Protein AF-0000000078991131 (afdb_homodimer)

Radius of gyration: 40.55 Å; Cα contacts (8 Å, |Δi|>4): 417; chains: 2; bounding box: 41×156×90 Å

Structure (mmCIF, N/CA/C/O backbone):
data_AF-0000000078991131-model_v1
#
loop_
_entity.id
_entity.type
_entity.pdbx_description
1 polymer 'Secreted protein'
#
loop_
_atom_site.group_PDB
_atom_site.id
_atom_site.type_symbol
_atom_site.label_atom_id
_atom_site.label_alt_id
_atom_site.label_comp_id
_atom_site.label_asym_id
_atom_site.label_entity_id
_atom_site.label_seq_id
_atom_site.pdbx_PDB_ins_code
_atom_site.Cartn_x
_atom_site.Cartn_y
_atom_site.Cartn_z
_atom_site.occupancy
_atom_site.B_iso_or_equiv
_atom_site.auth_seq_id
_atom_site.auth_comp_id
_atom_site.auth_asym_id
_atom_site.auth_atom_id
_atom_site.pdbx_PDB_model_num
ATOM 1 N N . MET A 1 1 ?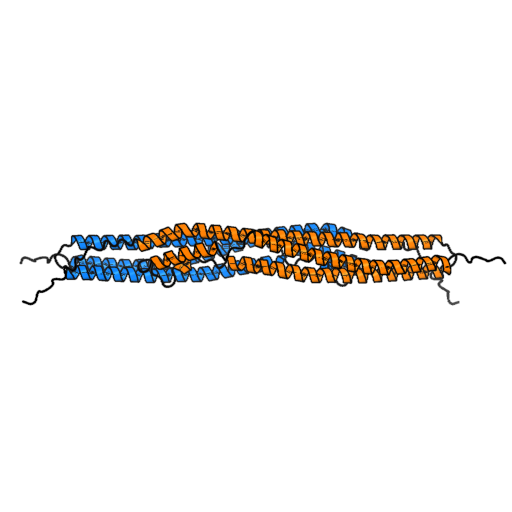 3.068 -80.625 0.526 1 23.08 1 MET A N 1
ATOM 2 C CA . MET A 1 1 ? 2.035 -80.25 -0.419 1 23.08 1 MET A CA 1
ATOM 3 C C . MET A 1 1 ? 1.957 -78.688 -0.512 1 23.08 1 MET A C 1
ATOM 5 O O . MET A 1 1 ? 1.332 -78.062 0.331 1 23.08 1 MET A O 1
ATOM 9 N N . LYS A 1 2 ? 3.178 -78.125 -0.524 1 33.59 2 LYS A N 1
ATOM 10 C CA . LYS A 1 2 ? 3.369 -76.625 -0.586 1 33.59 2 LYS A CA 1
ATOM 11 C C . LYS A 1 2 ? 2.492 -76 -1.666 1 33.59 2 LYS A C 1
ATOM 13 O O . LYS A 1 2 ? 2.584 -76.375 -2.838 1 33.59 2 LYS A O 1
ATOM 18 N N . LEU A 1 3 ? 1.194 -75.75 -1.239 1 27.58 3 LEU A N 1
ATOM 19 C CA . LEU A 1 3 ? 0.207 -75 -2.035 1 27.58 3 LEU A CA 1
ATOM 20 C C . LEU A 1 3 ? 0.855 -73.875 -2.785 1 27.58 3 LEU A C 1
ATOM 22 O O . LEU A 1 3 ? 1.438 -72.938 -2.168 1 27.58 3 LEU A O 1
ATOM 26 N N . LEU A 1 4 ? 1.226 -74.062 -4.023 1 28.98 4 LEU A N 1
ATOM 27 C CA . LEU A 1 4 ? 1.643 -73.125 -5.039 1 28.98 4 LEU A CA 1
ATOM 28 C C . LEU A 1 4 ? 0.567 -72.062 -5.262 1 28.98 4 LEU A C 1
ATOM 30 O O . LEU A 1 4 ? -0.497 -72.375 -5.812 1 28.98 4 LEU A O 1
ATOM 34 N N . ILE A 1 5 ? 0.232 -71.25 -4.273 1 29.14 5 ILE A N 1
ATOM 35 C CA . ILE A 1 5 ? -0.63 -70.062 -4.453 1 29.14 5 ILE A CA 1
ATOM 36 C C . ILE A 1 5 ? -0.18 -69.25 -5.676 1 29.14 5 ILE A C 1
ATOM 38 O O . ILE A 1 5 ? 0.902 -68.688 -5.676 1 29.14 5 ILE A O 1
ATOM 42 N N . VAL A 1 6 ? -0.527 -69.812 -6.891 1 27.31 6 VAL A N 1
ATOM 43 C CA . VAL A 1 6 ? -0.516 -69 -8.125 1 27.31 6 VAL A CA 1
ATOM 44 C C . VAL A 1 6 ? -1.244 -67.688 -7.898 1 27.31 6 VAL A C 1
ATOM 46 O O . VAL A 1 6 ? -2.461 -67.688 -7.703 1 27.31 6 VAL A O 1
ATOM 49 N N . LEU A 1 7 ? -0.777 -66.812 -7.078 1 30.2 7 LEU A N 1
ATOM 50 C CA . LEU A 1 7 ? -1.285 -65.438 -7.035 1 30.2 7 LEU A CA 1
ATOM 51 C C . LEU A 1 7 ? -1.504 -64.875 -8.438 1 30.2 7 LEU A C 1
ATOM 53 O O . LEU A 1 7 ? -0.549 -64.75 -9.203 1 30.2 7 LEU A O 1
ATOM 57 N N . SER A 1 8 ? -2.641 -65.312 -9.055 1 26.25 8 SER A N 1
ATOM 58 C CA . SER A 1 8 ? -3.225 -64.625 -10.219 1 26.25 8 SER A CA 1
ATOM 59 C C . SER A 1 8 ? -3.01 -63.125 -10.156 1 26.25 8 SER A C 1
ATOM 61 O O . SER A 1 8 ? -3.578 -62.469 -9.297 1 26.25 8 SER A O 1
ATOM 63 N N . VAL A 1 9 ? -1.798 -62.75 -10.312 1 30.59 9 VAL A N 1
ATOM 64 C CA . VAL A 1 9 ? -1.532 -61.375 -10.719 1 30.59 9 VAL A CA 1
ATOM 65 C C . VAL A 1 9 ? -2.498 -60.969 -11.836 1 30.59 9 VAL A C 1
ATOM 67 O O . VAL A 1 9 ? -2.346 -61.375 -12.977 1 30.59 9 VAL A O 1
ATOM 70 N N . LEU A 1 10 ? -3.834 -61.188 -11.703 1 30.66 10 LEU A N 1
ATOM 71 C CA . LEU A 1 10 ? -4.754 -60.5 -12.602 1 30.66 10 LEU A CA 1
ATOM 72 C C . LEU A 1 10 ? -4.25 -59.094 -12.93 1 30.66 10 LEU A C 1
ATOM 74 O O . LEU A 1 10 ? -4.219 -58.219 -12.055 1 30.66 10 LEU A O 1
ATOM 78 N N . ALA A 1 11 ? -3.254 -58.969 -13.734 1 32.47 11 ALA A N 1
ATOM 79 C CA . ALA A 1 11 ? -2.766 -57.812 -14.492 1 32.47 11 ALA A CA 1
ATOM 80 C C . ALA A 1 11 ? -3.926 -57.031 -15.07 1 32.47 11 ALA A C 1
ATOM 82 O O . ALA A 1 11 ? -4.477 -57.375 -16.109 1 32.47 11 ALA A O 1
ATOM 83 N N . GLY A 1 12 ? -5.09 -56.844 -14.375 1 32.81 12 GLY A N 1
ATOM 84 C CA . GLY A 1 12 ? -5.988 -55.844 -14.906 1 32.81 12 GLY A CA 1
ATOM 85 C C . GLY A 1 12 ? -5.277 -54.781 -15.719 1 32.81 12 GLY A C 1
ATOM 86 O O . GLY A 1 12 ? -4.195 -54.312 -15.352 1 32.81 12 GLY A O 1
ATOM 87 N N . VAL A 1 13 ? -5.375 -54.844 -16.953 1 33.75 13 VAL A N 1
ATOM 88 C CA . VAL A 1 13 ? -4.992 -53.812 -17.922 1 33.75 13 VAL A CA 1
ATOM 89 C C . VAL A 1 13 ? -5.18 -52.438 -17.312 1 33.75 13 VAL A C 1
ATOM 91 O O . VAL A 1 13 ? -6.297 -52.031 -16.969 1 33.75 13 VAL A O 1
ATOM 94 N N . ALA A 1 14 ? -4.488 -51.938 -16.375 1 38.03 14 ALA A N 1
ATOM 95 C CA . ALA A 1 14 ? -4.453 -50.625 -15.742 1 38.03 14 ALA A CA 1
ATOM 96 C C . ALA A 1 14 ? -4.723 -49.5 -16.766 1 38.03 14 ALA A C 1
ATOM 98 O O . ALA A 1 14 ? -3.967 -49.344 -17.734 1 38.03 14 ALA A O 1
ATOM 99 N N . TYR A 1 15 ? -5.914 -49.438 -17.359 1 40.5 15 TYR A N 1
ATOM 100 C CA . TYR A 1 15 ? -6.242 -48.188 -18.047 1 40.5 15 TYR A CA 1
ATOM 101 C C . TYR A 1 15 ? -5.539 -47 -17.391 1 40.5 15 TYR A C 1
ATOM 103 O O . TYR A 1 15 ? -5.445 -46.938 -16.172 1 40.5 15 TYR A O 1
ATOM 111 N N . ALA A 1 16 ? -4.512 -46.562 -17.969 1 53.25 16 ALA A N 1
ATOM 112 C CA . ALA A 1 16 ? -3.664 -45.406 -17.734 1 53.25 16 ALA A CA 1
ATOM 113 C C . ALA A 1 16 ? -4.484 -44.219 -17.219 1 53.25 16 ALA A C 1
ATOM 115 O O . ALA A 1 16 ? -3.984 -43.094 -17.141 1 53.25 16 ALA A O 1
ATOM 116 N N . GLU A 1 17 ? -5.836 -44.375 -16.797 1 67.56 17 GLU A N 1
ATOM 117 C CA . GLU A 1 17 ? -6.539 -43.188 -16.297 1 67.56 17 GLU A CA 1
ATOM 118 C C . GLU A 1 17 ? -5.836 -42.594 -15.086 1 67.56 17 GLU A C 1
ATOM 120 O O . GLU A 1 17 ? -5.18 -43.312 -14.328 1 67.56 17 GLU A O 1
ATOM 125 N N . ARG A 1 18 ? -5.371 -41.375 -15.305 1 88.62 18 ARG A N 1
ATOM 126 C CA . ARG A 1 18 ? -4.785 -40.562 -14.242 1 88.62 18 ARG A CA 1
ATOM 127 C C . ARG A 1 18 ? -5.777 -39.5 -13.742 1 88.62 18 ARG A C 1
ATOM 129 O O . ARG A 1 18 ? -5.535 -38.312 -13.859 1 88.62 18 ARG A O 1
ATOM 136 N N . PRO A 1 19 ? -6.926 -40.188 -13.234 1 90.94 19 PRO A N 1
ATOM 137 C CA . PRO A 1 19 ? -7.961 -39.219 -12.82 1 90.94 19 PRO A CA 1
ATOM 138 C C . PRO A 1 19 ? -7.469 -38.25 -11.766 1 90.94 19 PRO A C 1
ATOM 140 O O . PRO A 1 19 ? -7.949 -37.094 -11.711 1 90.94 19 PRO A O 1
ATOM 143 N N . GLY A 1 20 ? -6.496 -38.656 -10.961 1 93.62 20 GLY A N 1
ATOM 144 C CA . GLY A 1 20 ? -5.938 -37.75 -9.977 1 93.62 20 GLY A CA 1
ATOM 145 C C . GLY A 1 20 ? -5.273 -36.531 -10.594 1 93.62 20 GLY A C 1
ATOM 146 O O . GLY A 1 20 ? -5.457 -35.406 -10.117 1 93.62 20 GLY A O 1
ATOM 147 N N . ALA A 1 21 ? -4.484 -36.75 -11.625 1 94.62 21 ALA A N 1
ATOM 148 C CA . ALA A 1 21 ? -3.795 -35.656 -12.305 1 94.62 21 ALA A CA 1
ATOM 149 C C . ALA A 1 21 ? -4.793 -34.688 -12.922 1 94.62 21 ALA A C 1
ATOM 151 O O . ALA A 1 21 ? -4.621 -33.469 -12.836 1 94.62 21 ALA A O 1
ATOM 152 N N . VAL A 1 22 ? -5.863 -35.188 -13.547 1 94 22 VAL A N 1
ATOM 153 C CA . VAL A 1 22 ? -6.906 -34.375 -14.148 1 94 22 VAL A CA 1
ATOM 154 C C . VAL A 1 22 ? -7.605 -33.562 -13.062 1 94 22 VAL A C 1
ATOM 156 O O . VAL A 1 22 ? -7.879 -32.375 -13.25 1 94 22 VAL A O 1
ATOM 159 N N . LEU A 1 23 ? -7.824 -34.188 -11.977 1 95.25 23 LEU A N 1
ATOM 160 C CA . LEU A 1 23 ? -8.469 -33.5 -10.859 1 95.25 23 LEU A CA 1
ATOM 161 C C . LEU A 1 23 ? -7.621 -32.344 -10.367 1 95.25 23 LEU A C 1
ATOM 163 O O . LEU A 1 23 ? -8.156 -31.297 -10.008 1 95.25 23 LEU A O 1
ATOM 167 N N . VAL A 1 24 ? -6.301 -32.531 -10.258 1 95.88 24 VAL A N 1
ATOM 168 C CA . VAL A 1 24 ? -5.398 -31.453 -9.844 1 95.88 24 VAL A CA 1
ATOM 169 C C . VAL A 1 24 ? -5.574 -30.25 -10.766 1 95.88 24 VAL A C 1
ATOM 171 O O . VAL A 1 24 ? -5.746 -29.125 -10.305 1 95.88 24 VAL A O 1
ATOM 174 N N . ILE A 1 25 ? -5.555 -30.484 -12.086 1 95.56 25 ILE A N 1
ATOM 175 C CA . ILE A 1 25 ? -5.656 -29.422 -13.078 1 95.56 25 ILE A CA 1
ATOM 176 C C . ILE A 1 25 ? -7.008 -28.719 -12.953 1 95.56 25 ILE A C 1
ATOM 178 O O . ILE A 1 25 ? -7.074 -27.484 -12.891 1 95.56 25 ILE A O 1
ATOM 182 N N . ASP A 1 26 ? -8.062 -29.484 -12.852 1 94.88 26 ASP A N 1
ATOM 183 C CA . ASP A 1 26 ? -9.406 -28.922 -12.75 1 94.88 26 ASP A CA 1
ATOM 184 C C . ASP A 1 26 ? -9.562 -28.109 -11.469 1 94.88 26 ASP A C 1
ATOM 186 O O . ASP A 1 26 ? -10.133 -27.016 -11.492 1 94.88 26 ASP A O 1
ATOM 190 N N . THR A 1 27 ? -9.078 -28.625 -10.367 1 95.31 27 THR A N 1
ATOM 191 C CA . THR A 1 27 ? -9.172 -27.922 -9.094 1 95.31 27 THR A CA 1
ATOM 192 C C . THR A 1 27 ? -8.383 -26.625 -9.133 1 95.31 27 THR A C 1
ATOM 194 O O . THR A 1 27 ? -8.836 -25.594 -8.617 1 95.31 27 THR A O 1
ATOM 197 N N . PHE A 1 28 ? -7.16 -26.656 -9.711 1 95.75 28 PHE A N 1
ATOM 198 C CA . PHE A 1 28 ? -6.355 -25.453 -9.828 1 95.75 28 PHE A CA 1
ATOM 199 C C . PHE A 1 28 ? -7.094 -24.391 -10.641 1 95.75 28 PHE A C 1
ATOM 201 O O . PHE A 1 28 ? -7.145 -23.219 -10.242 1 95.75 28 PHE A O 1
ATOM 208 N N . LYS A 1 29 ? -7.73 -24.75 -11.727 1 93.94 29 LYS A N 1
ATOM 209 C CA . LYS A 1 29 ? -8.453 -23.828 -12.594 1 93.94 29 LYS A CA 1
ATOM 210 C C . LYS A 1 29 ? -9.672 -23.25 -11.883 1 93.94 29 LYS A C 1
ATOM 212 O O . LYS A 1 29 ? -10.07 -22.109 -12.148 1 93.94 29 LYS A O 1
ATOM 217 N N . GLU A 1 30 ? -10.18 -24.047 -11.016 1 93.19 30 GLU A N 1
ATOM 218 C CA . GLU A 1 30 ? -11.32 -23.578 -10.234 1 93.19 30 GLU A CA 1
ATOM 219 C C . GLU A 1 30 ? -10.875 -22.609 -9.133 1 93.19 30 GLU A C 1
ATOM 221 O O . GLU A 1 30 ? -11.492 -21.562 -8.922 1 93.19 30 GLU A O 1
ATOM 226 N N . ILE A 1 31 ? -9.773 -22.938 -8.5 1 90.88 31 ILE A N 1
ATOM 227 C CA . ILE A 1 31 ? -9.359 -22.25 -7.281 1 90.88 31 ILE A CA 1
ATOM 228 C C . ILE A 1 31 ? -8.586 -20.984 -7.637 1 90.88 31 ILE A C 1
ATOM 230 O O . ILE A 1 31 ? -8.695 -19.969 -6.949 1 90.88 31 ILE A O 1
ATOM 234 N N . ALA A 1 32 ? -7.852 -21.031 -8.742 1 89.31 32 ALA A N 1
ATOM 235 C CA . ALA A 1 32 ? -6.949 -19.938 -9.07 1 89.31 32 ALA A CA 1
ATOM 236 C C . ALA A 1 32 ? -7.715 -18.609 -9.195 1 89.31 32 ALA A C 1
ATOM 238 O O . ALA A 1 32 ? -7.355 -17.625 -8.555 1 89.31 32 ALA A O 1
ATOM 239 N N . PRO A 1 33 ? -8.859 -18.609 -9.969 1 89.31 33 PRO A N 1
ATOM 240 C CA . PRO A 1 33 ? -9.586 -17.344 -10.062 1 89.31 33 PRO A CA 1
ATOM 241 C C . PRO A 1 33 ? -10.211 -16.922 -8.734 1 89.31 33 PRO A C 1
ATOM 243 O O . PRO A 1 33 ? -10.32 -15.727 -8.453 1 89.31 33 PRO A O 1
ATOM 246 N N . GLN A 1 34 ? -10.648 -17.859 -7.934 1 87.25 34 GLN A N 1
ATOM 247 C CA . GLN A 1 34 ? -11.203 -17.547 -6.625 1 87.25 34 GLN A CA 1
ATOM 248 C C . GLN A 1 34 ? -10.141 -16.953 -5.707 1 87.25 34 GLN A C 1
ATOM 250 O O . GLN A 1 34 ? -10.406 -15.992 -4.977 1 87.25 34 GLN A O 1
ATOM 255 N N . TYR A 1 35 ? -9.047 -17.562 -5.77 1 86.44 35 TYR A N 1
ATOM 256 C CA . TYR A 1 35 ? -7.914 -17.094 -4.977 1 86.44 35 TYR A CA 1
ATOM 257 C C . TYR A 1 35 ? -7.527 -15.672 -5.359 1 86.44 35 TYR A C 1
ATOM 259 O O . TYR A 1 35 ? -7.371 -14.805 -4.492 1 86.44 35 TYR A O 1
ATOM 267 N N . ALA A 1 36 ? -7.441 -15.398 -6.652 1 85.12 36 ALA A N 1
ATOM 268 C CA . ALA A 1 36 ? -7.125 -14.07 -7.16 1 85.12 36 ALA A CA 1
ATOM 269 C C . ALA A 1 36 ? -8.188 -13.055 -6.754 1 85.12 36 ALA A C 1
ATOM 271 O O . ALA A 1 36 ? -7.871 -11.922 -6.395 1 85.12 36 ALA A O 1
ATOM 272 N N . GLY A 1 37 ? -9.406 -13.492 -6.82 1 85.56 37 GLY A N 1
ATOM 273 C CA . GLY A 1 37 ? -10.5 -12.617 -6.438 1 85.56 37 GLY A CA 1
ATOM 274 C C . GLY A 1 37 ? -10.461 -12.227 -4.973 1 85.56 37 GLY A C 1
ATOM 275 O O . GLY A 1 37 ? -10.68 -11.062 -4.633 1 85.56 37 GLY A O 1
ATOM 276 N N . THR A 1 38 ? -10.188 -13.18 -4.188 1 84 38 THR A N 1
ATOM 277 C CA . THR A 1 38 ? -10.102 -12.906 -2.756 1 84 38 THR A CA 1
ATOM 278 C C . THR A 1 38 ? -8.93 -11.984 -2.447 1 84 38 THR A C 1
ATOM 280 O O . THR A 1 38 ? -9.039 -11.086 -1.608 1 84 38 THR A O 1
ATOM 283 N N . LEU A 1 39 ? -7.867 -12.227 -3.143 1 82.19 39 LEU A N 1
ATOM 284 C CA . LEU A 1 39 ? -6.703 -11.359 -2.969 1 82.19 39 LEU A CA 1
ATOM 285 C C . LEU A 1 39 ? -7.027 -9.922 -3.373 1 82.19 39 LEU A C 1
ATOM 287 O O . LEU A 1 39 ? -6.676 -8.984 -2.664 1 82.19 39 LEU A O 1
ATOM 291 N N . ALA A 1 40 ? -7.719 -9.805 -4.426 1 83.69 40 ALA A N 1
ATOM 292 C CA . ALA A 1 40 ? -8.109 -8.477 -4.91 1 83.69 40 ALA A CA 1
ATOM 293 C C . ALA A 1 40 ? -9.031 -7.777 -3.916 1 83.69 40 ALA A C 1
ATOM 295 O O . ALA A 1 40 ? -8.922 -6.57 -3.705 1 83.69 40 ALA A O 1
ATOM 296 N N . GLU A 1 41 ? -9.875 -8.516 -3.334 1 84.5 41 GLU A N 1
ATOM 297 C CA . GLU A 1 41 ? -10.773 -7.949 -2.334 1 84.5 41 GLU A CA 1
ATOM 298 C C . GLU A 1 41 ? -10.008 -7.457 -1.111 1 84.5 41 GLU A C 1
ATOM 300 O O . GLU A 1 41 ? -10.312 -6.395 -0.568 1 84.5 41 GLU A O 1
ATOM 305 N N . ASN A 1 42 ? -9.086 -8.25 -0.746 1 82.56 42 ASN A N 1
ATOM 306 C CA . ASN A 1 42 ? -8.266 -7.867 0.401 1 82.56 42 ASN A CA 1
ATOM 307 C C . ASN A 1 42 ? -7.418 -6.637 0.098 1 82.56 42 ASN A C 1
ATOM 309 O O . ASN A 1 42 ? -7.254 -5.766 0.954 1 82.56 42 ASN A O 1
ATOM 313 N N . GLU A 1 43 ? -6.898 -6.539 -1.083 1 81.38 43 GLU A N 1
ATOM 314 C CA . GLU A 1 43 ? -6.141 -5.367 -1.512 1 81.38 43 GLU A CA 1
ATOM 315 C C . GLU A 1 43 ? -7.012 -4.113 -1.499 1 81.38 43 GLU A C 1
ATOM 317 O O . GLU A 1 43 ? -6.562 -3.041 -1.091 1 81.38 43 GLU A O 1
ATOM 322 N N . GLN A 1 44 ? -8.234 -4.273 -1.885 1 85 44 GLN A N 1
ATOM 323 C CA . GLN A 1 44 ? -9.164 -3.15 -1.902 1 85 44 GLN A CA 1
ATOM 324 C C . GLN A 1 44 ? -9.438 -2.643 -0.49 1 85 44 GLN A C 1
ATOM 326 O O . GLN A 1 44 ? -9.57 -1.435 -0.273 1 85 44 GLN A O 1
ATOM 331 N N . LYS A 1 45 ? -9.516 -3.564 0.398 1 84.88 45 LYS A N 1
ATOM 332 C CA . LYS A 1 45 ? -9.734 -3.164 1.785 1 84.88 45 LYS A CA 1
ATOM 333 C C . LYS A 1 45 ? -8.57 -2.326 2.305 1 84.88 45 LYS A C 1
ATOM 335 O O . LYS A 1 45 ? -8.781 -1.327 2.996 1 84.88 45 LYS A O 1
ATOM 340 N N . VAL A 1 46 ? -7.398 -2.738 2.002 1 83.62 46 VAL A N 1
ATOM 341 C CA . VAL A 1 46 ? -6.207 -2.016 2.426 1 83.62 46 VAL A CA 1
ATOM 342 C C . VAL A 1 46 ? -6.172 -0.641 1.763 1 83.62 46 VAL A C 1
ATOM 344 O O . VAL A 1 46 ? -5.797 0.35 2.395 1 83.62 46 VAL A O 1
ATOM 347 N N . GLU A 1 47 ? -6.648 -0.561 0.531 1 84.06 47 GLU A N 1
ATOM 348 C CA . GLU A 1 47 ? -6.715 0.703 -0.197 1 84.06 47 GLU A CA 1
ATOM 349 C C . GLU A 1 47 ? -7.68 1.677 0.472 1 84.06 47 GLU A C 1
ATOM 351 O O . GLU A 1 47 ? -7.387 2.869 0.586 1 84.06 47 GLU A O 1
ATOM 356 N N . VAL A 1 48 ? -8.758 1.181 0.848 1 87.38 48 VAL A N 1
ATOM 357 C CA . VAL A 1 48 ? -9.758 2.018 1.509 1 87.38 48 VAL A CA 1
ATOM 358 C C . VAL A 1 48 ? -9.188 2.561 2.818 1 87.38 48 VAL A C 1
ATOM 360 O O . VAL A 1 48 ? -9.375 3.734 3.145 1 87.38 48 VAL A O 1
ATOM 363 N N . LEU A 1 49 ? -8.508 1.691 3.51 1 88 49 LEU A N 1
ATOM 364 C CA . LEU A 1 49 ? -7.875 2.119 4.75 1 88 49 LEU A CA 1
ATOM 365 C C . LEU A 1 49 ? -6.871 3.236 4.492 1 88 49 LEU A C 1
ATOM 367 O O . LEU A 1 49 ? -6.812 4.211 5.242 1 88 49 LEU A O 1
ATOM 371 N N . GLN A 1 50 ? -6.086 3.078 3.486 1 86.31 50 GLN A N 1
ATOM 372 C CA . GLN A 1 50 ? -5.098 4.086 3.121 1 86.31 50 GLN A CA 1
ATOM 373 C C . GLN A 1 50 ? -5.77 5.406 2.744 1 86.31 50 GLN A C 1
ATOM 375 O O . GLN A 1 50 ? -5.379 6.469 3.23 1 86.31 50 GLN A O 1
ATOM 380 N N . LYS A 1 51 ? -6.762 5.312 1.944 1 87.19 51 LYS A N 1
ATOM 381 C CA . LYS A 1 51 ? -7.473 6.504 1.483 1 87.19 51 LYS A CA 1
ATOM 382 C C . LYS A 1 51 ? -8.156 7.223 2.645 1 87.19 51 LYS A C 1
ATOM 384 O O . LYS A 1 51 ? -8.008 8.438 2.805 1 87.19 51 LYS A O 1
ATOM 389 N N . ASP A 1 52 ? -8.883 6.512 3.445 1 89.62 52 ASP A N 1
ATOM 390 C CA . ASP A 1 52 ? -9.609 7.105 4.559 1 89.62 52 ASP A CA 1
ATOM 391 C C . ASP A 1 52 ? -8.656 7.711 5.582 1 89.62 52 ASP A C 1
ATOM 393 O O . ASP A 1 52 ? -8.914 8.789 6.121 1 89.62 52 ASP A O 1
ATOM 397 N N . GLY A 1 53 ? -7.578 6.945 5.84 1 88.56 53 GLY A N 1
ATOM 398 C CA . GLY A 1 53 ? -6.57 7.5 6.727 1 88.56 53 GLY A CA 1
ATOM 399 C C . GLY A 1 53 ? -5.957 8.789 6.203 1 88.56 53 GLY A C 1
ATOM 400 O O . GLY A 1 53 ? -5.773 9.742 6.957 1 88.56 53 GLY A O 1
ATOM 401 N N . GLY A 1 54 ? -5.641 8.836 4.902 1 86.25 54 GLY A N 1
ATOM 402 C CA . GLY A 1 54 ? -5.141 10.047 4.277 1 86.25 54 GLY A CA 1
ATOM 403 C C . GLY A 1 54 ? -6.105 11.219 4.375 1 86.25 54 GLY A C 1
ATOM 404 O O . GLY A 1 54 ? -5.695 12.352 4.637 1 86.25 54 GLY A O 1
ATOM 405 N N . ASP A 1 55 ? -7.391 11 4.188 1 89.88 55 ASP A N 1
ATOM 406 C CA . ASP A 1 55 ? -8.422 12.023 4.285 1 89.88 55 ASP A CA 1
ATOM 407 C C . ASP A 1 55 ? -8.5 12.586 5.703 1 89.88 55 ASP A C 1
ATOM 409 O O . ASP A 1 55 ? -8.656 13.797 5.891 1 89.88 55 ASP A O 1
ATOM 413 N N . GLU A 1 56 ? -8.383 11.703 6.66 1 92.38 56 GLU A N 1
ATOM 414 C CA . GLU A 1 56 ? -8.453 12.156 8.047 1 92.38 56 GLU A CA 1
ATOM 415 C C . GLU A 1 56 ? -7.25 13.023 8.406 1 92.38 56 GLU A C 1
ATOM 417 O O . GLU A 1 56 ? -7.387 14.016 9.125 1 92.38 56 GLU A O 1
ATOM 422 N N . ILE A 1 57 ? -6.121 12.641 7.918 1 90.75 57 ILE A N 1
ATOM 423 C CA . ILE A 1 57 ? -4.91 13.414 8.18 1 90.75 57 ILE A CA 1
ATOM 424 C C . ILE A 1 57 ? -5.008 14.773 7.508 1 90.75 57 ILE A C 1
ATOM 426 O O . ILE A 1 57 ? -4.617 15.789 8.086 1 90.75 57 ILE A O 1
ATOM 430 N N . ALA A 1 58 ? -5.566 14.828 6.297 1 90 58 ALA A N 1
ATOM 431 C CA . ALA A 1 58 ? -5.797 16.094 5.602 1 90 58 ALA A CA 1
ATOM 432 C C . ALA A 1 58 ? -6.746 16.984 6.395 1 90 58 ALA A C 1
ATOM 434 O O . ALA A 1 58 ? -6.508 18.188 6.531 1 90 58 ALA A O 1
ATOM 435 N N . LYS A 1 59 ? -7.777 16.406 6.852 1 92.94 59 LYS A N 1
ATOM 436 C CA . LYS A 1 59 ? -8.734 17.141 7.672 1 92.94 59 LYS A CA 1
ATOM 437 C C . LYS A 1 59 ? -8.078 17.688 8.938 1 92.94 59 LYS A C 1
ATOM 439 O O . LYS A 1 59 ? -8.344 18.812 9.336 1 92.94 59 LYS A O 1
ATOM 444 N N . PHE A 1 60 ? -7.18 16.875 9.516 1 95.69 60 PHE A N 1
ATOM 445 C CA . PHE A 1 60 ? -6.445 17.312 10.703 1 95.69 60 PHE A CA 1
ATOM 446 C C . PHE A 1 60 ? -5.648 18.578 10.414 1 95.69 60 PHE A C 1
ATOM 448 O O . PHE A 1 60 ? -5.672 19.516 11.211 1 95.69 60 PHE A O 1
ATOM 455 N N . HIS A 1 61 ? -5.023 18.609 9.281 1 93.06 61 HIS A N 1
ATOM 456 C CA . HIS A 1 61 ? -4.254 19.797 8.914 1 93.06 61 HIS A CA 1
ATOM 457 C C . HIS A 1 61 ? -5.152 21.016 8.773 1 93.06 61 HIS A C 1
ATOM 459 O O . HIS A 1 61 ? -4.812 22.109 9.258 1 93.06 61 HIS A O 1
ATOM 465 N N . SER A 1 62 ? -6.27 20.812 8.18 1 92.81 62 SER A N 1
ATOM 466 C CA . SER A 1 62 ? -7.223 21.906 8.008 1 92.81 62 SER A CA 1
ATOM 467 C C . SER A 1 62 ? -7.746 22.406 9.352 1 92.81 62 SER A C 1
ATOM 469 O O . SER A 1 62 ? -7.848 23.609 9.57 1 92.81 62 SER A O 1
ATOM 471 N N . ASP A 1 63 ? -8.047 21.5 10.219 1 95.06 63 ASP A N 1
ATOM 472 C CA . ASP A 1 63 ? -8.523 21.859 11.555 1 95.06 63 ASP A CA 1
ATOM 473 C C . ASP A 1 63 ? -7.473 22.672 12.312 1 95.06 63 ASP A C 1
ATOM 475 O O . ASP A 1 63 ? -7.793 23.688 12.922 1 95.06 63 ASP A O 1
ATOM 479 N N . ILE A 1 64 ? -6.277 22.203 12.227 1 96.56 64 ILE A N 1
ATOM 480 C CA . ILE A 1 64 ? -5.191 22.828 12.977 1 96.56 64 ILE A CA 1
ATOM 481 C C . ILE A 1 64 ? -5 24.266 12.508 1 96.56 64 ILE A C 1
ATOM 483 O O . ILE A 1 64 ? -4.828 25.172 13.328 1 96.56 64 ILE A O 1
ATOM 487 N N . ILE A 1 65 ? -5.039 24.453 11.211 1 95.19 65 ILE A N 1
ATOM 488 C CA . ILE A 1 65 ? -4.805 25.797 10.711 1 95.19 65 ILE A CA 1
ATOM 489 C C . ILE A 1 65 ? -5.996 26.688 11.047 1 95.19 65 ILE A C 1
ATOM 491 O O . ILE A 1 65 ? -5.828 27.875 11.328 1 95.19 65 ILE A O 1
ATOM 495 N N . THR A 1 66 ? -7.195 26.172 11.031 1 96.06 66 THR A N 1
ATOM 496 C CA . THR A 1 66 ? -8.375 26.938 11.422 1 96.06 66 THR A CA 1
ATOM 497 C C . THR A 1 66 ? -8.266 27.375 12.883 1 96.06 66 THR A C 1
ATOM 499 O O . THR A 1 66 ? -8.57 28.531 13.211 1 96.06 66 THR A O 1
ATOM 502 N N . ILE A 1 67 ? -7.848 26.484 13.727 1 97.38 67 ILE A N 1
ATOM 503 C CA . ILE A 1 67 ? -7.637 26.797 15.133 1 97.38 67 ILE A CA 1
ATOM 504 C C . ILE A 1 67 ? -6.562 27.875 15.258 1 97.38 67 ILE A C 1
ATOM 506 O O . ILE A 1 67 ? -6.746 28.859 15.977 1 97.38 67 ILE A O 1
ATOM 510 N N . LYS A 1 68 ? -5.48 27.688 14.547 1 97.62 68 LYS A N 1
ATOM 511 C CA . LYS A 1 68 ? -4.406 28.672 14.586 1 97.62 68 LYS A CA 1
ATOM 512 C C . LYS A 1 68 ? -4.91 30.047 14.148 1 97.62 68 LYS A C 1
ATOM 514 O O . LYS A 1 68 ? -4.547 31.062 14.75 1 97.62 68 LYS A O 1
ATOM 519 N N . GLU A 1 69 ? -5.719 30.094 13.125 1 95.94 69 GLU A N 1
ATOM 520 C CA . GLU A 1 69 ? -6.297 31.344 12.625 1 95.94 69 GLU A CA 1
ATOM 521 C C . GLU A 1 69 ? -7.047 32.094 13.727 1 95.94 69 GLU A C 1
ATOM 523 O O . GLU A 1 69 ? -6.887 33.312 13.875 1 95.94 69 GLU A O 1
ATOM 528 N N . THR A 1 70 ? -7.797 31.328 14.469 1 96.75 70 THR A N 1
ATOM 529 C CA . THR A 1 70 ? -8.594 31.922 15.539 1 96.75 70 THR A CA 1
ATOM 530 C C . THR A 1 70 ? -7.699 32.594 16.578 1 96.75 70 THR A C 1
ATOM 532 O O . THR A 1 70 ? -7.945 33.719 16.984 1 96.75 70 THR A O 1
ATOM 535 N N . PHE A 1 71 ? -6.672 31.922 17 1 97.38 71 PHE A N 1
ATOM 536 C CA . PHE A 1 71 ? -5.793 32.438 18.031 1 97.38 71 PHE A CA 1
ATOM 537 C C . PHE A 1 71 ? -4.953 33.594 17.516 1 97.38 71 PHE A C 1
ATOM 539 O O . PHE A 1 71 ? -4.805 34.625 18.172 1 97.38 71 PHE A O 1
ATOM 546 N N . VAL A 1 72 ? -4.367 33.438 16.297 1 96.94 72 VAL A N 1
ATOM 547 C CA . VAL A 1 72 ? -3.572 34.5 15.68 1 96.94 72 VAL A CA 1
ATOM 548 C C . VAL A 1 72 ? -4.434 35.75 15.484 1 96.94 72 VAL A C 1
ATOM 550 O O . VAL A 1 72 ? -4.012 36.844 15.812 1 96.94 72 VAL A O 1
ATOM 553 N N . GLY A 1 73 ? -5.672 35.531 14.953 1 95.38 73 GLY A N 1
ATOM 554 C CA . GLY A 1 73 ? -6.602 36.656 14.805 1 95.38 73 GLY A CA 1
ATOM 555 C C . GLY A 1 73 ? -6.91 37.344 16.109 1 95.38 73 GLY A C 1
ATOM 556 O O . GLY A 1 73 ? -7.02 38.562 16.156 1 95.38 73 GLY A O 1
ATOM 557 N N . GLY A 1 74 ? -7.086 36.562 17.203 1 95 74 GLY A N 1
ATOM 558 C CA . GLY A 1 74 ? -7.324 37.125 18.516 1 95 74 GLY A CA 1
ATOM 559 C C . GLY A 1 74 ? -6.191 38 19 1 95 74 GLY A C 1
ATOM 560 O O . GLY A 1 74 ? -6.43 39.094 19.547 1 95 74 GLY A O 1
ATOM 561 N N . ILE A 1 75 ? -4.941 37.562 18.812 1 95.88 75 ILE A N 1
ATOM 562 C CA . ILE A 1 75 ? -3.766 38.312 19.219 1 95.88 75 ILE A CA 1
ATOM 563 C C . ILE A 1 75 ? -3.707 39.656 18.438 1 95.88 75 ILE A C 1
ATOM 565 O O . ILE A 1 75 ? -3.475 40.719 19.031 1 95.88 75 ILE A O 1
ATOM 569 N N . ILE A 1 76 ? -3.918 39.594 17.156 1 94.62 76 ILE A N 1
ATOM 570 C CA . ILE A 1 76 ? -3.84 40.781 16.297 1 94.62 76 ILE A CA 1
ATOM 571 C C . ILE A 1 76 ? -4.895 41.812 16.719 1 94.62 76 ILE A C 1
ATOM 573 O O . ILE A 1 76 ? -4.598 43 16.844 1 94.62 76 ILE A O 1
ATOM 577 N N . ARG A 1 77 ? -6.125 41.375 17 1 95.06 77 ARG A N 1
ATOM 578 C CA . ARG A 1 77 ? -7.199 42.25 17.406 1 95.06 77 ARG A CA 1
ATOM 579 C C . ARG A 1 77 ? -6.871 42.906 18.75 1 95.06 77 ARG A C 1
ATOM 581 O O . ARG A 1 77 ? -7.055 44.125 18.906 1 95.06 77 ARG A O 1
ATOM 588 N N . ALA A 1 78 ? -6.379 42.125 19.703 1 94.38 78 ALA A N 1
ATOM 589 C CA . ALA A 1 78 ? -6.02 42.656 21.016 1 94.38 78 ALA A CA 1
ATOM 590 C C . ALA A 1 78 ? -4.906 43.688 20.891 1 94.38 78 ALA A C 1
ATOM 592 O O . ALA A 1 78 ? -4.945 44.719 21.562 1 94.38 78 ALA A O 1
ATOM 593 N N . GLU A 1 79 ? -3.906 43.375 20.094 1 93.31 79 GLU A N 1
ATOM 594 C CA . GLU A 1 79 ? -2.816 44.312 19.859 1 93.31 79 GLU A CA 1
ATOM 595 C C . GLU A 1 79 ? -3.336 45.625 19.266 1 93.31 79 GLU A C 1
ATOM 597 O O . GLU A 1 79 ? -2.953 46.719 19.703 1 93.31 79 GLU A O 1
ATOM 602 N N . ASP A 1 80 ? -4.227 45.562 18.297 1 91.56 80 ASP A N 1
ATOM 603 C CA . ASP A 1 80 ? -4.809 46.719 17.656 1 91.56 80 ASP A CA 1
ATOM 604 C C . ASP A 1 80 ? -5.555 47.594 18.672 1 91.56 80 ASP A C 1
ATOM 606 O O . ASP A 1 80 ? -5.426 48.812 18.656 1 91.56 80 ASP A O 1
ATOM 610 N N . GLU A 1 81 ? -6.266 46.906 19.5 1 91.31 81 GLU A N 1
ATOM 611 C CA . GLU A 1 81 ? -7.027 47.625 20.531 1 91.31 81 GLU A CA 1
ATOM 612 C C . GLU A 1 81 ? -6.102 48.375 21.469 1 91.31 81 GLU A C 1
ATOM 614 O O . GLU A 1 81 ? -6.395 49.531 21.844 1 91.31 81 GLU A O 1
ATOM 619 N N . LEU A 1 82 ? -5.02 47.75 21.859 1 91.75 82 LEU A N 1
ATOM 620 C CA . LEU A 1 82 ? -4.074 48.406 22.75 1 91.75 82 LEU A CA 1
ATOM 621 C C . LEU A 1 82 ? -3.408 49.594 22.062 1 91.75 82 LEU A C 1
ATOM 623 O O . LEU A 1 82 ? -3.254 50.656 22.672 1 91.75 82 LEU A O 1
ATOM 627 N N . LEU A 1 83 ? -3.031 49.438 20.812 1 89.56 83 LEU A N 1
ATOM 628 C CA . LEU A 1 83 ? -2.375 50.5 20.062 1 89.56 83 LEU A CA 1
ATOM 629 C C . LEU A 1 83 ? -3.324 51.656 19.844 1 89.56 83 LEU A C 1
ATOM 631 O O . LEU A 1 83 ? -2.91 52.812 19.922 1 89.56 83 LEU A O 1
ATOM 635 N N . ASP A 1 84 ? -4.594 51.344 19.625 1 88.75 84 ASP A N 1
ATOM 636 C CA . ASP A 1 84 ? -5.602 52.406 19.516 1 88.75 84 ASP A CA 1
ATOM 637 C C . ASP A 1 84 ? -5.719 53.188 20.812 1 88.75 84 ASP A C 1
ATOM 639 O O . ASP A 1 84 ? -5.801 54.406 20.812 1 88.75 84 ASP A O 1
ATOM 643 N N . ALA A 1 85 ? -5.672 52.438 21.938 1 87.81 85 ALA A N 1
ATOM 644 C CA . ALA A 1 85 ? -5.762 53.062 23.25 1 87.81 85 ALA A CA 1
ATOM 645 C C . ALA A 1 85 ? -4.547 53.938 23.516 1 87.81 85 ALA A C 1
ATOM 647 O O . ALA A 1 85 ? -4.676 55.031 24.109 1 87.81 85 ALA A O 1
ATOM 648 N N . ILE A 1 86 ? -3.395 53.562 23.047 1 86.94 86 ILE A N 1
ATOM 649 C CA . ILE A 1 86 ? -2.166 54.344 23.203 1 86.94 86 ILE A CA 1
ATOM 650 C C . ILE A 1 86 ? -2.275 55.625 22.391 1 86.94 86 ILE A C 1
ATOM 652 O O . ILE A 1 86 ? -1.922 56.719 22.891 1 86.94 86 ILE A O 1
ATOM 656 N N . ASP A 1 87 ? -2.805 55.531 21.234 1 83.81 87 ASP A N 1
ATOM 657 C CA . ASP A 1 87 ? -2.939 56.688 20.359 1 83.81 87 ASP A CA 1
ATOM 658 C C . ASP A 1 87 ? -3.9 57.719 20.953 1 83.81 87 ASP A C 1
ATOM 660 O O . ASP A 1 87 ? -3.68 58.938 20.844 1 83.81 87 ASP A O 1
ATOM 664 N N . GLN A 1 88 ? -4.902 57.219 21.703 1 83.19 88 GLN A N 1
ATOM 665 C CA . GLN A 1 88 ? -5.918 58.094 22.266 1 83.19 88 GLN A CA 1
ATOM 666 C C . GLN A 1 88 ? -5.41 58.75 23.531 1 83.19 88 GLN A C 1
ATOM 668 O O . GLN A 1 88 ? -5.926 59.812 23.938 1 83.19 88 GLN A O 1
ATOM 673 N N . THR A 1 89 ? -4.449 58.219 24.281 1 78.19 89 THR A N 1
ATOM 674 C CA . THR A 1 89 ? -3.9 58.781 25.5 1 78.19 89 THR A CA 1
ATOM 675 C C . THR A 1 89 ? -3.109 60.031 25.203 1 78.19 89 THR A C 1
ATOM 677 O O . THR A 1 89 ? -3.045 60.969 26.031 1 78.19 89 THR A O 1
ATOM 680 N N . GLY A 1 90 ? -2.844 60.438 24.016 1 64.44 90 GLY A N 1
ATOM 681 C CA . GLY A 1 90 ? -2.223 61.688 23.625 1 64.44 90 GLY A CA 1
ATOM 682 C C . GLY A 1 90 ? -0.771 61.812 24.047 1 64.44 90 GLY A C 1
ATOM 683 O O . GLY A 1 90 ? -0.159 60.812 24.438 1 64.44 90 GLY A O 1
ATOM 684 N N . GLU A 1 91 ? -0.139 63.031 23.812 1 61.53 91 GLU A N 1
ATOM 685 C CA . GLU A 1 91 ? 1.277 63.375 23.859 1 61.53 91 GLU A CA 1
ATOM 686 C C . GLU A 1 91 ? 1.755 63.531 25.297 1 61.53 91 GLU A C 1
ATOM 688 O O . GLU A 1 91 ? 2.881 63.969 25.547 1 61.53 91 GLU A O 1
ATOM 693 N N . THR A 1 92 ? 0.823 63.031 26.25 1 61.12 92 THR A N 1
ATOM 694 C CA . THR A 1 92 ? 1.228 63.469 27.594 1 61.12 92 THR A CA 1
ATOM 695 C C . THR A 1 92 ? 2.553 62.812 27.984 1 61.12 92 THR A C 1
ATOM 697 O O . THR A 1 92 ? 3.42 63.469 28.578 1 61.12 92 THR A O 1
ATOM 700 N N . SER A 1 93 ? 2.818 61.531 27.672 1 76.31 93 SER A N 1
ATOM 701 C CA . SER A 1 93 ? 4.109 60.938 27.984 1 76.31 93 SER A CA 1
ATOM 702 C C . SER A 1 93 ? 4.574 60 26.859 1 76.31 93 SER A C 1
ATOM 704 O O . SER A 1 93 ? 4.383 58.781 26.922 1 76.31 93 SER A O 1
ATOM 706 N N . VAL A 1 94 ? 5.188 60.656 25.875 1 77.44 94 VAL A N 1
ATOM 707 C CA . VAL A 1 94 ? 5.688 59.969 24.703 1 77.44 94 VAL A CA 1
ATOM 708 C C . VAL A 1 94 ? 6.629 58.844 25.125 1 77.44 94 VAL A C 1
ATOM 710 O O . VAL A 1 94 ? 6.602 57.75 24.562 1 77.44 94 VAL A O 1
ATOM 713 N N . ALA A 1 95 ? 7.375 59.125 26.156 1 82.44 95 ALA A N 1
ATOM 714 C CA . ALA A 1 95 ? 8.305 58.094 26.656 1 82.44 95 ALA A CA 1
ATOM 715 C C . ALA A 1 95 ? 7.551 56.906 27.203 1 82.44 95 ALA A C 1
ATOM 717 O O . ALA A 1 95 ? 7.906 55.75 26.922 1 82.44 95 ALA A O 1
ATOM 718 N N . CYS A 1 96 ? 6.488 57.125 27.891 1 85.5 96 CYS A N 1
ATOM 719 C CA . CYS A 1 96 ? 5.707 56.062 28.531 1 85.5 96 CYS A CA 1
ATOM 720 C C . CYS A 1 96 ? 4.996 55.219 27.484 1 85.5 96 CYS A C 1
ATOM 722 O O . CYS A 1 96 ? 5.051 53.969 27.531 1 85.5 96 CYS A O 1
ATOM 724 N N . THR A 1 97 ? 4.414 55.812 26.469 1 83.75 97 THR A N 1
ATOM 725 C CA . THR A 1 97 ? 3.66 55.094 25.469 1 83.75 97 THR A CA 1
ATOM 726 C C . THR A 1 97 ? 4.602 54.312 24.547 1 83.75 97 THR A C 1
ATOM 728 O O . THR A 1 97 ? 4.258 53.219 24.078 1 83.75 97 THR A O 1
ATOM 731 N N . THR A 1 98 ? 5.785 54.906 24.344 1 85.56 98 THR A N 1
ATOM 732 C CA . THR A 1 98 ? 6.785 54.188 23.562 1 85.56 98 THR A CA 1
ATOM 733 C C . THR A 1 98 ? 7.215 52.906 24.281 1 85.56 98 THR A C 1
ATOM 735 O O . THR A 1 98 ? 7.414 51.875 23.641 1 85.56 98 THR A O 1
ATOM 738 N N . PHE A 1 99 ? 7.324 52.969 25.594 1 86.94 99 PHE A N 1
ATOM 739 C CA . PHE A 1 99 ? 7.688 51.781 26.375 1 86.94 99 PHE A CA 1
ATOM 740 C C . PHE A 1 99 ? 6.609 50.719 26.266 1 86.94 99 PHE A C 1
ATOM 742 O O . PHE A 1 99 ? 6.914 49.562 26.047 1 86.94 99 PHE A O 1
ATOM 749 N N . ILE A 1 100 ? 5.293 51.062 26.344 1 88.25 100 ILE A N 1
ATOM 750 C CA . ILE A 1 100 ? 4.191 50.094 26.266 1 88.25 100 ILE A CA 1
ATOM 751 C C . ILE A 1 100 ? 4.137 49.469 24.875 1 88.25 100 ILE A C 1
ATOM 753 O O . ILE A 1 100 ? 3.949 48.25 24.75 1 88.25 100 ILE A O 1
ATOM 757 N N . SER A 1 101 ? 4.367 50.281 23.875 1 87.38 101 SER A N 1
ATOM 758 C CA . SER A 1 101 ? 4.352 49.781 22.516 1 87.38 101 SER A CA 1
ATOM 759 C C . SER A 1 101 ? 5.5 48.812 22.281 1 87.38 101 SER A C 1
ATOM 761 O O . SER A 1 101 ? 5.32 47.781 21.625 1 87.38 101 SER A O 1
ATOM 763 N N . THR A 1 102 ? 6.676 49.125 22.781 1 89.06 102 THR A N 1
ATOM 764 C CA . THR A 1 102 ? 7.832 48.25 22.641 1 89.06 102 THR A CA 1
ATOM 765 C C . THR A 1 102 ? 7.621 46.938 23.391 1 89.06 102 THR A C 1
ATOM 767 O O . THR A 1 102 ? 7.941 45.875 22.891 1 89.06 102 THR A O 1
ATOM 770 N N . ALA A 1 103 ? 7.047 47.062 24.562 1 90.44 103 ALA A N 1
ATOM 771 C CA . ALA A 1 103 ? 6.762 45.875 25.359 1 90.44 103 ALA A CA 1
ATOM 772 C C . ALA A 1 103 ? 5.699 45 24.688 1 90.44 103 ALA A C 1
ATOM 774 O O . ALA A 1 103 ? 5.766 43.781 24.75 1 90.44 103 ALA A O 1
ATOM 775 N N . GLU A 1 104 ? 4.684 45.625 24.109 1 92 104 GLU A N 1
ATOM 776 C CA . GLU A 1 104 ? 3.639 44.906 23.391 1 92 104 GLU A CA 1
ATOM 777 C C . GLU A 1 104 ? 4.219 44.094 22.234 1 92 104 GLU A C 1
ATOM 779 O O . GLU A 1 104 ? 3.898 42.938 22.078 1 92 104 GLU A O 1
ATOM 784 N N . ASP A 1 105 ? 5.094 44.719 21.469 1 91.19 105 ASP A N 1
ATOM 785 C CA . ASP A 1 105 ? 5.73 44.031 20.359 1 91.19 105 ASP A CA 1
ATOM 786 C C . ASP A 1 105 ? 6.523 42.812 20.859 1 91.19 105 ASP A C 1
ATOM 788 O O . ASP A 1 105 ? 6.5 41.75 20.234 1 91.19 105 ASP A O 1
ATOM 792 N N . ALA A 1 106 ? 7.211 42.969 21.953 1 91.25 106 ALA A N 1
ATOM 793 C CA . ALA A 1 106 ? 7.977 41.875 22.531 1 91.25 106 ALA A CA 1
ATOM 794 C C . ALA A 1 106 ? 7.055 40.75 23 1 91.25 106 ALA A C 1
ATOM 796 O O . ALA A 1 106 ? 7.375 39.562 22.828 1 91.25 106 ALA A O 1
ATOM 797 N N . ASN A 1 107 ? 5.891 41.094 23.516 1 93.69 107 ASN A N 1
ATOM 798 C CA . ASN A 1 107 ? 4.965 40.062 24.016 1 93.69 107 ASN A CA 1
ATOM 799 C C . ASN A 1 107 ? 4.266 39.344 22.875 1 93.69 107 ASN A C 1
ATOM 801 O O . ASN A 1 107 ? 3.971 38.156 22.984 1 93.69 107 ASN A O 1
ATOM 805 N N . VAL A 1 108 ? 3.961 40.031 21.781 1 93.81 108 VAL A N 1
ATOM 806 C CA . VAL A 1 108 ? 3.434 39.344 20.594 1 93.81 108 VAL A CA 1
ATOM 807 C C . VAL A 1 108 ? 4.457 38.344 20.078 1 93.81 108 VAL A C 1
ATOM 809 O O . VAL A 1 108 ? 4.094 37.219 19.688 1 93.81 108 VAL A O 1
ATOM 812 N N . ASN A 1 109 ? 5.723 38.688 20.062 1 92.5 109 ASN A N 1
ATOM 813 C CA . ASN A 1 109 ? 6.773 37.75 19.688 1 92.5 109 ASN A CA 1
ATOM 814 C C . ASN A 1 109 ? 6.809 36.562 20.609 1 92.5 109 ASN A C 1
ATOM 816 O O . ASN A 1 109 ? 6.957 35.406 20.156 1 92.5 109 ASN A O 1
ATOM 820 N N . LEU A 1 110 ? 6.645 36.781 21.938 1 94.94 110 LEU A N 1
ATOM 821 C CA . LEU A 1 110 ? 6.676 35.719 22.922 1 94.94 110 LEU A CA 1
ATOM 822 C C . LEU A 1 110 ? 5.488 34.781 22.719 1 94.94 110 LEU A C 1
ATOM 824 O O . LEU A 1 110 ? 5.641 33.562 22.812 1 94.94 110 LEU A O 1
ATOM 828 N N . VAL A 1 111 ? 4.324 35.312 22.516 1 96.81 111 VAL A N 1
ATOM 829 C CA . VAL A 1 111 ? 3.17 34.438 22.281 1 96.81 111 VAL A CA 1
ATOM 830 C C . VAL A 1 111 ? 3.354 33.656 20.984 1 96.81 111 VAL A C 1
ATOM 832 O O . VAL A 1 111 ? 2.955 32.5 20.875 1 96.81 111 VAL A O 1
ATOM 835 N N . GLY A 1 112 ? 3.924 34.281 19.922 1 96.69 112 GLY A N 1
ATOM 836 C CA . GLY A 1 112 ? 4.266 33.594 18.703 1 96.69 112 GLY A CA 1
ATOM 837 C C . GLY A 1 112 ? 5.176 32.406 18.938 1 96.69 112 GLY A C 1
ATOM 838 O O . GLY A 1 112 ? 5 31.344 18.312 1 96.69 112 GLY A O 1
ATOM 839 N N . VAL A 1 113 ? 6.234 32.562 19.781 1 95.94 113 VAL A N 1
ATOM 840 C CA . VAL A 1 113 ? 7.129 31.469 20.141 1 95.94 113 VAL A CA 1
ATOM 841 C C . VAL A 1 113 ? 6.328 30.344 20.781 1 95.94 113 VAL A C 1
ATOM 843 O O . VAL A 1 113 ? 6.527 29.172 20.469 1 95.94 113 VAL A O 1
ATOM 846 N N . SER A 1 114 ? 5.395 30.688 21.688 1 97.06 114 SER A N 1
ATOM 847 C CA . SER A 1 114 ? 4.555 29.688 22.328 1 97.06 114 SER A CA 1
ATOM 848 C C . SER A 1 114 ? 3.697 28.938 21.297 1 97.06 114 SER A C 1
ATOM 850 O O . SER A 1 114 ? 3.574 27.719 21.359 1 97.06 114 SER A O 1
ATOM 852 N N . PHE A 1 115 ? 3.105 29.719 20.375 1 97.62 115 PHE A N 1
ATOM 853 C CA . PHE A 1 115 ? 2.305 29.109 19.328 1 97.62 115 PHE A CA 1
ATOM 854 C C . PHE A 1 115 ? 3.143 28.125 18.516 1 97.62 115 PHE A C 1
ATOM 856 O O . PHE A 1 115 ? 2.664 27.062 18.141 1 97.62 115 PHE A O 1
ATOM 863 N N . THR A 1 116 ? 4.383 28.469 18.234 1 97.19 116 THR A N 1
ATOM 864 C CA . THR A 1 116 ? 5.277 27.578 17.5 1 97.19 116 THR A CA 1
ATOM 865 C C . THR A 1 116 ? 5.551 26.312 18.281 1 97.19 116 THR A C 1
ATOM 867 O O . THR A 1 116 ? 5.559 25.219 17.719 1 97.19 116 THR A O 1
ATOM 870 N N . LYS A 1 117 ? 5.793 26.438 19.578 1 97.44 117 LYS A N 1
ATOM 871 C CA . LYS A 1 117 ? 5.988 25.266 20.422 1 97.44 117 LYS A CA 1
ATOM 872 C C . LYS A 1 117 ? 4.77 24.344 20.375 1 97.44 117 LYS A C 1
ATOM 874 O O . LYS A 1 117 ? 4.91 23.125 20.281 1 97.44 117 LYS A O 1
ATOM 879 N N . CYS A 1 118 ? 3.535 24.953 20.484 1 98.5 118 CYS A N 1
ATOM 880 C CA . CYS A 1 118 ? 2.299 24.188 20.453 1 98.5 118 CYS A CA 1
ATOM 881 C C . CYS A 1 118 ? 2.16 23.422 19.125 1 98.5 118 CYS A C 1
ATOM 883 O O . CYS A 1 118 ? 1.862 22.234 19.125 1 98.5 118 CYS A O 1
ATOM 885 N N . ILE A 1 119 ? 2.393 24.078 18.016 1 98 119 ILE A N 1
ATOM 886 C CA . ILE A 1 119 ? 2.168 23.469 16.719 1 98 119 ILE A CA 1
ATOM 887 C C . ILE A 1 119 ? 3.254 22.422 16.438 1 98 119 ILE A C 1
ATOM 889 O O . ILE A 1 119 ? 2.998 21.406 15.805 1 98 119 ILE A O 1
ATOM 893 N N . ASN A 1 120 ? 4.523 22.641 16.906 1 96.62 120 ASN A N 1
ATOM 894 C CA . ASN A 1 120 ? 5.574 21.641 16.781 1 96.62 120 ASN A CA 1
ATOM 895 C C . ASN A 1 120 ? 5.219 20.359 17.531 1 96.62 120 ASN A C 1
ATOM 897 O O . ASN A 1 120 ? 5.465 19.25 17.047 1 96.62 120 ASN A O 1
ATOM 901 N N . ALA A 1 121 ? 4.676 20.547 18.719 1 96.81 121 ALA A N 1
ATOM 902 C CA . ALA A 1 121 ? 4.254 19.375 19.484 1 96.81 121 ALA A CA 1
ATOM 903 C C . ALA A 1 121 ? 3.162 18.594 18.75 1 96.81 121 ALA A C 1
ATOM 905 O O . ALA A 1 121 ? 3.18 17.375 18.719 1 96.81 121 ALA A O 1
ATOM 906 N N . ALA A 1 122 ? 2.195 19.328 18.219 1 96.88 122 ALA A N 1
ATOM 907 C CA . ALA A 1 122 ? 1.141 18.688 17.438 1 96.88 122 ALA A CA 1
ATOM 908 C C . ALA A 1 122 ? 1.72 17.969 16.219 1 96.88 122 ALA A C 1
ATOM 910 O O . ALA A 1 122 ? 1.309 16.844 15.898 1 96.88 122 ALA A O 1
ATOM 911 N N . ASP A 1 123 ? 2.689 18.578 15.523 1 95.31 123 ASP A N 1
ATOM 912 C CA . ASP A 1 123 ? 3.35 18 14.359 1 95.31 123 ASP A CA 1
ATOM 913 C C . ASP A 1 123 ? 4.082 16.703 14.727 1 95.31 123 ASP A C 1
ATOM 915 O O . ASP A 1 123 ? 3.996 15.711 14 1 95.31 123 ASP A O 1
ATOM 919 N N . ASP A 1 124 ? 4.875 16.766 15.812 1 95 124 ASP A N 1
ATOM 920 C CA . ASP A 1 124 ? 5.605 15.578 16.266 1 95 124 ASP A CA 1
ATOM 921 C C . ASP A 1 124 ? 4.652 14.43 16.578 1 95 124 ASP A C 1
ATOM 923 O O . ASP A 1 124 ? 4.91 13.281 16.219 1 95 124 ASP A O 1
ATOM 927 N N . ALA A 1 125 ? 3.555 14.773 17.281 1 94.88 125 ALA A N 1
ATOM 928 C CA . ALA A 1 125 ? 2.566 13.758 17.625 1 94.88 125 ALA A CA 1
ATOM 929 C C . ALA A 1 125 ? 1.896 13.195 16.375 1 94.88 125 ALA A C 1
ATOM 931 O O . ALA A 1 125 ? 1.691 11.984 16.25 1 94.88 125 ALA A O 1
ATOM 932 N N . LEU A 1 126 ? 1.533 14.094 15.43 1 94.81 126 LEU A N 1
ATOM 933 C CA . LEU A 1 126 ? 0.952 13.672 14.164 1 94.81 126 LEU A CA 1
ATOM 934 C C . LEU A 1 126 ? 1.893 12.719 13.422 1 94.81 126 LEU A C 1
ATOM 936 O O . LEU A 1 126 ? 1.463 11.68 12.922 1 94.81 126 LEU A O 1
ATOM 940 N N . ASN A 1 127 ? 3.15 13.102 13.359 1 90.81 127 ASN A N 1
ATOM 941 C CA . ASN A 1 127 ? 4.137 12.289 12.656 1 90.81 127 ASN A CA 1
ATOM 942 C C . ASN A 1 127 ? 4.227 10.883 13.25 1 90.81 127 ASN A C 1
ATOM 944 O O . ASN A 1 127 ? 4.289 9.898 12.508 1 90.81 127 ASN A O 1
ATOM 948 N N . THR A 1 128 ? 4.254 10.805 14.539 1 92.25 128 THR A N 1
ATOM 949 C CA . THR A 1 128 ? 4.309 9.516 15.211 1 92.25 128 THR A CA 1
ATOM 950 C C . THR A 1 128 ? 3.049 8.703 14.922 1 92.25 128 THR A C 1
ATOM 952 O O . THR A 1 128 ? 3.131 7.516 14.594 1 92.25 128 THR A O 1
ATOM 955 N N . THR A 1 129 ? 1.892 9.336 15.023 1 92.38 129 THR A N 1
ATOM 956 C CA . THR A 1 129 ? 0.612 8.68 14.789 1 92.38 129 THR A CA 1
ATOM 957 C C . THR A 1 129 ? 0.503 8.211 13.336 1 92.38 129 THR A C 1
ATOM 959 O O . THR A 1 129 ? 0.131 7.066 13.078 1 92.38 129 THR A O 1
ATOM 962 N N . ALA A 1 130 ? 0.835 9.117 12.367 1 89.12 130 ALA A N 1
ATOM 963 C CA . ALA A 1 130 ? 0.787 8.781 10.945 1 89.12 130 ALA A CA 1
ATOM 964 C C . ALA A 1 130 ? 1.731 7.625 10.625 1 89.12 130 ALA A C 1
ATOM 966 O O . ALA A 1 130 ? 1.371 6.711 9.883 1 89.12 130 ALA A O 1
ATOM 967 N N . ALA A 1 131 ? 2.961 7.641 11.211 1 85.25 131 ALA A N 1
ATOM 968 C CA . ALA A 1 131 ? 3.922 6.566 10.977 1 85.25 131 ALA A CA 1
ATOM 969 C C . ALA A 1 131 ? 3.367 5.223 11.445 1 85.25 131 ALA A C 1
ATOM 971 O O . ALA A 1 131 ? 3.498 4.215 10.75 1 85.25 131 ALA A O 1
ATOM 972 N N . THR A 1 132 ? 2.785 5.234 12.578 1 88.88 132 THR A N 1
ATOM 973 C CA . THR A 1 132 ? 2.205 4.012 13.125 1 88.88 132 THR A CA 1
ATOM 974 C C . THR A 1 132 ? 1.08 3.5 12.227 1 88.88 132 THR A C 1
ATOM 976 O O . THR A 1 132 ? 1.005 2.305 11.938 1 88.88 132 THR A O 1
ATOM 979 N N . TYR A 1 133 ? 0.252 4.383 11.773 1 89.69 133 TYR A N 1
ATOM 980 C CA . TYR A 1 133 ? -0.883 4.035 10.922 1 89.69 133 TYR A CA 1
ATOM 981 C C . TYR A 1 133 ? -0.413 3.461 9.594 1 89.69 133 TYR A C 1
ATOM 983 O O . TYR A 1 133 ? -0.9 2.418 9.148 1 89.69 133 TYR A O 1
ATOM 991 N N . TYR A 1 134 ? 0.593 4.055 8.992 1 83.75 134 TYR A N 1
ATOM 992 C CA . TYR A 1 134 ? 1.052 3.609 7.684 1 83.75 134 TYR A CA 1
ATOM 993 C C . TYR A 1 134 ? 1.874 2.332 7.797 1 83.75 134 TYR A C 1
ATOM 995 O O . TYR A 1 134 ? 1.896 1.516 6.871 1 83.75 134 TYR A O 1
ATOM 1003 N N . ASN A 1 135 ? 2.562 2.145 8.914 1 84.06 135 ASN A N 1
ATOM 1004 C CA . ASN A 1 135 ? 3.191 0.851 9.164 1 84.06 135 ASN A CA 1
ATOM 1005 C C . ASN A 1 135 ? 2.16 -0.272 9.219 1 84.06 135 ASN A C 1
ATOM 1007 O O . ASN A 1 135 ? 2.393 -1.361 8.695 1 84.06 135 ASN A O 1
ATOM 1011 N N . LEU A 1 136 ? 1.092 0.015 9.906 1 85 136 LEU A N 1
ATOM 1012 C CA . LEU A 1 136 ? 0.001 -0.952 9.953 1 85 136 LEU A CA 1
ATOM 1013 C C . LEU A 1 136 ? -0.493 -1.283 8.547 1 85 136 LEU A C 1
ATOM 1015 O O . LEU A 1 136 ? -0.69 -2.455 8.211 1 85 136 LEU A O 1
ATOM 1019 N N . ILE A 1 137 ? -0.697 -0.282 7.727 1 83.56 137 ILE A N 1
ATOM 1020 C CA . ILE A 1 137 ? -1.138 -0.474 6.348 1 83.56 137 ILE A CA 1
ATOM 1021 C C . ILE A 1 137 ? -0.12 -1.327 5.594 1 83.56 137 ILE A C 1
ATOM 1023 O O . ILE A 1 137 ? -0.493 -2.232 4.844 1 83.56 137 ILE A O 1
ATOM 1027 N N . GLY A 1 138 ? 1.172 -1.025 5.766 1 78.25 138 GLY A N 1
ATOM 1028 C CA . GLY A 1 138 ? 2.223 -1.804 5.133 1 78.25 138 GLY A CA 1
ATOM 1029 C C . GLY A 1 138 ? 2.217 -3.264 5.547 1 78.25 138 GLY A C 1
ATOM 1030 O O . GLY A 1 138 ? 2.412 -4.152 4.711 1 78.25 138 GLY A O 1
ATOM 1031 N N . GLU A 1 139 ? 2.018 -3.527 6.781 1 77.56 139 GLU A N 1
ATOM 1032 C CA . GLU A 1 139 ? 1.956 -4.895 7.289 1 77.56 139 GLU A CA 1
ATOM 1033 C C . GLU A 1 139 ? 0.758 -5.645 6.715 1 77.56 139 GLU A C 1
ATOM 1035 O O . GLU A 1 139 ? 0.879 -6.801 6.309 1 77.56 139 GLU A O 1
ATOM 1040 N N . LEU A 1 140 ? -0.373 -4.953 6.68 1 77.75 140 LEU A N 1
ATOM 1041 C CA . LEU A 1 140 ? -1.576 -5.562 6.121 1 77.75 140 LEU A CA 1
ATOM 1042 C C . LEU A 1 140 ? -1.394 -5.859 4.637 1 77.75 140 LEU A C 1
ATOM 1044 O O . LEU A 1 140 ? -1.763 -6.938 4.168 1 77.75 140 LEU A O 1
ATOM 1048 N N . GLY A 1 141 ? -0.822 -4.898 3.881 1 73.62 141 GLY A N 1
ATOM 1049 C CA . GLY A 1 141 ? -0.561 -5.102 2.465 1 73.62 141 GLY A CA 1
ATOM 1050 C C . GLY A 1 141 ? 0.433 -6.215 2.193 1 73.62 141 GLY A C 1
ATOM 1051 O O . GLY A 1 141 ? 0.252 -7.004 1.264 1 73.62 141 GLY A O 1
ATOM 1052 N N . GLY A 1 142 ? 1.528 -6.285 2.918 1 69.38 142 GLY A N 1
ATOM 1053 C CA . GLY A 1 142 ? 2.543 -7.316 2.762 1 69.38 142 GLY A CA 1
ATOM 1054 C C . GLY A 1 142 ? 2.01 -8.719 2.998 1 69.38 142 GLY A C 1
ATOM 1055 O O . GLY A 1 142 ? 2.449 -9.672 2.35 1 69.38 142 GLY A O 1
ATOM 1056 N N . SER A 1 143 ? 1.157 -8.906 3.859 1 65.38 143 SER A N 1
ATOM 1057 C CA . SER A 1 143 ? 0.586 -10.211 4.164 1 65.38 143 SER A CA 1
ATOM 1058 C C . SER A 1 143 ? -0.251 -10.734 3.004 1 65.38 143 SER A C 1
ATOM 1060 O O . SER A 1 143 ? -0.463 -11.945 2.879 1 65.38 143 SER A O 1
ATOM 1062 N N . LEU A 1 144 ? -0.737 -9.852 2.227 1 62.34 144 LEU A N 1
ATOM 1063 C CA . LEU A 1 144 ? -1.575 -10.219 1.093 1 62.34 144 LEU A CA 1
ATOM 1064 C C . LEU A 1 144 ? -0.723 -10.664 -0.092 1 62.34 144 LEU A C 1
ATOM 1066 O O . LEU A 1 144 ? -1.219 -11.328 -1.007 1 62.34 144 LEU A O 1
ATOM 1070 N N . THR A 1 145 ? 0.547 -10.383 -0.191 1 56.25 145 THR A N 1
ATOM 1071 C CA . THR A 1 145 ? 1.417 -10.648 -1.331 1 56.25 145 THR A CA 1
ATOM 1072 C C . THR A 1 145 ? 2.002 -12.055 -1.247 1 56.25 145 THR A C 1
ATOM 1074 O O . THR A 1 145 ? 2.531 -12.57 -2.232 1 56.25 145 THR A O 1
ATOM 1077 N N . ASP A 1 146 ? 2.039 -12.633 -0.172 1 57.22 146 ASP A N 1
ATOM 1078 C CA . ASP A 1 146 ? 2.623 -13.969 -0.072 1 57.22 146 ASP A CA 1
ATOM 1079 C C . ASP A 1 146 ? 1.722 -15.016 -0.724 1 57.22 146 ASP A C 1
ATOM 1081 O O . ASP A 1 146 ? 1.877 -16.219 -0.483 1 57.22 146 ASP A O 1
ATOM 1085 N N . LEU A 1 147 ? 0.965 -14.516 -1.623 1 62.84 147 LEU A N 1
ATOM 1086 C CA . LEU A 1 147 ? -0.014 -15.539 -1.964 1 62.84 147 LEU A CA 1
ATOM 1087 C C . LEU A 1 147 ? 0.307 -16.172 -3.314 1 62.84 147 LEU A C 1
ATOM 1089 O O . LEU A 1 147 ? 0.124 -15.539 -4.359 1 62.84 147 LEU A O 1
ATOM 1093 N N . ARG A 1 148 ? 1.133 -17.188 -3.119 1 75.75 148 ARG A N 1
ATOM 1094 C CA . ARG A 1 148 ? 1.552 -18.047 -4.211 1 75.75 148 ARG A CA 1
ATOM 1095 C C . ARG A 1 148 ? 0.68 -19.297 -4.281 1 75.75 148 ARG A C 1
ATOM 1097 O O . ARG A 1 148 ? 0.295 -19.859 -3.248 1 75.75 148 ARG A O 1
ATOM 1104 N N . LEU A 1 149 ? 0.336 -19.641 -5.5 1 87.69 149 LEU A N 1
ATOM 1105 C CA . LEU A 1 149 ? -0.479 -20.844 -5.668 1 87.69 149 LEU A CA 1
ATOM 1106 C C . LEU A 1 149 ? 0.362 -22 -6.188 1 87.69 149 LEU A C 1
ATOM 1108 O O . LEU A 1 149 ? 0.011 -23.172 -5.988 1 87.69 149 LEU A O 1
ATOM 1112 N N . LEU A 1 150 ? 1.529 -21.672 -6.727 1 93 150 LEU A N 1
ATOM 1113 C CA . LEU A 1 150 ? 2.275 -22.719 -7.414 1 93 150 LEU A CA 1
ATOM 1114 C C . LEU A 1 150 ? 3.037 -23.594 -6.418 1 93 150 LEU A C 1
ATOM 1116 O O . LEU A 1 150 ? 3.463 -24.703 -6.754 1 93 150 LEU A O 1
ATOM 1120 N N . ASP A 1 151 ? 3.215 -23.125 -5.195 1 92.25 151 ASP A N 1
ATOM 1121 C CA . ASP A 1 151 ? 3.984 -23.859 -4.195 1 92.25 151 ASP A CA 1
ATOM 1122 C C . ASP A 1 151 ? 3.242 -25.125 -3.748 1 92.25 151 ASP A C 1
ATOM 1124 O O . ASP A 1 151 ? 3.824 -26 -3.102 1 92.25 151 ASP A O 1
ATOM 1128 N N . VAL A 1 152 ? 1.983 -25.25 -4.156 1 94.25 152 VAL A N 1
ATOM 1129 C CA . VAL A 1 152 ? 1.2 -26.422 -3.795 1 94.25 152 VAL A CA 1
ATOM 1130 C C . VAL A 1 152 ? 1.805 -27.672 -4.441 1 94.25 152 VAL A C 1
ATOM 1132 O O . VAL A 1 152 ? 1.502 -28.797 -4.043 1 94.25 152 VAL A O 1
ATOM 1135 N N . PHE A 1 153 ? 2.639 -27.484 -5.461 1 96 153 PHE A N 1
ATOM 1136 C CA . PHE A 1 153 ? 3.219 -28.609 -6.191 1 96 153 PHE A CA 1
ATOM 1137 C C . PHE A 1 153 ? 4.512 -29.078 -5.527 1 96 153 PHE A C 1
ATOM 1139 O O . PHE A 1 153 ? 5.055 -30.125 -5.887 1 96 153 PHE A O 1
ATOM 1146 N N . ARG A 1 154 ? 4.988 -28.312 -4.523 1 95.19 154 ARG A N 1
ATOM 1147 C CA . ARG A 1 154 ? 6.254 -28.656 -3.887 1 95.19 154 ARG A CA 1
ATOM 1148 C C . ARG A 1 154 ? 6.168 -30.016 -3.191 1 95.19 154 ARG A C 1
ATOM 1150 O O . ARG A 1 154 ? 5.23 -30.266 -2.43 1 95.19 154 ARG A O 1
ATOM 1157 N N . ASN A 1 155 ? 7.098 -30.938 -3.518 1 93.62 155 ASN A N 1
ATOM 1158 C CA . ASN A 1 155 ? 7.285 -32.25 -2.938 1 93.62 155 ASN A CA 1
ATOM 1159 C C . ASN A 1 155 ? 6.18 -33.219 -3.365 1 93.62 155 ASN A C 1
ATOM 1161 O O . ASN A 1 155 ? 5.953 -34.25 -2.713 1 93.62 155 ASN A O 1
ATOM 1165 N N . ASP A 1 156 ? 5.43 -32.844 -4.355 1 96.25 156 ASP A N 1
ATOM 1166 C CA . ASP A 1 156 ? 4.367 -33.75 -4.82 1 96.25 156 ASP A CA 1
ATOM 1167 C C . ASP A 1 156 ? 4.477 -34 -6.324 1 96.25 156 ASP A C 1
ATOM 1169 O O . ASP A 1 156 ? 5.102 -33.188 -7.043 1 96.25 156 ASP A O 1
ATOM 1173 N N . ASN A 1 157 ? 3.936 -35.031 -6.727 1 96.31 157 ASN A N 1
ATOM 1174 C CA . ASN A 1 157 ? 3.896 -35.5 -8.117 1 96.31 157 ASN A CA 1
ATOM 1175 C C . ASN A 1 157 ? 2.467 -35.562 -8.641 1 96.31 157 ASN A C 1
ATOM 1177 O O . ASN A 1 157 ? 1.643 -36.312 -8.094 1 96.31 157 ASN A O 1
ATOM 1181 N N . VAL A 1 158 ? 2.197 -34.781 -9.664 1 96.62 158 VAL A N 1
ATOM 1182 C CA . VAL A 1 158 ? 0.839 -34.625 -10.172 1 96.62 158 VAL A CA 1
ATOM 1183 C C . VAL A 1 158 ? 0.261 -36 -10.547 1 96.62 158 VAL A C 1
ATOM 1185 O O . VAL A 1 158 ? -0.953 -36.188 -10.477 1 96.62 158 VAL A O 1
ATOM 1188 N N . PHE A 1 159 ? 1.084 -37.031 -10.898 1 94.69 159 PHE A N 1
ATOM 1189 C CA . PHE A 1 159 ? 0.61 -38.344 -11.336 1 94.69 159 PHE A CA 1
ATOM 1190 C C . PHE A 1 159 ? 0.579 -39.312 -10.164 1 94.69 159 PHE A C 1
ATOM 1192 O O . PHE A 1 159 ? -0.124 -40.312 -10.211 1 94.69 159 PHE A O 1
ATOM 1199 N N . TYR A 1 160 ? 1.331 -39.031 -9.062 1 93.88 160 TYR A N 1
ATOM 1200 C CA . TYR A 1 160 ? 1.52 -40.062 -8.031 1 93.88 160 TYR A CA 1
ATOM 1201 C C . TYR A 1 160 ? 0.891 -39.625 -6.715 1 93.88 160 TYR A C 1
ATOM 1203 O O . TYR A 1 160 ? 0.343 -40.438 -5.98 1 93.88 160 TYR A O 1
ATOM 1211 N N . THR A 1 161 ? 0.994 -38.281 -6.426 1 95.62 161 THR A N 1
ATOM 1212 C CA . THR A 1 161 ? 0.399 -37.781 -5.188 1 95.62 161 THR A CA 1
ATOM 1213 C C . THR A 1 161 ? -0.542 -36.625 -5.473 1 95.62 161 THR A C 1
ATOM 1215 O O . THR A 1 161 ? -0.416 -35.562 -4.863 1 95.62 161 THR A O 1
ATOM 1218 N N . PRO A 1 162 ? -1.471 -36.875 -6.387 1 95.81 162 PRO A N 1
ATOM 1219 C CA . PRO A 1 162 ? -2.348 -35.75 -6.789 1 95.81 162 PRO A CA 1
ATOM 1220 C C . PRO A 1 162 ? -3.24 -35.281 -5.648 1 95.81 162 PRO A C 1
ATOM 1222 O O . PRO A 1 162 ? -3.521 -34.062 -5.551 1 95.81 162 PRO A O 1
ATOM 1225 N N . GLN A 1 163 ? -3.635 -36.156 -4.75 1 95.88 163 GLN A N 1
ATOM 1226 C CA . GLN A 1 163 ? -4.543 -35.781 -3.682 1 95.88 163 GLN A CA 1
ATOM 1227 C C . GLN A 1 163 ? -3.875 -34.781 -2.736 1 95.88 163 GLN A C 1
ATOM 1229 O O . GLN A 1 163 ? -4.527 -33.844 -2.234 1 95.88 163 GLN A O 1
ATOM 1234 N N . ASN A 1 164 ? -2.619 -34.938 -2.457 1 97.12 164 ASN A N 1
ATOM 1235 C CA . ASN A 1 164 ? -1.887 -33.969 -1.65 1 97.12 164 ASN A CA 1
ATOM 1236 C C . ASN A 1 164 ? -1.972 -32.562 -2.246 1 97.12 164 ASN A C 1
ATOM 1238 O O . ASN A 1 164 ? -2.158 -31.578 -1.52 1 97.12 164 ASN A O 1
ATOM 1242 N N . ILE A 1 165 ? -1.834 -32.438 -3.541 1 96.69 165 ILE A N 1
ATOM 1243 C CA . ILE A 1 165 ? -1.852 -31.156 -4.238 1 96.69 165 ILE A CA 1
ATOM 1244 C C . ILE A 1 165 ? -3.236 -30.516 -4.117 1 96.69 165 ILE A C 1
ATOM 1246 O O . ILE A 1 165 ? -3.357 -29.328 -3.805 1 96.69 165 ILE A O 1
ATOM 1250 N N . VAL A 1 166 ? -4.262 -31.359 -4.312 1 96.44 166 VAL A N 1
ATOM 1251 C CA . VAL A 1 166 ? -5.633 -30.875 -4.203 1 96.44 166 VAL A CA 1
ATOM 1252 C C . VAL A 1 166 ? -5.895 -30.375 -2.787 1 96.44 166 VAL A C 1
ATOM 1254 O O . VAL A 1 166 ? -6.473 -29.297 -2.6 1 96.44 166 VAL A O 1
ATOM 1257 N N . ASP A 1 167 ? -5.434 -31.125 -1.79 1 95.75 167 ASP A N 1
ATOM 1258 C CA . ASP A 1 167 ? -5.621 -30.734 -0.396 1 95.75 167 ASP A CA 1
ATOM 1259 C C . ASP A 1 167 ? -4.918 -29.406 -0.101 1 95.75 167 ASP A C 1
ATOM 1261 O O . ASP A 1 167 ? -5.465 -28.547 0.591 1 95.75 167 ASP A O 1
ATOM 1265 N N . LYS A 1 168 ? -3.762 -29.234 -0.592 1 93.94 168 LYS A N 1
ATOM 1266 C CA . LYS A 1 168 ? -3.02 -27.984 -0.415 1 93.94 168 LYS A CA 1
ATOM 1267 C C . LYS A 1 168 ? -3.748 -26.812 -1.068 1 93.94 168 LYS A C 1
ATOM 1269 O O . LYS A 1 168 ? -3.797 -25.719 -0.51 1 93.94 168 LYS A O 1
ATOM 1274 N N . LEU A 1 169 ? -4.305 -27.062 -2.305 1 93.44 169 LEU A N 1
ATOM 1275 C CA . LEU A 1 169 ? -5.059 -26.031 -3.008 1 93.44 169 LEU A CA 1
ATOM 1276 C C . LEU A 1 169 ? -6.27 -25.594 -2.191 1 93.44 169 LEU A C 1
ATOM 1278 O O . LEU A 1 169 ? -6.496 -24.391 -2.004 1 93.44 169 LEU A O 1
ATOM 1282 N N . GLN A 1 170 ? -6.938 -26.594 -1.683 1 90.75 170 GLN A N 1
ATOM 1283 C CA . GLN A 1 170 ? -8.117 -26.297 -0.884 1 90.75 170 GLN A CA 1
ATOM 1284 C C . GLN A 1 170 ? -7.746 -25.562 0.404 1 90.75 170 GLN A C 1
ATOM 1286 O O . GLN A 1 170 ? -8.453 -24.656 0.835 1 90.75 170 GLN A O 1
ATOM 1291 N N . ALA A 1 171 ? -6.645 -25.953 0.974 1 89.12 171 ALA A N 1
ATOM 1292 C CA . ALA A 1 171 ? -6.164 -25.312 2.189 1 89.12 171 ALA A CA 1
ATOM 1293 C C . ALA A 1 171 ? -5.805 -23.844 1.925 1 89.12 171 ALA A C 1
ATOM 1295 O O . ALA A 1 171 ? -6.062 -22.969 2.76 1 89.12 171 ALA A O 1
ATOM 1296 N N . LYS A 1 172 ? -5.203 -23.609 0.798 1 86.44 172 LYS A N 1
ATOM 1297 C CA . LYS A 1 172 ? -4.836 -22.234 0.437 1 86.44 172 LYS A CA 1
ATOM 1298 C C . LYS A 1 172 ? -6.074 -21.359 0.29 1 86.44 172 LYS A C 1
ATOM 1300 O O . LYS A 1 172 ? -6.098 -20.219 0.771 1 86.44 172 LYS A O 1
ATOM 1305 N N . LEU A 1 173 ? -7.066 -21.859 -0.373 1 84.31 173 LEU A N 1
ATOM 1306 C CA . LEU A 1 173 ? -8.297 -21.094 -0.564 1 84.31 173 LEU A CA 1
ATOM 1307 C C . LEU A 1 173 ? -8.977 -20.812 0.771 1 84.31 173 LEU A C 1
ATOM 1309 O O . LEU A 1 173 ? -9.406 -19.688 1.034 1 84.31 173 LEU A O 1
ATOM 1313 N N . SER A 1 174 ? -8.977 -21.828 1.609 1 82.19 174 SER A N 1
ATOM 1314 C CA . SER A 1 174 ? -9.617 -21.672 2.912 1 82.19 174 SER A CA 1
ATOM 1315 C C . SER A 1 174 ? -8.836 -20.719 3.797 1 82.19 174 SER A C 1
ATOM 1317 O O . SER A 1 174 ? -9.43 -19.953 4.566 1 82.19 174 SER A O 1
ATOM 1319 N N . GLY A 1 175 ? -7.531 -20.766 3.705 1 76.69 175 GLY A N 1
ATOM 1320 C CA . GLY A 1 175 ? -6.699 -19.859 4.488 1 76.69 175 GLY A CA 1
ATOM 1321 C C . GLY A 1 175 ? -6.852 -18.406 4.09 1 76.69 175 GLY A C 1
ATOM 1322 O O . GLY A 1 175 ? -6.805 -17.516 4.941 1 76.69 175 GLY A O 1
ATOM 1323 N N . LEU A 1 176 ? -6.953 -18.172 2.822 1 75.19 176 LEU A N 1
ATOM 1324 C CA . LEU A 1 176 ? -7.109 -16.797 2.338 1 75.19 176 LEU A CA 1
ATOM 1325 C C . LEU A 1 176 ? -8.453 -16.219 2.764 1 75.19 176 LEU A C 1
ATOM 1327 O O . LEU A 1 176 ? -8.539 -15.055 3.129 1 75.19 176 LEU A O 1
ATOM 1331 N N . ALA A 1 177 ? -9.5 -17.062 2.727 1 65 177 ALA A N 1
ATOM 1332 C CA . ALA A 1 177 ? -10.836 -16.594 3.08 1 65 177 ALA A CA 1
ATOM 1333 C C . ALA A 1 177 ? -10.984 -16.453 4.594 1 65 177 ALA A C 1
ATOM 1335 O O . ALA A 1 177 ? -11.828 -15.688 5.07 1 65 177 ALA A O 1
ATOM 1336 N N . GLY A 1 178 ? -10.156 -17 5.234 1 59.53 178 GLY A N 1
ATOM 1337 C CA . GLY A 1 178 ? -10.344 -17.047 6.676 1 59.53 178 GLY A CA 1
ATOM 1338 C C . GLY A 1 178 ? -9.484 -16.047 7.426 1 59.53 178 GLY A C 1
ATOM 1339 O O . GLY A 1 178 ? -9.547 -14.852 7.16 1 59.53 178 GLY A O 1
ATOM 1340 N N . ILE A 1 179 ? -8.617 -16.625 8.133 1 51.41 179 ILE A N 1
ATOM 1341 C CA . ILE A 1 179 ? -7.895 -16.031 9.25 1 51.41 179 ILE A CA 1
ATOM 1342 C C . ILE A 1 179 ? -6.977 -14.922 8.734 1 51.41 179 ILE A C 1
ATOM 1344 O O . ILE A 1 179 ? -6.734 -13.938 9.422 1 51.41 179 ILE A O 1
ATOM 1348 N N . ASN A 1 180 ? -6.695 -15.039 7.434 1 58.97 180 ASN A N 1
ATOM 1349 C CA . ASN A 1 180 ? -5.66 -14.102 7.016 1 58.97 180 ASN A CA 1
ATOM 1350 C C . ASN A 1 180 ? -6.246 -12.922 6.254 1 58.97 180 ASN A C 1
ATOM 1352 O O . ASN A 1 180 ? -5.523 -12.203 5.566 1 58.97 180 ASN A O 1
ATOM 1356 N N . SER A 1 181 ? -7.664 -12.789 6.348 1 70.12 181 SER A N 1
ATOM 1357 C CA . SER A 1 181 ? -8.289 -11.68 5.637 1 70.12 181 SER A CA 1
ATOM 1358 C C . SER A 1 181 ? -8.844 -10.641 6.613 1 70.12 181 SER A C 1
ATOM 1360 O O . SER A 1 181 ? -9.68 -10.961 7.457 1 70.12 181 SER A O 1
ATOM 1362 N N . PRO A 1 182 ? -8.266 -9.453 6.578 1 72.44 182 PRO A N 1
ATOM 1363 C CA . PRO A 1 182 ? -8.859 -8.445 7.457 1 72.44 182 PRO A CA 1
ATOM 1364 C C . PRO A 1 182 ? -10.336 -8.188 7.156 1 72.44 182 PRO A C 1
ATOM 1366 O O . PRO A 1 182 ? -10.734 -8.148 5.988 1 72.44 182 PRO A O 1
ATOM 1369 N N . THR A 1 183 ? -11.109 -8.117 8.227 1 77.5 183 THR A N 1
ATOM 1370 C CA . THR A 1 183 ? -12.523 -7.824 8.047 1 77.5 183 THR A CA 1
ATOM 1371 C C . THR A 1 183 ? -12.742 -6.324 7.863 1 77.5 183 THR A C 1
ATOM 1373 O O . THR A 1 183 ? -11.883 -5.516 8.219 1 77.5 183 THR A O 1
ATOM 1376 N N . THR A 1 184 ? -13.875 -6.027 7.273 1 80 184 THR A N 1
ATOM 1377 C CA . THR A 1 184 ? -14.266 -4.629 7.117 1 80 184 THR A CA 1
ATOM 1378 C C . THR A 1 184 ? -14.352 -3.939 8.477 1 80 184 THR A C 1
ATOM 1380 O O . THR A 1 184 ?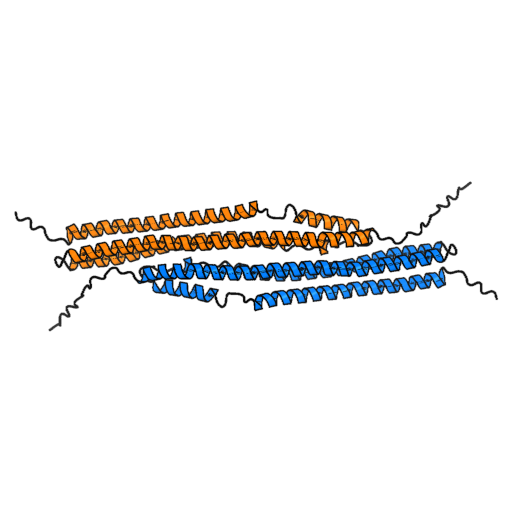 -13.992 -2.77 8.609 1 80 184 THR A O 1
ATOM 1383 N N . GLN A 1 185 ? -14.766 -4.668 9.477 1 82.06 185 GLN A N 1
ATOM 1384 C CA . GLN A 1 185 ? -14.891 -4.117 10.82 1 82.06 185 GLN A CA 1
ATOM 1385 C C . GLN A 1 185 ? -13.523 -3.768 11.398 1 82.06 185 GLN A C 1
ATOM 1387 O O . GLN A 1 185 ? -13.352 -2.705 12 1 82.06 185 GLN A O 1
ATOM 1392 N N . GLU A 1 186 ? -12.609 -4.684 11.18 1 82.62 186 GLU A N 1
ATOM 1393 C CA . GLU A 1 186 ? -11.25 -4.43 11.664 1 82.62 186 GLU A CA 1
ATOM 1394 C C . GLU A 1 186 ? -10.641 -3.211 10.977 1 82.62 186 GLU A C 1
ATOM 1396 O O . GLU A 1 186 ? -9.953 -2.414 11.609 1 82.62 186 GLU A O 1
ATOM 1401 N N . MET A 1 187 ? -10.984 -3.1 9.703 1 85.12 187 MET A N 1
ATOM 1402 C CA . MET A 1 187 ? -10.5 -1.937 8.969 1 85.12 187 MET A CA 1
ATOM 1403 C C . MET A 1 187 ? -11.078 -0.647 9.547 1 85.12 187 MET A C 1
ATOM 1405 O O . MET A 1 187 ? -10.344 0.32 9.766 1 85.12 187 MET A O 1
ATOM 1409 N N . GLN A 1 188 ? -12.359 -0.667 9.859 1 89.19 188 GLN A N 1
ATOM 1410 C CA . GLN A 1 188 ? -13.023 0.509 10.406 1 89.19 188 GLN A CA 1
ATOM 1411 C C . GLN A 1 188 ? -12.477 0.862 11.789 1 89.19 188 GLN A C 1
ATOM 1413 O O . GLN A 1 188 ? -12.305 2.039 12.109 1 89.19 188 GLN A O 1
ATOM 1418 N N . GLU A 1 189 ? -12.172 -0.17 12.523 1 91.06 189 GLU A N 1
ATOM 1419 C CA . GLU A 1 189 ? -11.609 0.065 13.852 1 91.06 189 GLU A CA 1
ATOM 1420 C C . GLU A 1 189 ? -10.266 0.782 13.758 1 91.06 189 GLU A C 1
ATOM 1422 O O . GLU A 1 189 ? -9.945 1.622 14.602 1 91.06 189 GLU A O 1
ATOM 1427 N N . ASN A 1 190 ? -9.531 0.432 12.789 1 90.81 190 ASN A N 1
ATOM 1428 C CA . ASN A 1 190 ? -8.242 1.089 12.586 1 90.81 190 ASN A CA 1
ATOM 1429 C C . ASN A 1 190 ? -8.414 2.559 12.219 1 90.81 190 ASN A C 1
ATOM 1431 O O . ASN A 1 190 ? -7.664 3.414 12.695 1 90.81 190 ASN A O 1
ATOM 1435 N N . ILE A 1 191 ? -9.398 2.859 11.422 1 92.06 191 ILE A N 1
ATOM 1436 C CA . ILE A 1 191 ? -9.68 4.238 11.039 1 92.06 191 ILE A CA 1
ATOM 1437 C C . ILE A 1 191 ? -10.18 5.02 12.258 1 92.06 191 ILE A C 1
ATOM 1439 O O . ILE A 1 191 ? -9.742 6.152 12.492 1 92.06 191 ILE A O 1
ATOM 1443 N N . ASP A 1 192 ? -11.07 4.395 13 1 95.25 192 ASP A N 1
ATOM 1444 C CA . ASP A 1 192 ? -11.602 5.035 14.203 1 95.25 192 ASP A CA 1
ATOM 1445 C C . ASP A 1 192 ? -10.477 5.359 15.188 1 95.25 192 ASP A C 1
ATOM 1447 O O . ASP A 1 192 ? -10.469 6.434 15.797 1 95.25 192 ASP A O 1
ATOM 1451 N N . ALA A 1 193 ? -9.609 4.434 15.312 1 95.56 193 ALA A N 1
ATOM 1452 C CA . ALA A 1 193 ? -8.477 4.633 16.219 1 95.56 193 ALA A CA 1
ATOM 1453 C C . ALA A 1 193 ? -7.625 5.82 15.781 1 95.56 193 ALA A C 1
ATOM 1455 O O . ALA A 1 193 ? -7.188 6.621 16.609 1 95.56 193 ALA A O 1
ATOM 1456 N N . LEU A 1 194 ? -7.414 6 14.5 1 95.69 194 LEU A N 1
ATOM 1457 C CA . LEU A 1 194 ? -6.684 7.145 13.969 1 95.69 194 LEU A CA 1
ATOM 1458 C C . LEU A 1 194 ? -7.426 8.445 14.266 1 95.69 194 LEU A C 1
ATOM 1460 O O . LEU A 1 194 ? -6.82 9.414 14.734 1 95.69 194 LEU A O 1
ATOM 1464 N N . GLU A 1 195 ? -8.688 8.406 13.984 1 95.94 195 GLU A N 1
ATOM 1465 C CA . GLU A 1 195 ? -9.508 9.586 14.227 1 95.94 195 GLU A CA 1
ATOM 1466 C C . GLU A 1 195 ? -9.438 10.023 15.688 1 95.94 195 GLU A C 1
ATOM 1468 O O . GLU A 1 195 ? -9.297 11.211 15.984 1 95.94 195 GLU A O 1
ATOM 1473 N N . ASP A 1 196 ? -9.453 9.031 16.547 1 97.56 196 ASP A N 1
ATOM 1474 C CA . ASP A 1 196 ? -9.391 9.312 17.984 1 97.56 196 ASP A CA 1
ATOM 1475 C C . ASP A 1 196 ? -8.047 9.922 18.359 1 97.56 196 ASP A C 1
ATOM 1477 O O . ASP A 1 196 ? -7.992 10.875 19.156 1 97.56 196 ASP A O 1
ATOM 1481 N N . GLU A 1 197 ? -7.035 9.359 17.844 1 97.38 197 GLU A N 1
ATOM 1482 C CA . GLU A 1 197 ? -5.699 9.867 18.141 1 97.38 197 GLU A CA 1
ATOM 1483 C C . GLU A 1 197 ? -5.531 11.297 17.625 1 97.38 197 GLU A C 1
ATOM 1485 O O . GLU A 1 197 ? -4.996 12.156 18.328 1 97.38 197 GLU A O 1
ATOM 1490 N N . LEU A 1 198 ? -6.016 11.57 16.406 1 97.31 198 LEU A N 1
ATOM 1491 C CA . LEU A 1 198 ? -5.922 12.906 15.828 1 97.31 198 LEU A CA 1
ATOM 1492 C C . LEU A 1 198 ? -6.742 13.906 16.641 1 97.31 198 LEU A C 1
ATOM 1494 O O . LEU A 1 198 ? -6.309 15.039 16.844 1 97.31 198 LEU A O 1
ATOM 1498 N N . ALA A 1 199 ? -7.875 13.477 17.109 1 98.19 199 ALA A N 1
ATOM 1499 C CA . ALA A 1 199 ? -8.695 14.32 17.969 1 98.19 199 ALA A CA 1
ATOM 1500 C C . ALA A 1 199 ? -7.965 14.672 19.266 1 98.19 199 ALA A C 1
ATOM 1502 O O . ALA A 1 199 ? -8.023 15.82 19.719 1 98.19 199 ALA A O 1
ATOM 1503 N N . GLY A 1 200 ? -7.336 13.633 19.766 1 98.5 200 GLY A N 1
ATOM 1504 C CA . GLY A 1 200 ? -6.543 13.883 20.953 1 98.5 200 GLY A CA 1
ATOM 1505 C C . GLY A 1 200 ? -5.438 14.898 20.734 1 98.5 200 GLY A C 1
ATOM 1506 O O . GLY A 1 200 ? -5.211 15.766 21.578 1 98.5 200 GLY A O 1
ATOM 1507 N N . ILE A 1 201 ? -4.754 14.828 19.609 1 98.06 201 ILE A N 1
ATOM 1508 C CA . ILE A 1 201 ? -3.697 15.773 19.266 1 98.06 201 ILE A CA 1
ATOM 1509 C C . ILE A 1 201 ? -4.285 17.172 19.125 1 98.06 201 ILE A C 1
ATOM 1511 O O . ILE A 1 201 ? -3.713 18.141 19.609 1 98.06 201 ILE A O 1
ATOM 1515 N N . ARG A 1 202 ? -5.418 17.266 18.469 1 98.31 202 ARG A N 1
ATOM 1516 C CA . ARG A 1 202 ? -6.102 18.547 18.281 1 98.31 202 ARG A CA 1
ATOM 1517 C C . ARG A 1 202 ? -6.465 19.172 19.625 1 98.31 202 ARG A C 1
ATOM 1519 O O . ARG A 1 202 ? -6.238 20.359 19.828 1 98.31 202 ARG A O 1
ATOM 1526 N N . ASP A 1 203 ? -7 18.391 20.516 1 98.5 203 ASP A N 1
ATOM 1527 C CA . ASP A 1 203 ? -7.391 18.891 21.828 1 98.5 203 ASP A CA 1
ATOM 1528 C C . ASP A 1 203 ? -6.176 19.406 22.594 1 98.5 203 ASP A C 1
ATOM 1530 O O . ASP A 1 203 ? -6.246 20.469 23.25 1 98.5 203 ASP A O 1
ATOM 1534 N N . ASN A 1 204 ? -5.148 18.672 22.531 1 98.56 204 ASN A N 1
ATOM 1535 C CA . ASN A 1 204 ? -3.92 19.109 23.188 1 98.56 204 ASN A CA 1
ATOM 1536 C C . ASN A 1 204 ? -3.393 20.406 22.578 1 98.56 204 ASN A C 1
ATOM 1538 O O . ASN A 1 204 ? -2.889 21.266 23.297 1 98.56 204 ASN A O 1
ATOM 1542 N N . TYR A 1 205 ? -3.488 20.5 21.312 1 98.56 205 TYR A N 1
ATOM 1543 C CA . TYR A 1 205 ? -3.078 21.719 20.609 1 98.56 205 TYR A CA 1
ATOM 1544 C C . TYR A 1 205 ? -3.902 22.922 21.078 1 98.56 205 TYR A C 1
ATOM 1546 O O . TYR A 1 205 ? -3.352 23.969 21.375 1 98.56 205 TYR A O 1
ATOM 1554 N N . ILE A 1 206 ? -5.203 22.734 21.156 1 98.56 206 ILE A N 1
ATOM 1555 C CA . ILE A 1 206 ? -6.102 23.797 21.609 1 98.56 206 ILE A CA 1
ATOM 1556 C C . ILE A 1 206 ? -5.742 24.219 23.031 1 98.56 206 ILE A C 1
ATOM 1558 O O . ILE A 1 206 ? -5.672 25.406 23.344 1 98.56 206 ILE A O 1
ATOM 1562 N N . THR A 1 207 ? -5.484 23.219 23.859 1 98.62 207 THR A N 1
ATOM 1563 C CA . THR A 1 207 ? -5.133 23.484 25.25 1 98.62 207 THR A CA 1
ATOM 1564 C C . THR A 1 207 ? -3.84 24.297 25.344 1 98.62 207 THR A C 1
ATOM 1566 O O . THR A 1 207 ? -3.762 25.281 26.078 1 98.62 207 THR A O 1
ATOM 1569 N N . CYS A 1 208 ? -2.857 23.891 24.562 1 98.69 208 CYS A N 1
ATOM 1570 C CA . CYS A 1 208 ? -1.571 24.578 24.516 1 98.69 208 CYS A CA 1
ATOM 1571 C C . CYS A 1 208 ? -1.735 26 24.031 1 98.69 208 CYS A C 1
ATOM 1573 O O . CYS A 1 208 ? -1.236 26.938 24.656 1 98.69 208 CYS A O 1
ATOM 1575 N N . MET A 1 209 ? -2.502 26.203 22.953 1 98.5 209 MET A N 1
ATOM 1576 C CA . MET A 1 209 ? -2.742 27.516 22.375 1 98.5 209 MET A CA 1
ATOM 1577 C C . MET A 1 209 ? -3.504 28.422 23.359 1 98.5 209 MET A C 1
ATOM 1579 O O . MET A 1 209 ? -3.205 29.609 23.469 1 98.5 209 MET A O 1
ATOM 1583 N N . THR A 1 210 ? -4.457 27.812 24.031 1 98.5 210 THR A N 1
ATOM 1584 C CA . THR A 1 210 ? -5.262 28.547 25.016 1 98.5 210 THR A CA 1
ATOM 1585 C C . THR A 1 210 ? -4.391 29.047 26.156 1 98.5 210 THR A C 1
ATOM 1587 O O . THR A 1 210 ? -4.535 30.188 26.609 1 98.5 210 THR A O 1
ATOM 1590 N N . SER A 1 211 ? -3.48 28.219 26.594 1 98.12 211 SER A N 1
ATOM 1591 C CA . SER A 1 211 ? -2.574 28.625 27.672 1 98.12 211 SER A CA 1
ATOM 1592 C C . SER A 1 211 ? -1.708 29.797 27.25 1 98.12 211 SER A C 1
ATOM 1594 O O . SER A 1 211 ? -1.509 30.734 28.031 1 98.12 211 SER A O 1
ATOM 1596 N N . ALA A 1 212 ? -1.224 29.734 26.047 1 97.62 212 ALA A N 1
ATOM 1597 C CA . ALA A 1 212 ? -0.414 30.828 25.516 1 97.62 212 ALA A CA 1
ATOM 1598 C C . ALA A 1 212 ? -1.228 32.125 25.406 1 97.62 212 ALA A C 1
ATOM 1600 O O . ALA A 1 212 ? -0.746 33.188 25.766 1 97.62 212 ALA A O 1
ATOM 1601 N N . ASP A 1 213 ? -2.416 31.984 24.984 1 97.31 213 ASP A N 1
ATOM 1602 C CA . ASP A 1 213 ? -3.314 33.125 24.844 1 97.31 213 ASP A CA 1
ATOM 1603 C C . ASP A 1 213 ? -3.627 33.75 26.188 1 97.31 213 ASP A C 1
ATOM 1605 O O . ASP A 1 213 ? -3.676 34.969 26.312 1 97.31 213 ASP A O 1
ATOM 1609 N N . LEU A 1 214 ? -3.842 32.906 27.172 1 97 214 LEU A N 1
ATOM 1610 C CA . LEU A 1 214 ? -4.141 33.406 28.516 1 97 214 LEU A CA 1
ATOM 1611 C C . LEU A 1 214 ? -2.975 34.219 29.062 1 97 214 LEU A C 1
ATOM 1613 O O . LEU A 1 214 ? -3.184 35.25 29.703 1 97 214 LEU A O 1
ATOM 1617 N N . ALA A 1 215 ? -1.762 33.781 28.797 1 96.5 215 ALA A N 1
ATOM 1618 C CA . ALA A 1 215 ? -0.582 34.531 29.219 1 96.5 215 ALA A CA 1
ATOM 1619 C C . ALA A 1 215 ? -0.514 35.906 28.516 1 96.5 215 ALA A C 1
ATOM 1621 O O . ALA A 1 215 ? -0.188 36.906 29.156 1 96.5 215 ALA A O 1
ATOM 1622 N N . TYR A 1 216 ? -0.821 35.906 27.297 1 97.31 216 TYR A N 1
ATOM 1623 C CA . TYR A 1 216 ? -0.832 37.156 26.547 1 97.31 216 TYR A CA 1
ATOM 1624 C C . TYR A 1 216 ? -1.905 38.094 27.062 1 97.31 216 TYR A C 1
ATOM 1626 O O . TYR A 1 216 ? -1.668 39.312 27.188 1 97.31 216 TYR A O 1
ATOM 1634 N N . GLN A 1 217 ? -3.08 37.562 27.422 1 96.12 217 GLN A N 1
ATOM 1635 C CA . GLN A 1 217 ? -4.172 38.375 27.953 1 96.12 217 GLN A CA 1
ATOM 1636 C C . GLN A 1 217 ? -3.799 39 29.297 1 96.12 217 GLN A C 1
ATOM 1638 O O . GLN A 1 217 ? -4.168 40.125 29.578 1 96.12 217 GLN A O 1
ATOM 1643 N N . ALA A 1 218 ? -3.082 38.25 30.031 1 95 218 ALA A N 1
ATOM 1644 C CA . ALA A 1 218 ? -2.607 38.781 31.297 1 95 218 ALA A CA 1
ATOM 1645 C C . ALA A 1 218 ? -1.696 40 31.078 1 95 218 ALA A C 1
ATOM 1647 O O . ALA A 1 218 ? -1.812 41 31.781 1 95 218 ALA A O 1
ATOM 1648 N N . TYR A 1 219 ? -0.861 39.844 30.141 1 95.38 219 TYR A N 1
ATOM 1649 C CA . TYR A 1 219 ? -0.009 41 29.797 1 95.38 219 TYR A CA 1
ATOM 1650 C C . TYR A 1 219 ? -0.841 42.156 29.312 1 95.38 219 TYR A C 1
ATOM 1652 O O . TYR A 1 219 ? -0.575 43.312 29.672 1 95.38 219 TYR A O 1
ATOM 1660 N N . MET A 1 220 ? -1.809 41.938 28.5 1 95.19 220 MET A N 1
ATOM 1661 C CA . MET A 1 220 ? -2.656 42.969 27.938 1 95.19 220 MET A CA 1
ATOM 1662 C C . MET A 1 220 ? -3.369 43.75 29.062 1 95.19 220 MET A C 1
ATOM 1664 O O . MET A 1 220 ? -3.469 44.969 29.016 1 95.19 220 MET A O 1
ATOM 1668 N N . ASP A 1 221 ? -3.818 43 30.047 1 94 221 ASP A N 1
ATOM 1669 C CA . ASP A 1 221 ? -4.461 43.625 31.188 1 94 221 ASP A CA 1
ATOM 1670 C C . ASP A 1 221 ? -3.484 44.562 31.938 1 94 221 ASP A C 1
ATOM 1672 O O . ASP A 1 221 ? -3.844 45.656 32.312 1 94 221 ASP A O 1
ATOM 1676 N N . LEU A 1 222 ? -2.297 44.094 32.062 1 93.62 222 LEU A N 1
ATOM 1677 C CA . LEU A 1 222 ? -1.262 44.875 32.719 1 93.62 222 LEU A CA 1
ATOM 1678 C C . LEU A 1 222 ? -0.95 46.125 31.906 1 93.62 222 LEU A C 1
ATOM 1680 O O . LEU A 1 222 ? -0.844 47.219 32.469 1 93.62 222 LEU A O 1
ATOM 1684 N N . ALA A 1 223 ? -0.808 45.938 30.562 1 92.44 223 ALA A N 1
ATOM 1685 C CA . ALA A 1 223 ? -0.49 47.031 29.672 1 92.44 223 ALA A CA 1
ATOM 1686 C C . ALA A 1 223 ? -1.582 48.094 29.719 1 92.44 223 ALA A C 1
ATOM 1688 O O . ALA A 1 223 ? -1.29 49.312 29.766 1 92.44 223 ALA A O 1
ATOM 1689 N N . ARG A 1 224 ? -2.818 47.688 29.812 1 91.5 224 ARG A N 1
ATOM 1690 C CA . ARG A 1 224 ? -3.943 48.625 29.875 1 91.5 224 ARG A CA 1
ATOM 1691 C C . ARG A 1 224 ? -3.955 49.375 31.203 1 91.5 224 ARG A C 1
ATOM 1693 O O . ARG A 1 224 ? -4.207 50.594 31.234 1 91.5 224 ARG A O 1
ATOM 1700 N N . SER A 1 225 ? -3.639 48.688 32.25 1 90.69 225 SER A N 1
ATOM 1701 C CA . SER A 1 225 ? -3.564 49.312 33.562 1 90.69 225 SER A CA 1
ATOM 1702 C C . SER A 1 225 ? -2.445 50.344 33.625 1 90.69 225 SER A C 1
ATOM 1704 O O . SER A 1 225 ? -2.631 51.438 34.156 1 90.69 225 SER A O 1
ATOM 1706 N N . GLN A 1 226 ? -1.341 49.969 32.969 1 87.94 226 GLN A N 1
ATOM 1707 C CA . GLN A 1 226 ? -0.202 50.875 32.938 1 87.94 226 GLN A CA 1
ATOM 1708 C C . GLN A 1 226 ? -0.509 52.125 32.094 1 87.94 226 GLN A C 1
ATOM 1710 O O . GLN A 1 226 ? -0.126 53.219 32.469 1 87.94 226 GLN A O 1
ATOM 1715 N N . LEU A 1 227 ? -1.214 51.938 31.078 1 89 227 LEU A N 1
ATOM 1716 C CA . LEU A 1 227 ? -1.604 53.062 30.234 1 89 227 LEU A CA 1
ATOM 1717 C C . LEU A 1 227 ? -2.502 54.031 30.984 1 89 227 LEU A C 1
ATOM 1719 O O . LEU A 1 227 ? -2.328 55.25 30.875 1 89 227 LEU A O 1
ATOM 1723 N N . GLU A 1 228 ? -3.406 53.531 31.812 1 84.31 228 GLU A N 1
ATOM 1724 C CA . GLU A 1 228 ? -4.375 54.344 32.531 1 84.31 228 GLU A CA 1
ATOM 1725 C C . GLU A 1 228 ? -3.736 55 33.781 1 84.31 228 GLU A C 1
ATOM 1727 O O . GLU A 1 228 ? -3.947 56.188 34.031 1 84.31 228 GLU A O 1
ATOM 1732 N N . LEU A 1 229 ? -2.84 54.281 34.438 1 84.5 229 LEU A N 1
ATOM 1733 C CA . LEU A 1 229 ? -2.391 54.719 35.75 1 84.5 229 LEU A CA 1
ATOM 1734 C C . LEU A 1 229 ? -1.076 55.5 35.656 1 84.5 229 LEU A C 1
ATOM 1736 O O . LEU A 1 229 ? -0.786 56.375 36.469 1 84.5 229 LEU A O 1
ATOM 1740 N N . ILE A 1 230 ? -0.326 55.094 34.625 1 81.69 230 ILE A N 1
ATOM 1741 C CA . ILE A 1 230 ? 1.019 55.656 34.594 1 81.69 230 ILE A CA 1
ATOM 1742 C C . ILE A 1 230 ? 1.113 56.656 33.438 1 81.69 230 ILE A C 1
ATOM 1744 O O . ILE A 1 230 ? 1.614 57.781 33.625 1 81.69 230 ILE A O 1
ATOM 1748 N N . CYS A 1 231 ? 0.583 56.375 32.312 1 81 231 CYS A N 1
ATOM 1749 C CA . CYS A 1 231 ? 0.776 57.188 31.125 1 81 231 CYS A CA 1
ATOM 1750 C C . CYS A 1 231 ? -0.359 58.219 30.984 1 81 231 CYS A C 1
ATOM 1752 O O . CYS A 1 231 ? -0.257 59.156 30.219 1 81 231 CYS A O 1
ATOM 1754 N N . GLY A 1 232 ? -1.503 57.938 31.75 1 74.81 232 GLY A N 1
ATOM 1755 C CA . GLY A 1 232 ? -2.654 58.812 31.656 1 74.81 232 GLY A CA 1
ATOM 1756 C C . GLY A 1 232 ? -2.418 60.188 32.281 1 74.81 232 GLY A C 1
ATOM 1757 O O . GLY A 1 232 ? -1.338 60.438 32.812 1 74.81 232 GLY A O 1
ATOM 1758 N N . PRO A 1 233 ? -3.234 61.219 31.938 1 66.75 233 PRO A N 1
ATOM 1759 C CA . PRO A 1 233 ? -3.088 62.594 32.438 1 66.75 233 PRO A CA 1
ATOM 1760 C C . PRO A 1 233 ? -3.01 62.688 33.938 1 66.75 233 PRO A C 1
ATOM 1762 O O . PRO A 1 233 ? -3.588 61.844 34.656 1 66.75 233 PRO A O 1
ATOM 1765 N N . THR A 1 234 ? -1.938 63.344 34.406 1 56.75 234 THR A N 1
ATOM 1766 C CA . THR A 1 234 ? -1.759 63.625 35.844 1 56.75 234 THR A CA 1
ATOM 1767 C C . THR A 1 234 ? -3.045 64.188 36.438 1 56.75 234 THR A C 1
ATOM 1769 O O . THR A 1 234 ? -3.637 65.125 35.906 1 56.75 234 THR A O 1
ATOM 1772 N N . VAL A 1 235 ? -3.688 63.438 37.062 1 50.41 235 VAL A N 1
ATOM 1773 C CA . VAL A 1 235 ? -4.777 63.969 37.875 1 50.41 235 VAL A CA 1
ATOM 1774 C C . VAL A 1 235 ? -4.246 65.125 38.75 1 50.41 235 VAL A C 1
ATOM 1776 O O . VAL A 1 235 ? -3.375 64.875 39.594 1 50.41 235 VAL A O 1
ATOM 1779 N N . ILE A 1 236 ? -4.223 66.375 38.281 1 44.41 236 ILE A N 1
ATOM 1780 C CA . ILE A 1 236 ? -3.979 67.5 39.156 1 44.41 236 ILE A CA 1
ATOM 1781 C C . ILE A 1 236 ? -4.949 67.438 40.344 1 44.41 236 ILE A C 1
ATOM 1783 O O . ILE A 1 236 ? -6.164 67.562 40.156 1 44.41 236 ILE A O 1
ATOM 1787 N N . ILE A 1 237 ? -4.594 66.75 41.281 1 41.72 237 ILE A N 1
ATOM 1788 C CA . ILE A 1 237 ? -5.32 67 42.531 1 41.72 237 ILE A CA 1
ATOM 1789 C C . ILE A 1 237 ? -5.184 68.438 42.938 1 41.72 237 ILE A C 1
ATOM 1791 O O . ILE A 1 237 ? -4.086 68.938 43.281 1 41.72 237 ILE A O 1
ATOM 1795 N N . THR A 1 238 ? -5.961 69.25 42.25 1 40.03 238 THR A N 1
ATOM 1796 C CA . THR A 1 238 ? -6.137 70.562 42.875 1 40.03 238 THR A CA 1
ATOM 1797 C C . THR A 1 238 ? -6.504 70.375 44.344 1 40.03 238 THR A C 1
ATOM 1799 O O . THR A 1 238 ? -7.539 69.812 44.688 1 40.03 238 THR A O 1
ATOM 1802 N N . THR A 1 239 ? -5.52 70.375 45.188 1 37.12 239 THR A N 1
ATOM 1803 C CA . THR A 1 239 ? -5.914 70.812 46.531 1 37.12 239 THR A CA 1
ATOM 1804 C C . THR A 1 239 ? -6.418 72.25 46.531 1 37.12 239 THR A C 1
ATOM 1806 O O . THR A 1 239 ? -5.82 73.062 45.875 1 37.12 239 THR A O 1
ATOM 1809 N N . MET B 1 1 ? 27.859 75.812 18.188 1 32.28 1 MET B N 1
ATOM 1810 C CA . MET B 1 1 ? 26.422 75.812 17.938 1 32.28 1 MET B CA 1
ATOM 1811 C C . MET B 1 1 ? 25.938 74.375 17.641 1 32.28 1 MET B C 1
ATOM 1813 O O . MET B 1 1 ? 26.25 73.812 16.594 1 32.28 1 MET B O 1
ATOM 1817 N N . LYS B 1 2 ? 26.031 73.5 18.703 1 37.88 2 LYS B N 1
ATOM 1818 C CA . LYS B 1 2 ? 25.797 72.062 18.719 1 37.88 2 LYS B CA 1
ATOM 1819 C C . LYS B 1 2 ? 24.391 71.75 18.25 1 37.88 2 LYS B C 1
ATOM 1821 O O . LYS B 1 2 ? 23.406 72.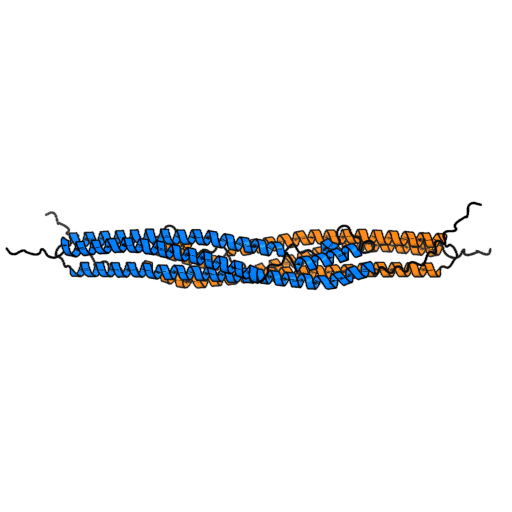125 18.891 1 37.88 2 LYS B O 1
ATOM 1826 N N . LEU B 1 3 ? 24.094 71.75 16.938 1 33.28 3 LEU B N 1
ATOM 1827 C CA . LEU B 1 3 ? 22.828 71.375 16.312 1 33.28 3 LEU B CA 1
ATOM 1828 C C . LEU B 1 3 ? 22.281 70.062 16.922 1 33.28 3 LEU B C 1
ATOM 1830 O O . LEU B 1 3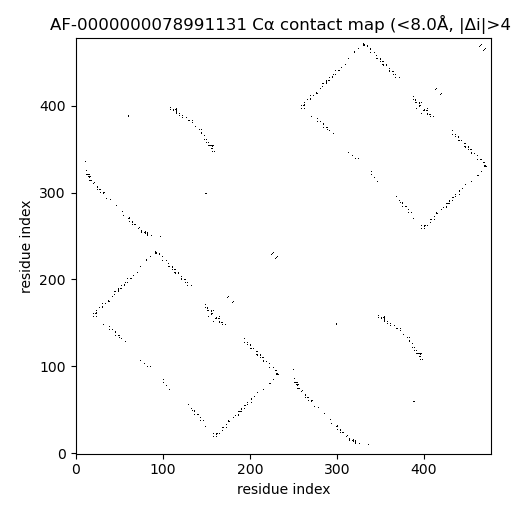 ? 22.906 69.062 16.844 1 33.28 3 LEU B O 1
ATOM 1834 N N . LEU B 1 4 ? 21.531 70.188 18.047 1 30.03 4 LEU B N 1
ATOM 1835 C CA . LEU B 1 4 ? 20.703 69.188 18.672 1 30.03 4 LEU B CA 1
ATOM 1836 C C . LEU B 1 4 ? 19.766 68.562 17.641 1 30.03 4 LEU B C 1
ATOM 1838 O O . LEU B 1 4 ? 18.859 69.188 17.141 1 30.03 4 LEU B O 1
ATOM 1842 N N . ILE B 1 5 ? 20.25 67.75 16.703 1 29.88 5 ILE B N 1
ATOM 1843 C CA . ILE B 1 5 ? 19.438 66.938 15.797 1 29.88 5 ILE B CA 1
ATOM 1844 C C . ILE B 1 5 ? 18.391 66.125 16.594 1 29.88 5 ILE B C 1
ATOM 1846 O O . ILE B 1 5 ? 18.75 65.25 17.359 1 29.88 5 ILE B O 1
ATOM 1850 N N . VAL B 1 6 ? 17.25 66.812 17.047 1 26.89 6 VAL B N 1
ATOM 1851 C CA . VAL B 1 6 ? 16.016 66.188 17.5 1 26.89 6 VAL B CA 1
ATOM 1852 C C . VAL B 1 6 ? 15.602 65.125 16.5 1 26.89 6 VAL B C 1
ATOM 1854 O O . VAL B 1 6 ? 15.25 65.438 15.359 1 26.89 6 VAL B O 1
ATOM 1857 N N . LEU B 1 7 ? 16.312 64 16.406 1 29.81 7 LEU B N 1
ATOM 1858 C CA . LEU B 1 7 ? 15.789 62.844 15.711 1 29.81 7 LEU B CA 1
ATOM 1859 C C . LEU B 1 7 ? 14.32 62.594 16.047 1 29.81 7 LEU B C 1
ATOM 1861 O O . LEU B 1 7 ? 13.984 62.312 17.188 1 29.81 7 LEU B O 1
ATOM 1865 N N . SER B 1 8 ? 13.398 63.406 15.43 1 26.2 8 SER B N 1
ATOM 1866 C CA . SER B 1 8 ? 11.969 63.125 15.352 1 26.2 8 SER B CA 1
ATOM 1867 C C . SER B 1 8 ? 11.719 61.625 15.18 1 26.2 8 SER B C 1
ATOM 1869 O O . SER B 1 8 ? 12.008 61.062 14.125 1 26.2 8 SER B O 1
ATOM 1871 N N . VAL B 1 9 ? 12.047 60.906 16.188 1 31.14 9 VAL B N 1
ATOM 1872 C CA . VAL B 1 9 ? 11.43 59.594 16.266 1 31.14 9 VAL B CA 1
ATOM 1873 C C . VAL B 1 9 ? 9.953 59.656 15.891 1 31.14 9 VAL B C 1
ATOM 1875 O O . VAL B 1 9 ? 9.141 60.188 16.656 1 31.14 9 VAL B O 1
ATOM 1878 N N . LEU B 1 10 ? 9.578 60.188 14.711 1 31 10 LEU B N 1
ATOM 1879 C CA . LEU B 1 10 ? 8.234 59.969 14.195 1 31 10 LEU B CA 1
ATOM 1880 C C . LEU B 1 10 ? 7.73 58.562 14.578 1 31 10 LEU B C 1
ATOM 1882 O O . LEU B 1 10 ? 8.242 57.562 14.094 1 31 10 LEU B O 1
ATOM 1886 N N . ALA B 1 11 ? 7.41 58.344 15.828 1 33 11 ALA B N 1
ATOM 1887 C CA . ALA B 1 11 ? 6.598 57.281 16.422 1 33 11 ALA B CA 1
ATOM 1888 C C . ALA B 1 11 ? 5.41 56.938 15.531 1 33 11 ALA B C 1
ATOM 1890 O O . ALA B 1 11 ? 4.379 57.625 15.578 1 33 11 ALA B O 1
ATOM 1891 N N . GLY B 1 12 ? 5.52 57 14.172 1 32.62 12 GLY B N 1
ATOM 1892 C CA . GLY B 1 12 ? 4.41 56.406 13.445 1 32.62 12 GLY B CA 1
ATOM 1893 C C . GLY B 1 12 ? 3.701 55.312 14.234 1 32.62 12 GLY B C 1
ATOM 1894 O O . GLY B 1 12 ? 4.348 54.469 14.852 1 32.62 12 GLY B O 1
ATOM 1895 N N . VAL B 1 13 ? 2.621 55.594 14.781 1 33.69 13 VAL B N 1
ATOM 1896 C CA . VAL B 1 13 ? 1.649 54.688 15.375 1 33.69 13 VAL B CA 1
ATOM 1897 C C . VAL B 1 13 ? 1.679 53.344 14.641 1 33.69 13 VAL B C 1
ATOM 1899 O O . VAL B 1 13 ? 1.364 53.281 13.445 1 33.69 13 VAL B O 1
ATOM 1902 N N . ALA B 1 14 ? 2.631 52.531 14.648 1 37.94 14 ALA B N 1
ATOM 1903 C CA . ALA B 1 14 ? 2.764 51.188 14.094 1 37.94 14 ALA B CA 1
ATOM 1904 C C . ALA B 1 14 ? 1.444 50.406 14.172 1 37.94 14 ALA B C 1
ATOM 1906 O O . ALA B 1 14 ? 0.931 50.188 15.266 1 37.94 14 ALA B O 1
ATOM 1907 N N . TYR B 1 15 ? 0.381 50.844 13.477 1 40.53 15 TYR B N 1
ATOM 1908 C CA . TYR B 1 15 ? -0.761 49.938 13.312 1 40.53 15 TYR B CA 1
ATOM 1909 C C . TYR B 1 15 ? -0.318 48.5 13.312 1 40.53 15 TYR B C 1
ATOM 1911 O O . TYR B 1 15 ? 0.709 48.156 12.727 1 40.53 15 TYR B O 1
ATOM 1919 N N . ALA B 1 16 ? -0.469 47.812 14.391 1 53.78 16 ALA B N 1
ATOM 1920 C CA . ALA B 1 16 ? -0.28 46.406 14.742 1 53.78 16 ALA B CA 1
ATOM 1921 C C . ALA B 1 16 ? -0.644 45.5 13.57 1 53.78 16 ALA B C 1
ATOM 1923 O O . ALA B 1 16 ? -0.694 44.281 13.711 1 53.78 16 ALA B O 1
ATOM 1924 N N . GLU B 1 17 ? -0.873 46.031 12.242 1 67.06 17 GLU B N 1
ATOM 1925 C CA . GLU B 1 17 ? -1.184 45.094 11.172 1 67.06 17 GLU B CA 1
ATOM 1926 C C . GLU B 1 17 ? -0.075 44.031 11.008 1 67.06 17 GLU B C 1
ATOM 1928 O O . GLU B 1 17 ? 1.065 44.281 11.414 1 67.06 17 GLU B O 1
ATOM 1933 N N . ARG B 1 18 ? -0.413 42.844 11.352 1 88.62 18 ARG B N 1
ATOM 1934 C CA . ARG B 1 18 ? 0.43 41.656 11.141 1 88.62 18 ARG B CA 1
ATOM 1935 C C . ARG B 1 18 ? 0.076 40.969 9.844 1 88.62 18 ARG B C 1
ATOM 1937 O O . ARG B 1 18 ? -0.345 39.812 9.852 1 88.62 18 ARG B O 1
ATOM 1944 N N . PRO B 1 19 ? 0.281 41.875 8.773 1 90.94 19 PRO B N 1
ATOM 1945 C CA . PRO B 1 19 ? -0.133 41.281 7.5 1 90.94 19 PRO B CA 1
ATOM 1946 C C . PRO B 1 19 ? 0.608 40 7.184 1 90.94 19 PRO B C 1
ATOM 1948 O O . PRO B 1 19 ? 0.06 39.094 6.516 1 90.94 19 PRO B O 1
ATOM 1951 N N . GLY B 1 20 ? 1.829 39.844 7.68 1 93.69 20 GLY B N 1
ATOM 1952 C CA . GLY B 1 20 ? 2.57 38.625 7.465 1 93.69 20 GLY B CA 1
ATOM 1953 C C . GLY B 1 20 ? 1.897 37.406 8.078 1 93.69 20 GLY B C 1
ATOM 1954 O O . GLY B 1 20 ? 1.829 36.344 7.457 1 93.69 20 GLY B O 1
ATOM 1955 N N . ALA B 1 21 ? 1.418 37.531 9.305 1 94.75 21 ALA B N 1
ATOM 1956 C CA . ALA B 1 21 ? 0.746 36.438 10 1 94.75 21 ALA B CA 1
ATOM 1957 C C . ALA B 1 21 ? -0.528 36.031 9.266 1 94.75 21 ALA B C 1
ATOM 1959 O O . ALA B 1 21 ? -0.809 34.844 9.109 1 94.75 21 ALA B O 1
ATOM 1960 N N . VAL B 1 22 ? -1.314 37 8.789 1 94.12 22 VAL B N 1
ATOM 1961 C CA . VAL B 1 22 ? -2.537 36.75 8.039 1 94.12 22 VAL B CA 1
ATOM 1962 C C . VAL B 1 22 ? -2.197 36 6.742 1 94.12 22 VAL B C 1
ATOM 1964 O O . VAL B 1 22 ? -2.885 35.062 6.355 1 94.12 22 VAL B O 1
ATOM 1967 N N . LEU B 1 23 ? -1.144 36.438 6.141 1 95.38 23 LEU B N 1
ATOM 1968 C CA . LEU B 1 23 ? -0.7 35.812 4.898 1 95.38 23 LEU B CA 1
ATOM 1969 C C . LEU B 1 23 ? -0.354 34.344 5.129 1 95.38 23 LEU B C 1
ATOM 1971 O O . LEU B 1 23 ? -0.641 33.5 4.281 1 95.38 23 LEU B O 1
ATOM 1975 N N . VAL B 1 24 ? 0.342 34.031 6.219 1 95.81 24 VAL B N 1
ATOM 1976 C CA . VAL B 1 24 ? 0.681 32.656 6.551 1 95.81 24 VAL B CA 1
ATOM 1977 C C . VAL B 1 24 ? -0.59 31.812 6.613 1 95.81 24 VAL B C 1
ATOM 1979 O O . VAL B 1 24 ? -0.667 30.734 5.996 1 95.81 24 VAL B O 1
ATOM 1982 N N . ILE B 1 25 ? -1.603 32.281 7.332 1 95.56 25 ILE B N 1
ATOM 1983 C CA . ILE B 1 25 ? -2.854 31.562 7.52 1 95.56 25 ILE B CA 1
ATOM 1984 C C . ILE B 1 25 ? -3.543 31.375 6.168 1 95.56 25 ILE B C 1
ATOM 1986 O O . ILE B 1 25 ? -3.949 30.25 5.828 1 95.56 25 ILE B O 1
ATOM 1990 N N . ASP B 1 26 ? -3.631 32.438 5.395 1 94.88 26 ASP B N 1
ATOM 1991 C CA . ASP B 1 26 ? -4.285 32.375 4.094 1 94.88 26 ASP B CA 1
ATOM 1992 C C . ASP B 1 26 ? -3.559 31.406 3.158 1 94.88 26 ASP B C 1
ATOM 1994 O O . ASP B 1 26 ? -4.195 30.609 2.459 1 94.88 26 ASP B O 1
ATOM 1998 N N . THR B 1 27 ? -2.246 31.469 3.129 1 95.44 27 THR B N 1
ATOM 1999 C CA . THR B 1 27 ? -1.457 30.594 2.27 1 95.44 27 THR B CA 1
ATOM 2000 C C . THR B 1 27 ? -1.625 29.141 2.682 1 95.44 27 THR B C 1
ATOM 2002 O O . THR B 1 27 ? -1.737 28.25 1.829 1 95.44 27 THR B O 1
ATOM 2005 N N . PHE B 1 28 ? -1.6 28.859 4.004 1 95.75 28 PHE B N 1
ATOM 2006 C CA . PHE B 1 28 ? -1.795 27.5 4.48 1 95.75 28 PHE B CA 1
ATOM 2007 C C . PHE B 1 28 ? -3.148 26.953 4.039 1 95.75 28 PHE B C 1
ATOM 2009 O O . PHE B 1 28 ? -3.244 25.828 3.557 1 95.75 28 PHE B O 1
ATOM 2016 N N . LYS B 1 29 ? -4.195 27.766 4.121 1 93.94 29 LYS B N 1
ATOM 2017 C CA . LYS B 1 29 ? -5.543 27.344 3.748 1 93.94 29 LYS B CA 1
ATOM 2018 C C . LYS B 1 29 ? -5.645 27.094 2.248 1 93.94 29 LYS B C 1
ATOM 2020 O O . LYS B 1 29 ? -6.438 26.266 1.807 1 93.94 29 LYS B O 1
ATOM 2025 N N . GLU B 1 30 ? -4.852 27.797 1.548 1 93.25 30 GLU B N 1
ATOM 2026 C CA . GLU B 1 30 ? -4.82 27.609 0.101 1 93.25 30 GLU B CA 1
ATOM 2027 C C . GLU B 1 30 ? -4.035 26.344 -0.267 1 93.25 30 GLU B C 1
ATOM 2029 O O . GLU B 1 30 ? -4.473 25.562 -1.113 1 93.25 30 GLU B O 1
ATOM 2034 N N . ILE B 1 31 ? -2.938 26.125 0.415 1 90.94 31 ILE B N 1
ATOM 2035 C CA . ILE B 1 31 ? -1.978 25.109 0.015 1 90.94 31 ILE B CA 1
ATOM 2036 C C . ILE B 1 31 ? -2.398 23.75 0.583 1 90.94 31 ILE B C 1
ATOM 2038 O O . ILE B 1 31 ? -2.217 22.719 -0.063 1 90.94 31 ILE B O 1
ATOM 2042 N N . ALA B 1 32 ? -3.016 23.766 1.76 1 89.44 32 ALA B N 1
ATOM 2043 C CA . ALA B 1 32 ? -3.299 22.516 2.453 1 89.44 32 ALA B CA 1
ATOM 2044 C C . ALA B 1 32 ? -4.176 21.594 1.6 1 89.44 32 ALA B C 1
ATOM 2046 O O . ALA B 1 32 ? -3.838 20.438 1.379 1 89.44 32 ALA B O 1
ATOM 2047 N N . PRO B 1 33 ? -5.305 22.172 1.026 1 89.25 33 PRO B N 1
ATOM 2048 C CA . PRO B 1 33 ? -6.125 21.281 0.201 1 89.25 33 PRO B CA 1
ATOM 2049 C C . PRO B 1 33 ? -5.414 20.828 -1.075 1 89.25 33 PRO B C 1
ATOM 2051 O O . PRO B 1 33 ? -5.633 19.719 -1.552 1 89.25 33 PRO B O 1
ATOM 2054 N N . GLN B 1 34 ? -4.59 21.672 -1.652 1 87.56 34 GLN B N 1
ATOM 2055 C CA . GLN B 1 34 ? -3.828 21.297 -2.84 1 87.56 34 GLN B CA 1
ATOM 2056 C C . GLN B 1 34 ? -2.822 20.203 -2.523 1 87.56 34 GLN B C 1
ATOM 2058 O O . GLN B 1 34 ? -2.656 19.266 -3.307 1 87.56 34 GLN B O 1
ATOM 2063 N N . TYR B 1 35 ? -2.215 20.391 -1.447 1 86.81 35 TYR B N 1
ATOM 2064 C CA . TYR B 1 35 ? -1.245 19.391 -0.984 1 86.81 35 TYR B CA 1
ATOM 2065 C C . TYR B 1 35 ? -1.907 18.047 -0.767 1 86.81 35 TYR B C 1
ATOM 2067 O O . TYR B 1 35 ? -1.414 17.016 -1.249 1 86.81 35 TYR B O 1
ATOM 2075 N N . ALA B 1 36 ? -3.047 18.031 -0.103 1 85.31 36 ALA B N 1
ATOM 2076 C CA . ALA B 1 36 ? -3.807 16.812 0.143 1 85.31 36 ALA B CA 1
ATOM 2077 C C . ALA B 1 36 ? -4.258 16.172 -1.168 1 85.31 36 ALA B C 1
ATOM 2079 O O . ALA B 1 36 ? -4.227 14.945 -1.316 1 85.31 36 ALA B O 1
ATOM 2080 N N . GLY B 1 37 ? -4.684 17.016 -2.057 1 85.81 37 GLY B N 1
ATOM 2081 C CA . GLY B 1 37 ? -5.117 16.516 -3.354 1 85.81 37 GLY B CA 1
ATOM 2082 C C . GLY B 1 37 ? -4.008 15.836 -4.133 1 85.81 37 GLY B C 1
ATOM 2083 O O . GLY B 1 37 ? -4.223 14.781 -4.727 1 85.81 37 GLY B O 1
ATOM 2084 N N . THR B 1 38 ? -2.893 16.453 -4.113 1 84.25 38 THR B N 1
ATOM 2085 C CA . THR B 1 38 ? -1.749 15.875 -4.812 1 84.25 38 THR B CA 1
ATOM 2086 C C . THR B 1 38 ? -1.332 14.555 -4.172 1 84.25 38 THR B C 1
ATOM 2088 O O . THR B 1 38 ? -0.989 13.602 -4.871 1 84.25 38 THR B O 1
ATOM 2091 N N . LEU B 1 39 ? -1.385 14.539 -2.885 1 82.56 39 LEU B N 1
ATOM 2092 C CA . LEU B 1 39 ? -1.063 13.305 -2.174 1 82.56 39 LEU B CA 1
ATOM 2093 C C . LEU B 1 39 ? -2.043 12.195 -2.541 1 82.56 39 LEU B C 1
ATOM 2095 O O . LEU B 1 39 ? -1.634 11.062 -2.799 1 82.56 39 LEU B O 1
ATOM 2099 N N . ALA B 1 40 ? -3.26 12.547 -2.609 1 83.94 40 ALA B N 1
ATOM 2100 C CA . ALA B 1 40 ? -4.289 11.578 -2.971 1 83.94 40 ALA B CA 1
ATOM 2101 C C . ALA B 1 40 ? -4.082 11.055 -4.391 1 83.94 40 ALA B C 1
ATOM 2103 O O . ALA B 1 40 ? -4.281 9.867 -4.66 1 83.94 40 ALA B O 1
ATOM 2104 N N . GLU B 1 41 ? -3.707 11.906 -5.242 1 84.88 41 GLU B N 1
ATOM 2105 C CA . GLU B 1 41 ? -3.436 11.508 -6.617 1 84.88 41 GLU B CA 1
ATOM 2106 C C . GLU B 1 41 ? -2.264 10.531 -6.688 1 84.88 41 GLU B C 1
ATOM 2108 O O . GLU B 1 41 ? -2.305 9.555 -7.438 1 84.88 41 GLU B O 1
ATOM 2113 N N . ASN B 1 42 ? -1.282 10.852 -5.934 1 83.12 42 ASN B N 1
ATOM 2114 C CA . ASN B 1 42 ? -0.118 9.977 -5.902 1 83.12 42 ASN B CA 1
ATOM 2115 C C . ASN B 1 42 ? -0.458 8.609 -5.301 1 83.12 42 ASN B C 1
ATOM 2117 O O . ASN B 1 42 ? 0.02 7.582 -5.777 1 83.12 42 ASN B O 1
ATOM 2121 N N . GLU B 1 43 ? -1.259 8.586 -4.297 1 81.81 43 GLU B N 1
ATOM 2122 C CA . GLU B 1 43 ? -1.716 7.336 -3.695 1 81.81 43 GLU B CA 1
ATOM 2123 C C . GLU B 1 43 ? -2.506 6.5 -4.699 1 81.81 43 GLU B C 1
ATOM 2125 O O . GLU B 1 43 ? -2.352 5.277 -4.75 1 81.81 43 GLU B O 1
ATOM 2130 N N . GLN B 1 44 ? -3.285 7.16 -5.469 1 85.25 44 GLN B N 1
ATOM 2131 C CA . GLN B 1 44 ? -4.078 6.465 -6.477 1 85.25 44 GLN B CA 1
ATOM 2132 C C . GLN B 1 44 ? -3.186 5.801 -7.52 1 85.25 44 GLN B C 1
ATOM 2134 O O . GLN B 1 44 ? -3.48 4.699 -7.988 1 85.25 44 GLN B O 1
ATOM 2139 N N . LYS B 1 45 ? -2.15 6.484 -7.859 1 85.31 45 LYS B N 1
ATOM 2140 C CA . LYS B 1 45 ? -1.216 5.906 -8.82 1 85.31 45 LYS B CA 1
ATOM 2141 C C . LYS B 1 45 ? -0.59 4.625 -8.273 1 85.31 45 LYS B C 1
ATOM 2143 O O . LYS B 1 45 ? -0.447 3.639 -9 1 85.31 45 LYS B O 1
ATOM 2148 N N . VAL B 1 46 ? -0.218 4.664 -7.055 1 84.12 46 VAL B N 1
ATOM 2149 C CA . VAL B 1 46 ? 0.383 3.498 -6.414 1 84.12 46 VAL B CA 1
ATOM 2150 C C . VAL B 1 46 ? -0.639 2.365 -6.34 1 84.12 46 VAL B C 1
ATOM 2152 O O . VAL B 1 46 ? -0.298 1.199 -6.551 1 84.12 46 VAL B O 1
ATOM 2155 N N . GLU B 1 47 ? -1.893 2.709 -6.129 1 84.19 47 GLU B N 1
ATOM 2156 C CA . GLU B 1 47 ? -2.969 1.725 -6.078 1 84.19 47 GLU B CA 1
ATOM 2157 C C . GLU B 1 47 ? -3.148 1.033 -7.426 1 84.19 47 GLU B C 1
ATOM 2159 O O . GLU B 1 47 ? -3.348 -0.182 -7.484 1 84.19 47 GLU B O 1
ATOM 2164 N N . VAL B 1 48 ? -3.109 1.783 -8.422 1 87.38 48 VAL B N 1
ATOM 2165 C CA . VAL B 1 48 ? -3.256 1.228 -9.766 1 87.38 48 VAL B CA 1
ATOM 2166 C C . VAL B 1 48 ? -2.109 0.26 -10.055 1 87.38 48 VAL B C 1
ATOM 2168 O O . VAL B 1 48 ? -2.324 -0.816 -10.617 1 87.38 48 VAL B O 1
ATOM 2171 N N . LEU B 1 49 ? -0.944 0.674 -9.656 1 88.31 49 LEU B N 1
ATOM 2172 C CA . LEU B 1 49 ? 0.214 -0.197 -9.828 1 88.31 49 LEU B CA 1
ATOM 2173 C C . LEU B 1 49 ? 0.019 -1.514 -9.086 1 88.31 49 LEU B C 1
ATOM 2175 O O . LEU B 1 49 ? 0.336 -2.582 -9.609 1 88.31 49 LEU B O 1
ATOM 2179 N N . GLN B 1 50 ? -0.447 -1.423 -7.891 1 86.31 50 GLN B N 1
ATOM 2180 C CA . GLN B 1 50 ? -0.697 -2.613 -7.086 1 86.31 50 GLN B CA 1
ATOM 2181 C C . GLN B 1 50 ? -1.748 -3.508 -7.738 1 86.31 50 GLN B C 1
ATOM 2183 O O . GLN B 1 50 ? -1.544 -4.715 -7.875 1 86.31 50 GLN B O 1
ATOM 2188 N N . LYS B 1 51 ? -2.799 -2.918 -8.141 1 87.25 51 LYS B N 1
ATOM 2189 C CA . LYS B 1 51 ? -3.891 -3.664 -8.758 1 87.25 51 LYS B CA 1
ATOM 2190 C C . LYS B 1 51 ? -3.443 -4.324 -10.062 1 87.25 51 LYS B C 1
ATOM 2192 O O . LYS B 1 51 ? -3.666 -5.52 -10.266 1 87.25 51 LYS B O 1
ATOM 2197 N N . ASP B 1 52 ? -2.828 -3.586 -10.93 1 89.81 52 ASP B N 1
ATOM 2198 C CA . ASP B 1 52 ? -2.395 -4.105 -12.227 1 89.81 52 ASP B CA 1
ATOM 2199 C C . ASP B 1 52 ? -1.35 -5.207 -12.055 1 89.81 52 ASP B C 1
ATOM 2201 O O . ASP B 1 52 ? -1.38 -6.215 -12.758 1 89.81 52 ASP B O 1
ATOM 2205 N N . GLY B 1 53 ? -0.419 -4.934 -11.125 1 88.88 53 GLY B N 1
ATOM 2206 C CA . GLY B 1 53 ? 0.55 -5.977 -10.828 1 88.88 53 GLY B CA 1
ATOM 2207 C C . GLY B 1 53 ? -0.088 -7.258 -10.32 1 88.88 53 GLY B C 1
ATOM 2208 O O . GLY B 1 53 ? 0.289 -8.352 -10.742 1 88.88 53 GLY B O 1
ATOM 2209 N N . GLY B 1 54 ? -1.065 -7.152 -9.406 1 86.31 54 GLY B N 1
ATOM 2210 C CA . GLY B 1 54 ? -1.808 -8.305 -8.93 1 86.31 54 GLY B CA 1
ATOM 2211 C C . GLY B 1 54 ? -2.525 -9.055 -10.031 1 86.31 54 GLY B C 1
ATOM 2212 O O . GLY B 1 54 ? -2.529 -10.289 -10.055 1 86.31 54 GLY B O 1
ATOM 2213 N N . ASP B 1 55 ? -3.139 -8.367 -10.969 1 89.88 55 ASP B N 1
ATOM 2214 C CA . ASP B 1 55 ? -3.836 -8.969 -12.094 1 89.88 55 ASP B CA 1
ATOM 2215 C C . ASP B 1 55 ? -2.869 -9.758 -12.984 1 89.88 55 ASP B C 1
ATOM 2217 O O . ASP B 1 55 ? -3.201 -10.844 -13.461 1 89.88 55 ASP B O 1
ATOM 2221 N N . GLU B 1 56 ? -1.715 -9.172 -13.18 1 92.38 56 GLU B N 1
ATOM 2222 C CA . GLU B 1 56 ? -0.73 -9.852 -14.016 1 92.38 56 GLU B CA 1
ATOM 2223 C C . GLU B 1 56 ? -0.239 -11.141 -13.359 1 92.38 56 GLU B C 1
ATOM 2225 O O . GLU B 1 56 ? -0.041 -12.148 -14.039 1 92.38 56 GLU B O 1
ATOM 2230 N N . ILE B 1 57 ? -0.055 -11.086 -12.086 1 90.88 57 ILE B N 1
ATOM 2231 C CA . ILE B 1 57 ? 0.396 -12.266 -11.359 1 90.88 57 ILE B CA 1
ATOM 2232 C C . ILE B 1 57 ? -0.69 -13.336 -11.398 1 90.88 57 ILE B C 1
ATOM 2234 O O . ILE B 1 57 ? -0.396 -14.523 -11.57 1 90.88 57 ILE B O 1
ATOM 2238 N N . ALA B 1 58 ? -1.952 -12.938 -11.266 1 89.94 58 ALA B N 1
ATOM 2239 C CA . ALA B 1 58 ? -3.072 -13.867 -11.375 1 89.94 58 ALA B CA 1
ATOM 2240 C C . ALA B 1 58 ? -3.107 -14.523 -12.758 1 89.94 58 ALA B C 1
ATOM 2242 O O . ALA B 1 58 ? -3.309 -15.734 -12.867 1 89.94 58 ALA B O 1
ATOM 2243 N N . LYS B 1 59 ? -2.951 -13.719 -13.742 1 93.06 59 LYS B N 1
ATOM 2244 C CA . LYS B 1 59 ? -2.908 -14.227 -15.109 1 93.06 59 LYS B CA 1
ATOM 2245 C C . LYS B 1 59 ? -1.767 -15.227 -15.289 1 93.06 59 LYS B C 1
ATOM 2247 O O . LYS B 1 59 ? -1.933 -16.25 -15.938 1 93.06 59 LYS B O 1
ATOM 2252 N N . PHE B 1 60 ? -0.62 -14.93 -14.656 1 95.88 60 PHE B N 1
ATOM 2253 C CA . PHE B 1 60 ? 0.529 -15.828 -14.719 1 95.88 60 PHE B CA 1
ATOM 2254 C C . PHE B 1 60 ? 0.169 -17.203 -14.172 1 95.88 60 PHE B C 1
ATOM 2256 O O . PHE B 1 60 ? 0.491 -18.219 -14.781 1 95.88 60 PHE B O 1
ATOM 2263 N N . HIS B 1 61 ? -0.535 -17.219 -13.078 1 93.19 61 HIS B N 1
ATOM 2264 C CA . HIS B 1 61 ? -0.944 -18.484 -12.5 1 93.19 61 HIS B CA 1
ATOM 2265 C C . HIS B 1 61 ? -1.854 -19.25 -13.445 1 93.19 61 HIS B C 1
ATOM 2267 O O . HIS B 1 61 ? -1.689 -20.469 -13.625 1 93.19 61 HIS B O 1
ATOM 2273 N N . SER B 1 62 ? -2.75 -18.547 -14.039 1 92.75 62 SER B N 1
ATOM 2274 C CA . SER B 1 62 ? -3.668 -19.172 -14.992 1 92.75 62 SER B CA 1
ATOM 2275 C C . SER B 1 62 ? -2.922 -19.734 -16.203 1 92.75 62 SER B C 1
ATOM 2277 O O . SER B 1 62 ? -3.195 -20.844 -16.641 1 92.75 62 SER B O 1
ATOM 2279 N N . ASP B 1 63 ? -1.996 -18.984 -16.703 1 95.19 63 ASP B N 1
ATOM 2280 C CA . ASP B 1 63 ? -1.19 -19.438 -17.828 1 95.19 63 ASP B CA 1
ATOM 2281 C C . ASP B 1 63 ? -0.408 -20.703 -17.484 1 95.19 63 ASP B C 1
ATOM 2283 O O . ASP B 1 63 ? -0.379 -21.641 -18.281 1 95.19 63 ASP B O 1
ATOM 2287 N N . ILE B 1 64 ? 0.173 -20.656 -16.344 1 96.62 64 ILE B N 1
ATOM 2288 C CA . ILE B 1 64 ? 1.032 -21.766 -15.93 1 96.62 64 ILE B CA 1
ATOM 2289 C C . ILE B 1 64 ? 0.214 -23.047 -15.828 1 96.62 64 ILE B C 1
ATOM 2291 O O . ILE B 1 64 ? 0.656 -24.109 -16.281 1 96.62 64 ILE B O 1
ATOM 2295 N N . ILE B 1 65 ? -0.958 -22.938 -15.25 1 95.31 65 ILE B N 1
ATOM 2296 C CA . ILE B 1 65 ? -1.754 -24.141 -15.086 1 95.31 65 ILE B CA 1
ATOM 2297 C C . ILE B 1 65 ? -2.266 -24.609 -16.438 1 95.31 65 ILE B C 1
ATOM 2299 O O . ILE B 1 65 ? -2.381 -25.812 -16.688 1 95.31 65 ILE B O 1
ATOM 2303 N N . THR B 1 66 ? -2.598 -23.719 -17.344 1 96.19 66 THR B N 1
ATOM 2304 C CA . THR B 1 66 ? -3.012 -24.094 -18.703 1 96.19 66 THR B CA 1
ATOM 2305 C C . THR B 1 66 ? -1.891 -24.828 -19.422 1 96.19 66 THR B C 1
ATOM 2307 O O . THR B 1 66 ? -2.135 -25.844 -20.078 1 96.19 66 THR B O 1
ATOM 2310 N N . ILE B 1 67 ? -0.691 -24.344 -19.297 1 97.31 67 ILE B N 1
ATOM 2311 C CA . ILE B 1 67 ? 0.469 -25 -19.891 1 97.31 67 ILE B CA 1
ATOM 2312 C C . ILE B 1 67 ? 0.635 -26.391 -19.266 1 97.31 67 ILE B C 1
ATOM 2314 O O . ILE B 1 67 ? 0.821 -27.375 -19.984 1 97.31 67 ILE B O 1
ATOM 2318 N N . LYS B 1 68 ? 0.549 -26.438 -17.969 1 97.69 68 LYS B N 1
ATOM 2319 C CA . LYS B 1 68 ? 0.674 -27.719 -17.281 1 97.69 68 LYS B CA 1
ATOM 2320 C C . LYS B 1 68 ? -0.378 -28.703 -17.781 1 97.69 68 LYS B C 1
ATOM 2322 O O . LYS B 1 68 ? -0.084 -29.891 -17.984 1 97.69 68 LYS B O 1
ATOM 2327 N N . GLU B 1 69 ? -1.605 -28.25 -17.953 1 96 69 GLU B N 1
ATOM 2328 C CA . GLU B 1 69 ? -2.699 -29.078 -18.453 1 96 69 GLU B CA 1
ATOM 2329 C C . GLU B 1 69 ? -2.338 -29.734 -19.781 1 96 69 GLU B C 1
ATOM 2331 O O . GLU B 1 69 ? -2.57 -30.922 -19.984 1 96 69 GLU B O 1
ATOM 2336 N N . THR B 1 70 ? -1.751 -28.938 -20.656 1 96.75 70 THR B N 1
ATOM 2337 C CA . THR B 1 70 ? -1.384 -29.422 -21.969 1 96.75 70 THR B CA 1
ATOM 2338 C C . THR B 1 70 ? -0.374 -30.562 -21.875 1 96.75 70 THR B C 1
ATOM 2340 O O . THR B 1 70 ? -0.534 -31.609 -22.516 1 96.75 70 THR B O 1
ATOM 2343 N N . PHE B 1 71 ? 0.642 -30.391 -21.078 1 97.44 71 PHE B N 1
ATOM 2344 C CA . PHE B 1 71 ? 1.695 -31.391 -20.953 1 97.44 71 PHE B CA 1
ATOM 2345 C C . PHE B 1 71 ? 1.187 -32.625 -20.234 1 97.44 71 PHE B C 1
ATOM 2347 O O . PHE B 1 71 ? 1.455 -33.75 -20.656 1 97.44 71 PHE B O 1
ATOM 2354 N N . VAL B 1 72 ? 0.451 -32.438 -19.094 1 97 72 VAL B N 1
ATOM 2355 C CA . VAL B 1 72 ? -0.114 -33.531 -18.344 1 97 72 VAL B CA 1
ATOM 2356 C C . VAL B 1 72 ? -1.065 -34.344 -19.234 1 97 72 VAL B C 1
ATOM 2358 O O . VAL B 1 72 ? -1.004 -35.562 -19.281 1 97 72 VAL B O 1
ATOM 2361 N N . GLY B 1 73 ? -1.944 -33.594 -19.969 1 95.44 73 GLY B N 1
ATOM 2362 C CA . GLY B 1 73 ? -2.834 -34.25 -20.922 1 95.44 73 GLY B CA 1
ATOM 2363 C C . GLY B 1 73 ? -2.098 -35.062 -21.969 1 95.44 73 GLY B C 1
ATOM 2364 O O . GLY B 1 73 ? -2.533 -36.125 -22.359 1 95.44 73 GLY B O 1
ATOM 2365 N N . GLY B 1 74 ? -0.972 -34.5 -22.5 1 95.06 74 GLY B N 1
ATOM 2366 C CA . GLY B 1 74 ? -0.157 -35.219 -23.469 1 95.06 74 GLY B CA 1
ATOM 2367 C C . GLY B 1 74 ? 0.401 -36.5 -22.938 1 95.06 74 GLY B C 1
ATOM 2368 O O . GLY B 1 74 ? 0.379 -37.531 -23.641 1 95.06 74 GLY B O 1
ATOM 2369 N N . ILE B 1 75 ? 0.908 -36.531 -21.703 1 96 75 ILE B N 1
ATOM 2370 C CA . ILE B 1 75 ? 1.465 -37.719 -21.078 1 96 75 ILE B CA 1
ATOM 2371 C C . ILE B 1 75 ? 0.376 -38.781 -20.922 1 96 75 ILE B C 1
ATOM 2373 O O . ILE B 1 75 ? 0.591 -39.938 -21.234 1 96 75 ILE B O 1
ATOM 2377 N N . ILE B 1 76 ? -0.783 -38.375 -20.438 1 94.62 76 ILE B N 1
ATOM 2378 C CA . ILE B 1 76 ? -1.887 -39.312 -20.203 1 94.62 76 ILE B CA 1
ATOM 2379 C C . ILE B 1 76 ? -2.316 -39.969 -21.516 1 94.62 76 ILE B C 1
ATOM 2381 O O . ILE B 1 76 ? -2.514 -41.156 -21.578 1 94.62 76 ILE B O 1
ATOM 2385 N N . ARG B 1 77 ? -2.439 -39.188 -22.594 1 95.12 77 ARG B N 1
ATOM 2386 C CA . ARG B 1 77 ? -2.844 -39.719 -23.891 1 95.12 77 ARG B CA 1
ATOM 2387 C C . ARG B 1 77 ? -1.816 -40.719 -24.422 1 95.12 77 ARG B C 1
ATOM 2389 O O . ARG B 1 77 ? -2.18 -41.781 -24.922 1 95.12 77 ARG B O 1
ATOM 2396 N N . ALA B 1 78 ? -0.516 -40.344 -24.328 1 94.56 78 ALA B N 1
ATOM 2397 C CA . ALA B 1 78 ? 0.548 -41.219 -24.781 1 94.56 78 ALA B CA 1
ATOM 2398 C C . ALA B 1 78 ? 0.54 -42.531 -24.016 1 94.56 78 ALA B C 1
ATOM 2400 O O . ALA B 1 78 ? 0.712 -43.594 -24.594 1 94.56 78 ALA B O 1
ATOM 2401 N N . GLU B 1 79 ? 0.379 -42.469 -22.688 1 93.38 79 GLU B N 1
ATOM 2402 C CA . GLU B 1 79 ? 0.301 -43.656 -21.859 1 93.38 79 GLU B CA 1
ATOM 2403 C C . GLU B 1 79 ? -0.872 -44.531 -22.281 1 93.38 79 GLU B C 1
ATOM 2405 O O . GLU B 1 79 ? -0.725 -45.75 -22.406 1 93.38 79 GLU B O 1
ATOM 2410 N N . ASP B 1 80 ? -2.031 -43.938 -22.531 1 91.56 80 ASP B N 1
ATOM 2411 C CA . ASP B 1 80 ? -3.223 -44.688 -22.938 1 91.56 80 ASP B CA 1
ATOM 2412 C C . ASP B 1 80 ? -2.982 -45.406 -24.266 1 91.56 80 ASP B C 1
ATOM 2414 O O . ASP B 1 80 ? -3.367 -46.562 -24.406 1 91.56 80 ASP B O 1
ATOM 2418 N N . GLU B 1 81 ? -2.334 -44.719 -25.141 1 91.44 81 GLU B N 1
ATOM 2419 C CA . GLU B 1 81 ? -2.041 -45.312 -26.438 1 91.44 81 GLU B CA 1
ATOM 2420 C C . GLU B 1 81 ? -1.136 -46.531 -26.281 1 91.44 81 GLU B C 1
ATOM 2422 O O . GLU B 1 81 ? -1.335 -47.531 -26.969 1 91.44 81 GLU B O 1
ATOM 2427 N N . LEU B 1 82 ? -0.135 -46.406 -25.438 1 91.94 82 LEU B N 1
ATOM 2428 C CA . LEU B 1 82 ? 0.776 -47.531 -25.219 1 91.94 82 LEU B CA 1
ATOM 2429 C C . LEU B 1 82 ? 0.051 -48.719 -24.578 1 91.94 82 LEU B C 1
ATOM 2431 O O . LEU B 1 82 ? 0.24 -49.844 -24.984 1 91.94 82 LEU B O 1
ATOM 2435 N N . LEU B 1 83 ? -0.781 -48.438 -23.578 1 89.88 83 LEU B N 1
ATOM 2436 C CA . LEU B 1 83 ? -1.519 -49.5 -22.891 1 89.88 83 LEU B CA 1
ATOM 2437 C C . LEU B 1 83 ? -2.494 -50.188 -23.828 1 89.88 83 LEU B C 1
ATOM 2439 O O . LEU B 1 83 ? -2.67 -51.406 -23.766 1 89.88 83 LEU B O 1
ATOM 2443 N N . ASP B 1 84 ? -3.125 -49.375 -24.719 1 88.88 84 ASP B N 1
ATOM 2444 C CA . ASP B 1 84 ? -3.996 -49.938 -25.75 1 88.88 84 ASP B CA 1
ATOM 2445 C C . ASP B 1 84 ? -3.219 -50.906 -26.656 1 88.88 84 ASP B C 1
ATOM 2447 O O . ASP B 1 84 ? -3.695 -52 -26.984 1 88.88 84 ASP B O 1
ATOM 2451 N N . ALA B 1 85 ? -1.987 -50.469 -27.031 1 88 85 ALA B N 1
ATOM 2452 C CA . ALA B 1 85 ? -1.142 -51.281 -27.891 1 88 85 ALA B CA 1
ATOM 2453 C C . ALA B 1 85 ? -0.74 -52.562 -27.203 1 88 85 ALA B C 1
ATOM 2455 O O . ALA B 1 85 ? -0.676 -53.625 -27.828 1 88 85 ALA B O 1
ATOM 2456 N N . ILE B 1 86 ? -0.512 -52.531 -25.906 1 87 86 ILE B N 1
ATOM 2457 C CA . ILE B 1 86 ? -0.154 -53.719 -25.109 1 87 86 ILE B CA 1
ATOM 2458 C C . ILE B 1 86 ? -1.326 -54.688 -25.078 1 87 86 ILE B C 1
ATOM 2460 O O . ILE B 1 86 ? -1.142 -55.906 -25.25 1 87 86 ILE B O 1
ATOM 2464 N N . ASP B 1 87 ? -2.51 -54.156 -24.891 1 83.94 87 ASP B N 1
ATOM 2465 C CA . ASP B 1 87 ? -3.705 -55 -24.812 1 83.94 87 ASP B CA 1
ATOM 2466 C C . ASP B 1 87 ? -3.957 -55.719 -26.141 1 83.94 87 ASP B C 1
ATOM 2468 O O . ASP B 1 87 ? -4.387 -56.875 -26.156 1 83.94 87 ASP B O 1
ATOM 2472 N N . GLN B 1 88 ? -3.561 -55.062 -27.25 1 83.12 88 GLN B N 1
ATOM 2473 C CA . GLN B 1 88 ? -3.807 -55.625 -28.578 1 83.12 88 GLN B CA 1
ATOM 2474 C C . GLN B 1 88 ? -2.771 -56.688 -28.938 1 83.12 88 GLN B C 1
ATOM 2476 O O . GLN B 1 88 ? -3.01 -57.531 -29.797 1 83.12 88 GLN B O 1
ATOM 2481 N N . THR B 1 89 ? -1.551 -56.656 -28.391 1 78.31 89 THR B N 1
ATOM 2482 C CA . THR B 1 89 ? -0.495 -57.625 -28.656 1 78.31 89 THR B CA 1
ATOM 2483 C C . THR B 1 89 ? -0.867 -59 -28.125 1 78.31 89 THR B C 1
ATOM 2485 O O . THR B 1 89 ? -0.465 -60.031 -28.672 1 78.31 89 THR B O 1
ATOM 2488 N N . GLY B 1 90 ? -1.901 -59.219 -27.375 1 64.44 90 GLY B N 1
ATOM 2489 C CA . GLY B 1 90 ? -2.42 -60.5 -26.938 1 64.44 90 GLY B CA 1
ATOM 2490 C C . GLY B 1 90 ? -1.485 -61.25 -25.984 1 64.44 90 GLY B C 1
ATOM 2491 O O . GLY B 1 90 ? -0.599 -60.625 -25.391 1 64.44 90 GLY B O 1
ATOM 2492 N N . GLU B 1 91 ? -1.822 -62.594 -25.688 1 61.41 91 GLU B N 1
ATOM 2493 C CA . GLU B 1 91 ? -1.337 -63.469 -24.641 1 61.41 91 GLU B CA 1
ATOM 2494 C C . GLU B 1 91 ? 0.041 -64.062 -24.984 1 61.41 91 GLU B C 1
ATOM 2496 O O . GLU B 1 91 ? 0.566 -64.875 -24.25 1 61.41 91 GLU B O 1
ATOM 2501 N N . THR B 1 92 ? 0.663 -63.312 -26.062 1 63.06 92 THR B N 1
ATOM 2502 C CA . THR B 1 92 ? 1.839 -64.062 -26.453 1 63.06 92 THR B CA 1
ATOM 2503 C C . THR B 1 92 ? 2.873 -64.125 -25.328 1 63.06 92 THR B C 1
ATOM 2505 O O . THR B 1 92 ? 3.406 -65.188 -24.984 1 63.06 92 THR B O 1
ATOM 2508 N N . SER B 1 93 ? 3.281 -62.938 -24.781 1 77.25 93 SER B N 1
ATOM 2509 C CA . SER B 1 93 ? 4.238 -62.938 -23.672 1 77.25 93 SER B CA 1
ATOM 2510 C C . SER B 1 93 ? 3.77 -62.031 -22.531 1 77.25 93 SER B C 1
ATOM 2512 O O . SER B 1 93 ? 4.148 -60.875 -22.453 1 77.25 93 SER B O 1
ATOM 2514 N N . VAL B 1 94 ? 2.943 -62.656 -21.688 1 77.31 94 VAL B N 1
ATOM 2515 C CA . VAL B 1 94 ? 2.387 -61.938 -20.531 1 77.31 94 VAL B CA 1
ATOM 2516 C C . VAL B 1 94 ? 3.516 -61.344 -19.703 1 77.31 94 VAL B C 1
ATOM 2518 O O . VAL B 1 94 ? 3.396 -60.219 -19.203 1 77.31 94 VAL B O 1
ATOM 2521 N N . ALA B 1 95 ? 4.609 -62.062 -19.641 1 82.69 95 ALA B N 1
ATOM 2522 C CA . ALA B 1 95 ? 5.754 -61.562 -18.875 1 82.69 95 ALA B CA 1
ATOM 2523 C C . ALA B 1 95 ? 6.332 -60.312 -19.516 1 82.69 95 ALA B C 1
ATOM 2525 O O . ALA B 1 95 ? 6.637 -59.344 -18.828 1 82.69 95 ALA B O 1
ATOM 2526 N N . CYS B 1 96 ? 6.406 -60.281 -20.797 1 85.56 96 CYS B N 1
ATOM 2527 C CA . CYS B 1 96 ? 6.98 -59.156 -21.531 1 85.56 96 CYS B CA 1
ATOM 2528 C C . CYS B 1 96 ? 6.102 -57.938 -21.406 1 85.56 96 CYS B C 1
ATOM 2530 O O . CYS B 1 96 ? 6.594 -56.844 -21.125 1 85.56 96 CYS B O 1
ATOM 2532 N N . THR B 1 97 ? 4.793 -58.062 -21.547 1 83.62 97 THR B N 1
ATOM 2533 C CA . THR B 1 97 ? 3.885 -56.938 -21.516 1 83.62 97 THR B CA 1
ATOM 2534 C C . THR B 1 97 ? 3.773 -56.375 -20.109 1 83.62 97 THR B C 1
ATOM 2536 O O . THR B 1 97 ? 3.609 -55.156 -19.922 1 83.62 97 THR B O 1
ATOM 2539 N N . THR B 1 98 ? 3.9 -57.25 -19.125 1 85.56 98 THR B N 1
ATOM 2540 C CA . THR B 1 98 ? 3.902 -56.812 -17.734 1 85.56 98 THR B CA 1
ATOM 2541 C C . THR B 1 98 ? 5.125 -55.938 -17.453 1 85.56 98 THR B C 1
ATOM 2543 O O . THR B 1 98 ? 5.027 -54.938 -16.75 1 85.56 98 THR B O 1
ATOM 2546 N N . PHE B 1 99 ? 6.25 -56.312 -18.047 1 86.81 99 PHE B N 1
ATOM 2547 C CA . PHE B 1 99 ? 7.461 -55.5 -17.875 1 86.81 99 PHE B CA 1
ATOM 2548 C C . PHE B 1 99 ? 7.293 -54.125 -18.484 1 86.81 99 PHE B C 1
ATOM 2550 O O . PHE B 1 99 ? 7.645 -53.125 -17.875 1 86.81 99 PHE B O 1
ATOM 2557 N N . ILE B 1 100 ? 6.711 -54 -19.719 1 88.38 100 ILE B N 1
ATOM 2558 C CA . ILE B 1 100 ? 6.531 -52.719 -20.406 1 88.38 100 ILE B CA 1
ATOM 2559 C C . ILE B 1 100 ? 5.559 -51.844 -19.625 1 88.38 100 ILE B C 1
ATOM 2561 O O . ILE B 1 100 ? 5.789 -50.625 -19.453 1 88.38 100 ILE B O 1
ATOM 2565 N N . SER B 1 101 ? 4.52 -52.438 -19.078 1 87.25 101 SER B N 1
ATOM 2566 C CA . SER B 1 101 ? 3.539 -51.688 -18.312 1 87.25 101 SER B CA 1
ATOM 2567 C C . SER B 1 101 ? 4.145 -51.156 -17.016 1 87.25 101 SER B C 1
ATOM 2569 O O . SER B 1 101 ? 3.891 -50 -16.625 1 87.25 101 SER B O 1
ATOM 2571 N N . THR B 1 102 ? 4.941 -51.969 -16.359 1 89.12 102 THR B N 1
ATOM 2572 C CA . THR B 1 102 ? 5.594 -51.562 -15.125 1 89.12 102 THR B CA 1
ATOM 2573 C C . THR B 1 102 ? 6.605 -50.438 -15.398 1 89.12 102 THR B C 1
ATOM 2575 O O . THR B 1 102 ? 6.688 -49.469 -14.648 1 89.12 102 THR B O 1
ATOM 2578 N N . ALA B 1 103 ? 7.324 -50.594 -16.484 1 90.38 103 ALA B N 1
ATOM 2579 C CA . ALA B 1 103 ? 8.297 -49.562 -16.859 1 90.38 103 ALA B CA 1
ATOM 2580 C C . ALA B 1 103 ? 7.598 -48.281 -17.234 1 90.38 103 ALA B C 1
ATOM 2582 O O . ALA B 1 103 ? 8.102 -47.188 -16.938 1 90.38 103 ALA B O 1
ATOM 2583 N N . GLU B 1 104 ? 6.461 -48.375 -17.922 1 92 104 GLU B N 1
ATOM 2584 C CA . GLU B 1 104 ? 5.68 -47.188 -18.297 1 92 104 GLU B CA 1
ATOM 2585 C C . GLU B 1 104 ? 5.23 -46.438 -17.062 1 92 104 GLU B C 1
ATOM 2587 O O . GLU B 1 104 ? 5.371 -45.188 -17 1 92 104 GLU B O 1
ATOM 2592 N N . ASP B 1 105 ? 4.746 -47.125 -16.078 1 91.06 105 ASP B N 1
ATOM 2593 C CA . ASP B 1 105 ? 4.316 -46.469 -14.836 1 91.06 105 ASP B CA 1
ATOM 2594 C C . ASP B 1 105 ? 5.48 -45.75 -14.156 1 91.06 105 ASP B C 1
ATOM 2596 O O . ASP B 1 105 ? 5.32 -44.625 -13.664 1 91.06 105 ASP B O 1
ATOM 2600 N N . ALA B 1 106 ? 6.625 -46.344 -14.148 1 91.44 106 ALA B N 1
ATOM 2601 C CA . ALA B 1 106 ? 7.816 -45.75 -13.57 1 91.44 106 ALA B CA 1
ATOM 2602 C C . ALA B 1 106 ? 8.219 -44.5 -14.336 1 91.44 106 ALA B C 1
ATOM 2604 O O . ALA B 1 106 ? 8.617 -43.5 -13.734 1 91.44 106 ALA B O 1
ATOM 2605 N N . ASN B 1 107 ? 8.07 -44.531 -15.656 1 93.69 107 ASN B N 1
ATOM 2606 C CA . ASN B 1 107 ? 8.469 -43.375 -16.469 1 93.69 107 ASN B CA 1
ATOM 2607 C C . ASN B 1 107 ? 7.484 -42.219 -16.344 1 93.69 107 ASN B C 1
ATOM 2609 O O . ASN B 1 107 ? 7.875 -41.062 -16.391 1 93.69 107 ASN B O 1
ATOM 2613 N N . VAL B 1 108 ? 6.18 -42.5 -16.188 1 93.88 108 VAL B N 1
ATOM 2614 C CA . VAL B 1 108 ? 5.203 -41.469 -15.906 1 93.88 108 VAL B CA 1
ATOM 2615 C C . VAL B 1 108 ? 5.539 -40.781 -14.57 1 93.88 108 VAL B C 1
ATOM 2617 O O . VAL B 1 108 ? 5.449 -39.562 -14.445 1 93.88 108 VAL B O 1
ATOM 2620 N N . ASN B 1 109 ? 5.93 -41.562 -13.578 1 92.44 109 ASN B N 1
ATOM 2621 C CA . ASN B 1 109 ? 6.367 -41 -12.305 1 92.44 109 ASN B CA 1
ATOM 2622 C C . ASN B 1 109 ? 7.586 -40.094 -12.484 1 92.44 109 ASN B C 1
ATOM 2624 O O . ASN B 1 109 ? 7.656 -39 -11.898 1 92.44 109 ASN B O 1
ATOM 2628 N N . LEU B 1 110 ? 8.555 -40.531 -13.336 1 95 110 LEU B N 1
ATOM 2629 C CA . LEU B 1 110 ? 9.766 -39.75 -13.57 1 95 110 LEU B CA 1
ATOM 2630 C C . LEU B 1 110 ? 9.453 -38.438 -14.266 1 95 110 LEU B C 1
ATOM 2632 O O . LEU B 1 110 ? 10 -37.406 -13.922 1 95 110 LEU B O 1
ATOM 2636 N N . VAL B 1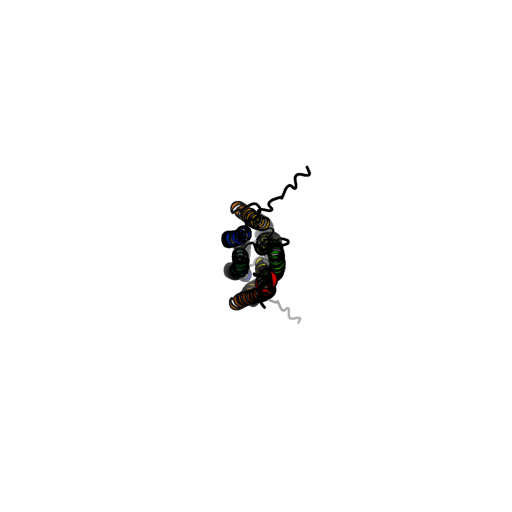 111 ? 8.594 -38.469 -15.258 1 96.88 111 VAL B N 1
ATOM 2637 C CA . VAL B 1 111 ? 8.234 -37.219 -15.93 1 96.88 111 VAL B CA 1
ATOM 2638 C C . VAL B 1 111 ? 7.477 -36.312 -14.961 1 96.88 111 VAL B C 1
ATOM 2640 O O . VAL B 1 111 ? 7.633 -35.094 -15 1 96.88 111 VAL B O 1
ATOM 2643 N N . GLY B 1 112 ? 6.605 -36.875 -14.094 1 96.81 112 GLY B N 1
ATOM 2644 C CA . GLY B 1 112 ? 5.957 -36.094 -13.055 1 96.81 112 GLY B CA 1
ATOM 2645 C C . GLY B 1 112 ? 6.941 -35.375 -12.148 1 96.81 112 GLY B C 1
ATOM 2646 O O . GLY B 1 112 ? 6.719 -34.219 -11.766 1 96.81 112 GLY B O 1
ATOM 2647 N N . VAL B 1 113 ? 8.031 -36.062 -11.711 1 96 113 VAL B N 1
ATOM 2648 C CA . VAL B 1 113 ? 9.086 -35.469 -10.906 1 96 113 VAL B CA 1
ATOM 2649 C C . VAL B 1 113 ? 9.703 -34.281 -11.664 1 96 113 VAL B C 1
ATOM 2651 O O . VAL B 1 113 ? 9.922 -33.219 -11.094 1 96 113 VAL B O 1
ATOM 2654 N N . SER B 1 114 ? 9.953 -34.469 -12.969 1 97.19 114 SER B N 1
ATOM 2655 C CA . SER B 1 114 ? 10.5 -33.375 -13.789 1 97.19 114 SER B CA 1
ATOM 2656 C C . SER B 1 114 ? 9.555 -32.188 -13.844 1 97.19 114 SER B C 1
ATOM 2658 O O . SER B 1 114 ? 9.977 -31.047 -13.719 1 97.19 114 SER B O 1
ATOM 2660 N N . PHE B 1 115 ? 8.25 -32.5 -14.039 1 97.69 115 PHE B N 1
ATOM 2661 C CA . PHE B 1 115 ? 7.25 -31.438 -14.062 1 97.69 115 PHE B CA 1
ATOM 2662 C C . PHE B 1 115 ? 7.254 -30.656 -12.75 1 97.69 115 PHE B C 1
ATOM 2664 O O . PHE B 1 115 ? 7.125 -29.438 -12.742 1 97.69 115 PHE B O 1
ATOM 2671 N N . THR B 1 116 ? 7.41 -31.359 -11.633 1 97.25 116 THR B N 1
ATOM 2672 C CA . THR B 1 116 ? 7.465 -30.703 -10.328 1 97.25 116 THR B CA 1
ATOM 2673 C C . THR B 1 116 ? 8.688 -29.812 -10.219 1 97.25 116 THR B C 1
ATOM 2675 O O . THR B 1 116 ? 8.602 -28.688 -9.711 1 97.25 116 THR B O 1
ATOM 2678 N N . LYS B 1 117 ? 9.836 -30.281 -10.68 1 97.56 117 LYS B N 1
ATOM 2679 C CA . LYS B 1 117 ? 11.031 -29.438 -10.688 1 97.56 117 LYS B CA 1
ATOM 2680 C C . LYS B 1 117 ? 10.812 -28.172 -11.5 1 97.56 117 LYS B C 1
ATOM 2682 O O . LYS B 1 117 ? 11.227 -27.078 -11.086 1 97.56 117 LYS B O 1
ATOM 2687 N N . CYS B 1 118 ? 10.18 -28.328 -12.719 1 98.5 118 CYS B N 1
ATOM 2688 C CA . CYS B 1 118 ? 9.922 -27.188 -13.586 1 98.5 118 CYS B CA 1
ATOM 2689 C C . CYS B 1 118 ? 9.016 -26.172 -12.898 1 98.5 118 CYS B C 1
ATOM 2691 O O . CYS B 1 118 ? 9.305 -24.969 -12.891 1 98.5 118 CYS B O 1
ATOM 2693 N N . ILE B 1 119 ? 7.945 -26.609 -12.266 1 98 119 ILE B N 1
ATOM 2694 C CA . ILE B 1 119 ? 6.973 -25.688 -11.688 1 98 119 ILE B CA 1
ATOM 2695 C C . ILE B 1 119 ? 7.547 -25.078 -10.414 1 98 119 ILE B C 1
ATOM 2697 O O . ILE B 1 119 ? 7.254 -23.922 -10.102 1 98 119 ILE B O 1
ATOM 2701 N N . ASN B 1 120 ? 8.398 -25.797 -9.641 1 96.69 120 ASN B N 1
ATOM 2702 C CA . ASN B 1 120 ? 9.078 -25.219 -8.484 1 96.69 120 ASN B CA 1
ATOM 2703 C C . ASN B 1 120 ? 10.008 -24.094 -8.891 1 96.69 120 ASN B C 1
ATOM 2705 O O . ASN B 1 120 ? 10.07 -23.062 -8.211 1 96.69 120 ASN B O 1
ATOM 2709 N N . ALA B 1 121 ? 10.711 -24.312 -9.969 1 96.88 121 ALA B N 1
ATOM 2710 C CA . ALA B 1 121 ? 11.594 -23.25 -10.461 1 96.88 121 ALA B CA 1
ATOM 2711 C C . ALA B 1 121 ? 10.797 -22.016 -10.859 1 96.88 121 ALA B C 1
ATOM 2713 O O . ALA B 1 121 ? 11.211 -20.891 -10.57 1 96.88 121 ALA B O 1
ATOM 2714 N N . ALA B 1 122 ? 9.688 -22.234 -11.547 1 96.88 122 ALA B N 1
ATOM 2715 C CA . ALA B 1 122 ? 8.82 -21.125 -11.914 1 96.88 122 ALA B CA 1
ATOM 2716 C C . ALA B 1 122 ? 8.281 -20.406 -10.68 1 96.88 122 ALA B C 1
ATOM 2718 O O . ALA B 1 122 ? 8.234 -19.172 -10.633 1 96.88 122 ALA B O 1
ATOM 2719 N N . ASP B 1 123 ? 7.895 -21.156 -9.633 1 95.25 123 ASP B N 1
ATOM 2720 C CA . ASP B 1 123 ? 7.383 -20.625 -8.375 1 95.25 123 ASP B CA 1
ATOM 2721 C C . ASP B 1 123 ? 8.438 -19.781 -7.672 1 95.25 123 ASP B C 1
ATOM 2723 O O . ASP B 1 123 ? 8.141 -18.688 -7.184 1 95.25 123 ASP B O 1
ATOM 2727 N N . ASP B 1 124 ? 9.656 -20.328 -7.566 1 95 124 ASP B N 1
ATOM 2728 C CA . ASP B 1 124 ? 10.75 -19.609 -6.922 1 95 124 ASP B CA 1
ATOM 2729 C C . ASP B 1 124 ? 11.031 -18.297 -7.648 1 95 124 ASP B C 1
ATOM 2731 O O . ASP B 1 124 ? 11.242 -17.25 -7.012 1 95 124 ASP B O 1
ATOM 2735 N N . ALA B 1 125 ? 11.047 -18.375 -8.984 1 95 125 ALA B N 1
ATOM 2736 C CA . ALA B 1 125 ? 11.281 -17.172 -9.781 1 95 125 ALA B CA 1
ATOM 2737 C C . ALA B 1 125 ? 10.148 -16.156 -9.609 1 95 125 ALA B C 1
ATOM 2739 O O . ALA B 1 125 ? 10.391 -14.961 -9.477 1 95 125 ALA B O 1
ATOM 2740 N N . LEU B 1 126 ? 8.891 -16.656 -9.633 1 94.81 126 LEU B N 1
ATOM 2741 C CA . LEU B 1 126 ? 7.73 -15.812 -9.406 1 94.81 126 LEU B CA 1
ATOM 2742 C C . LEU B 1 126 ? 7.82 -15.117 -8.047 1 94.81 126 LEU B C 1
ATOM 2744 O O . LEU B 1 126 ? 7.582 -13.914 -7.945 1 94.81 126 LEU B O 1
ATOM 2748 N N . ASN B 1 127 ? 8.172 -15.883 -7.047 1 90.75 127 ASN B N 1
ATOM 2749 C CA . ASN B 1 127 ? 8.266 -15.344 -5.695 1 90.75 127 ASN B CA 1
ATOM 2750 C C . ASN B 1 127 ? 9.289 -14.211 -5.625 1 90.75 127 ASN B C 1
ATOM 2752 O O . ASN B 1 127 ? 9.031 -13.172 -5.004 1 90.75 127 ASN B O 1
ATOM 2756 N N . THR B 1 128 ? 10.398 -14.422 -6.215 1 92.19 128 THR B N 1
ATOM 2757 C CA . THR B 1 128 ? 11.438 -13.406 -6.234 1 92.19 128 THR B CA 1
ATOM 2758 C C . THR B 1 128 ? 10.969 -12.156 -6.98 1 92.19 128 THR B C 1
ATOM 2760 O O . THR B 1 128 ? 11.133 -11.039 -6.496 1 92.19 128 THR B O 1
ATOM 2763 N N . THR B 1 129 ? 10.352 -12.359 -8.148 1 92.38 129 THR B N 1
ATOM 2764 C CA . THR B 1 129 ? 9.859 -11.258 -8.977 1 92.38 129 THR B CA 1
ATOM 2765 C C . THR B 1 129 ? 8.75 -10.492 -8.25 1 92.38 129 THR B C 1
ATOM 2767 O O . THR B 1 129 ? 8.773 -9.266 -8.195 1 92.38 129 THR B O 1
ATOM 2770 N N . ALA B 1 130 ? 7.762 -11.242 -7.672 1 89.25 130 ALA B N 1
ATOM 2771 C CA . ALA B 1 130 ? 6.656 -10.625 -6.941 1 89.25 130 ALA B CA 1
ATOM 2772 C C . ALA B 1 130 ? 7.168 -9.836 -5.742 1 89.25 130 ALA B C 1
ATOM 2774 O O . ALA B 1 130 ? 6.711 -8.719 -5.488 1 89.25 130 ALA B O 1
ATOM 2775 N N . ALA B 1 131 ? 8.156 -10.391 -5.008 1 85.31 131 ALA B N 1
ATOM 2776 C CA . ALA B 1 131 ? 8.727 -9.695 -3.857 1 85.31 131 ALA B CA 1
ATOM 2777 C C . ALA B 1 131 ? 9.367 -8.375 -4.277 1 85.31 131 ALA B C 1
ATOM 2779 O O . ALA B 1 131 ? 9.18 -7.352 -3.611 1 85.31 131 ALA B O 1
ATOM 2780 N N . THR B 1 132 ? 10.086 -8.406 -5.336 1 88.94 132 THR B N 1
ATOM 2781 C CA . THR B 1 132 ? 10.734 -7.203 -5.84 1 88.94 132 THR B CA 1
ATOM 2782 C C . THR B 1 132 ? 9.695 -6.156 -6.238 1 88.94 132 THR B C 1
ATOM 2784 O O . THR B 1 132 ? 9.836 -4.977 -5.91 1 88.94 132 THR B O 1
ATOM 2787 N N . TYR B 1 133 ? 8.656 -6.574 -6.895 1 89.69 133 TYR B N 1
ATOM 2788 C CA . TYR B 1 133 ? 7.598 -5.688 -7.359 1 89.69 133 TYR B CA 1
ATOM 2789 C C . TYR B 1 133 ? 6.863 -5.051 -6.184 1 89.69 133 TYR B C 1
ATOM 2791 O O . TYR B 1 133 ? 6.656 -3.836 -6.16 1 89.69 133 TYR B O 1
ATOM 2799 N N . TYR B 1 134 ? 6.57 -5.824 -5.16 1 83.88 134 TYR B N 1
ATOM 2800 C CA . TYR B 1 134 ? 5.809 -5.309 -4.031 1 83.88 134 TYR B CA 1
ATOM 2801 C C . TYR B 1 134 ? 6.684 -4.453 -3.125 1 83.88 134 TYR B C 1
ATOM 2803 O O . TYR B 1 134 ? 6.199 -3.521 -2.48 1 83.88 134 TYR B O 1
ATOM 2811 N N . ASN B 1 135 ? 7.969 -4.766 -3.07 1 84.12 135 ASN B N 1
ATOM 2812 C CA . ASN B 1 135 ? 8.891 -3.861 -2.393 1 84.12 135 ASN B CA 1
ATOM 2813 C C . ASN B 1 135 ? 8.914 -2.486 -3.055 1 84.12 135 ASN B C 1
ATOM 2815 O O . ASN B 1 135 ? 8.953 -1.463 -2.369 1 84.12 135 ASN B O 1
ATOM 2819 N N . LEU B 1 136 ? 8.953 -2.508 -4.355 1 85.5 136 LEU B N 1
ATOM 2820 C CA . LEU B 1 136 ? 8.891 -1.252 -5.098 1 85.5 136 LEU B CA 1
ATOM 2821 C C . LEU B 1 136 ? 7.621 -0.479 -4.75 1 85.5 136 LEU B C 1
ATOM 2823 O O . LEU B 1 136 ? 7.672 0.729 -4.504 1 85.5 136 LEU B O 1
ATOM 2827 N N . ILE B 1 137 ? 6.496 -1.156 -4.707 1 83.69 137 ILE B N 1
ATOM 2828 C CA . ILE B 1 137 ? 5.223 -0.537 -4.363 1 83.69 137 ILE B CA 1
ATOM 2829 C C . ILE B 1 137 ? 5.297 0.043 -2.951 1 83.69 137 ILE B C 1
ATOM 2831 O O . ILE B 1 137 ? 4.828 1.158 -2.707 1 83.69 137 ILE B O 1
ATOM 2835 N N . GLY B 1 138 ? 5.871 -0.727 -2.023 1 78.44 138 GLY B N 1
ATOM 2836 C CA . GLY B 1 138 ? 6.035 -0.253 -0.658 1 78.44 138 GLY B CA 1
ATOM 2837 C C . GLY B 1 138 ? 6.895 0.993 -0.558 1 78.44 138 GLY B C 1
ATOM 2838 O O . GLY B 1 138 ? 6.582 1.909 0.205 1 78.44 138 GLY B O 1
ATOM 2839 N N . GLU B 1 139 ? 7.945 1.033 -1.289 1 77.88 139 GLU B N 1
ATOM 2840 C CA . GLU B 1 139 ? 8.828 2.193 -1.305 1 77.88 139 GLU B CA 1
ATOM 2841 C C . GLU B 1 139 ? 8.125 3.42 -1.877 1 77.88 139 GLU B C 1
ATOM 2843 O O . GLU B 1 139 ? 8.242 4.52 -1.332 1 77.88 139 GLU B O 1
ATOM 2848 N N . LEU B 1 140 ? 7.383 3.201 -2.959 1 78.38 140 LEU B N 1
ATOM 2849 C CA . LEU B 1 140 ? 6.637 4.293 -3.574 1 78.38 140 LEU B CA 1
ATOM 2850 C C . LEU B 1 140 ? 5.566 4.82 -2.625 1 78.38 140 LEU B C 1
ATOM 2852 O O . LEU B 1 140 ? 5.406 6.035 -2.475 1 78.38 140 LEU B O 1
ATOM 2856 N N . GLY B 1 141 ? 4.832 3.9 -1.983 1 74.44 141 GLY B N 1
ATOM 2857 C CA . GLY B 1 141 ? 3.814 4.293 -1.021 1 74.44 141 GLY B CA 1
ATOM 2858 C C . GLY B 1 141 ? 4.383 5.012 0.187 1 74.44 141 GLY B C 1
ATOM 2859 O O . GLY B 1 141 ? 3.807 5.996 0.656 1 74.44 141 GLY B O 1
ATOM 2860 N N . GLY B 1 142 ? 5.465 4.52 0.77 1 70 142 GLY B N 1
ATOM 2861 C CA . GLY B 1 142 ? 6.105 5.129 1.924 1 70 142 GLY B CA 1
ATOM 2862 C C . GLY B 1 142 ? 6.586 6.543 1.66 1 70 142 GLY B C 1
ATOM 2863 O O . GLY B 1 142 ? 6.555 7.395 2.553 1 70 142 GLY B O 1
ATOM 2864 N N . SER B 1 143 ? 7.031 6.844 0.541 1 66.62 143 SER B N 1
ATOM 2865 C CA . SER B 1 143 ? 7.531 8.172 0.19 1 66.62 143 SER B CA 1
ATOM 2866 C C . SER B 1 143 ? 6.402 9.195 0.171 1 66.62 143 SER B C 1
ATOM 2868 O O . SER B 1 143 ? 6.648 10.398 0.296 1 66.62 143 SER B O 1
ATOM 2870 N N . LEU B 1 144 ? 5.211 8.711 -0.011 1 63.47 144 LEU B N 1
ATOM 2871 C CA . LEU B 1 144 ? 4.055 9.602 -0.078 1 63.47 144 LEU B CA 1
ATOM 2872 C C . LEU B 1 144 ? 3.559 9.953 1.321 1 63.47 144 LEU B C 1
ATOM 2874 O O . LEU B 1 144 ? 2.814 10.922 1.495 1 63.47 144 LEU B O 1
ATOM 2878 N N . THR B 1 145 ? 3.904 9.242 2.369 1 57.28 145 THR B N 1
ATOM 2879 C CA . THR B 1 145 ? 3.383 9.406 3.723 1 57.28 145 THR B CA 1
ATOM 2880 C C . THR B 1 145 ? 4.172 10.469 4.48 1 57.28 145 THR B C 1
ATOM 2882 O O . THR B 1 145 ? 3.734 10.945 5.527 1 57.28 145 THR B O 1
ATOM 2885 N N . ASP B 1 146 ? 5.281 10.781 4.125 1 57.09 146 ASP B N 1
ATOM 2886 C CA . ASP B 1 146 ? 6.059 11.773 4.863 1 57.09 146 ASP B CA 1
ATOM 2887 C C . ASP B 1 146 ? 5.492 13.18 4.672 1 57.09 146 ASP B C 1
ATOM 2889 O O . ASP B 1 146 ? 6.164 14.172 4.957 1 57.09 146 ASP B O 1
ATOM 2893 N N . LEU B 1 147 ? 4.27 13.18 4.352 1 62.38 147 LEU B N 1
ATOM 2894 C CA . LEU B 1 147 ? 3.941 14.539 3.936 1 62.38 147 LEU B CA 1
ATOM 2895 C C . LEU B 1 147 ? 3.178 15.281 5.031 1 62.38 147 LEU B C 1
ATOM 2897 O O . LEU B 1 147 ? 2.057 14.898 5.375 1 62.38 147 LEU B O 1
ATOM 2901 N N . ARG B 1 148 ? 4.066 15.922 5.793 1 75.81 148 ARG B N 1
ATOM 2902 C CA . ARG B 1 148 ? 3.66 16.812 6.883 1 75.81 148 ARG B CA 1
ATOM 2903 C C . ARG B 1 148 ? 3.656 18.266 6.434 1 75.81 148 ARG B C 1
ATOM 2905 O O . ARG B 1 148 ? 4.551 18.688 5.699 1 75.81 148 ARG B O 1
ATOM 2912 N N . LEU B 1 149 ? 2.582 18.938 6.809 1 87.62 149 LEU B N 1
ATOM 2913 C CA . LEU B 1 149 ? 2.512 20.344 6.445 1 87.62 149 LEU B CA 1
ATOM 2914 C C . LEU B 1 149 ? 2.818 21.234 7.648 1 87.62 149 LEU B C 1
ATOM 2916 O O . LEU B 1 149 ? 3.25 22.375 7.488 1 87.62 149 LEU B O 1
ATOM 2920 N N . LEU B 1 150 ? 2.732 20.656 8.836 1 93.06 150 LEU B N 1
ATOM 2921 C CA . LEU B 1 150 ? 2.82 21.5 10.016 1 93.06 150 LEU B CA 1
ATOM 2922 C C . LEU B 1 150 ? 4.273 21.812 10.352 1 93.06 150 LEU B C 1
ATOM 2924 O O . LEU B 1 150 ? 4.555 22.734 11.117 1 93.06 150 LEU B O 1
ATOM 2928 N N . ASP B 1 151 ? 5.215 21.078 9.789 1 92.25 151 ASP B N 1
ATOM 2929 C CA . ASP B 1 151 ? 6.629 21.266 10.102 1 92.25 151 ASP B CA 1
ATOM 2930 C C . ASP B 1 151 ? 7.148 22.578 9.516 1 92.25 151 ASP B C 1
ATOM 2932 O O . ASP B 1 151 ? 8.234 23.031 9.867 1 92.25 151 ASP B O 1
ATOM 2936 N N . VAL B 1 152 ? 6.32 23.234 8.688 1 94.31 152 VAL B N 1
ATOM 2937 C CA . VAL B 1 152 ? 6.715 24.5 8.094 1 94.31 152 VAL B CA 1
ATOM 2938 C C . VAL B 1 152 ? 6.855 25.562 9.188 1 94.31 152 VAL B C 1
ATOM 2940 O O . VAL B 1 152 ? 7.461 26.609 8.969 1 94.31 152 VAL B O 1
ATOM 2943 N N . PHE B 1 153 ? 6.273 25.312 10.352 1 96 153 PHE B N 1
ATOM 2944 C CA . PHE B 1 153 ? 6.289 26.281 11.438 1 96 153 PHE B CA 1
ATOM 2945 C C . PHE B 1 153 ? 7.535 26.109 12.297 1 96 153 PHE B C 1
ATOM 2947 O O . PHE B 1 153 ? 7.824 26.938 13.156 1 96 153 PHE B O 1
ATOM 2954 N N . ARG B 1 154 ? 8.312 25.062 12.039 1 95.06 154 ARG B N 1
ATOM 2955 C CA . ARG B 1 154 ? 9.492 24.781 12.859 1 95.06 154 ARG B CA 1
ATOM 2956 C C . ARG B 1 154 ? 10.516 25.906 12.727 1 95.06 154 ARG B C 1
ATOM 2958 O O . ARG B 1 154 ? 10.867 26.312 11.617 1 95.06 154 ARG B O 1
ATOM 2965 N N . ASN B 1 155 ? 10.922 26.484 13.867 1 93.62 155 ASN B N 1
ATOM 2966 C CA . ASN B 1 155 ? 11.953 27.5 14.016 1 93.62 155 ASN B CA 1
ATOM 2967 C C . ASN B 1 155 ? 11.484 28.859 13.5 1 93.62 155 ASN B C 1
ATOM 2969 O O 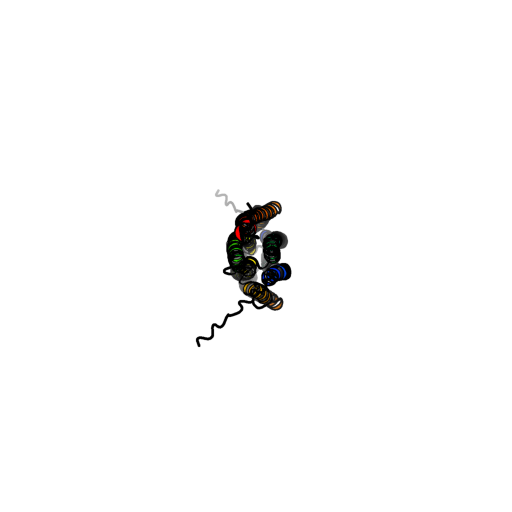. ASN B 1 155 ? 12.305 29.734 13.203 1 93.62 155 ASN B O 1
ATOM 2973 N N . ASP B 1 156 ? 10.227 29 13.266 1 96.25 156 ASP B N 1
ATOM 2974 C CA . ASP B 1 156 ? 9.711 30.281 12.781 1 96.25 156 ASP B CA 1
ATOM 2975 C C . ASP B 1 156 ? 8.57 30.781 13.672 1 96.25 156 ASP B C 1
ATOM 2977 O O . ASP B 1 156 ? 7.949 30.016 14.391 1 96.25 156 ASP B O 1
ATOM 2981 N N . ASN B 1 157 ? 8.406 32.031 13.625 1 96.38 157 ASN B N 1
ATOM 2982 C CA . ASN B 1 157 ? 7.379 32.75 14.383 1 96.38 157 ASN B CA 1
ATOM 2983 C C . ASN B 1 157 ? 6.379 33.438 13.453 1 96.38 157 ASN B C 1
ATOM 2985 O O . ASN B 1 157 ? 6.754 34.281 12.641 1 96.38 157 ASN B O 1
ATOM 2989 N N . VAL B 1 158 ? 5.125 33.031 13.57 1 96.62 158 VAL B N 1
ATOM 2990 C CA . VAL B 1 158 ? 4.086 33.469 12.648 1 96.62 158 VAL B CA 1
ATOM 2991 C C . VAL B 1 158 ? 4.008 34.969 12.633 1 96.62 158 VAL B C 1
ATOM 2993 O O . VAL B 1 158 ? 3.637 35.594 11.617 1 96.62 158 VAL B O 1
ATOM 2996 N N . PHE B 1 159 ? 4.406 35.719 13.703 1 94.75 159 PHE B N 1
ATOM 2997 C CA . PHE B 1 159 ? 4.309 37.156 13.797 1 94.75 159 PHE B CA 1
ATOM 2998 C C . PHE B 1 159 ? 5.621 37.812 13.391 1 94.75 159 PHE B C 1
ATOM 3000 O O . PHE B 1 159 ? 5.652 39 13.055 1 94.75 159 PHE B O 1
ATOM 3007 N N . TYR B 1 160 ? 6.766 37.062 13.414 1 93.88 160 TYR B N 1
ATOM 3008 C CA . TYR B 1 160 ? 8.062 37.719 13.273 1 93.88 160 TYR B CA 1
ATOM 3009 C C . TYR B 1 160 ? 8.766 37.25 12.008 1 93.88 160 TYR B C 1
ATOM 3011 O O . TYR B 1 160 ? 9.453 38.062 11.344 1 93.88 160 TYR B O 1
ATOM 3019 N N . THR B 1 161 ? 8.57 35.938 11.672 1 95.62 161 THR B N 1
ATOM 3020 C CA . THR B 1 161 ? 9.195 35.438 10.453 1 95.62 161 THR B CA 1
ATOM 3021 C C . THR B 1 161 ? 8.164 34.75 9.555 1 95.62 161 THR B C 1
ATOM 3023 O O . THR B 1 161 ? 8.359 33.625 9.133 1 95.62 161 THR B O 1
ATOM 3026 N N . PRO B 1 162 ? 7.098 35.5 9.289 1 95.88 162 PRO B N 1
ATOM 3027 C CA . PRO B 1 162 ? 6.016 34.875 8.516 1 95.88 162 PRO B CA 1
ATOM 3028 C C . PRO B 1 162 ? 6.445 34.5 7.094 1 95.88 162 PRO B C 1
ATOM 3030 O O . PRO B 1 162 ? 5.992 33.5 6.555 1 95.88 162 PRO B O 1
ATOM 3033 N N . GLN B 1 163 ? 7.363 35.281 6.504 1 95.88 163 GLN B N 1
ATOM 3034 C CA . GLN B 1 163 ? 7.758 35 5.125 1 95.88 163 GLN B CA 1
ATOM 3035 C C . GLN B 1 163 ? 8.477 33.688 5.008 1 95.88 163 GLN B C 1
ATOM 3037 O O . GLN B 1 163 ? 8.305 32.969 4.023 1 95.88 163 GLN B O 1
ATOM 3042 N N . ASN B 1 164 ? 9.273 33.312 5.961 1 97.19 164 ASN B N 1
ATOM 3043 C CA . ASN B 1 164 ? 9.906 32 5.977 1 97.19 164 ASN B CA 1
ATOM 3044 C C . ASN B 1 164 ? 8.883 30.875 5.906 1 97.19 164 ASN B C 1
ATOM 3046 O O . ASN B 1 164 ? 9.07 29.891 5.188 1 97.19 164 ASN B O 1
ATOM 3050 N N . ILE B 1 165 ? 7.809 30.984 6.648 1 96.75 165 ILE B N 1
ATOM 3051 C CA . ILE B 1 165 ? 6.762 29.969 6.715 1 96.75 165 ILE B CA 1
ATOM 3052 C C . ILE B 1 165 ? 6.078 29.844 5.359 1 96.75 165 ILE B C 1
ATOM 3054 O O . ILE B 1 165 ? 5.875 28.734 4.855 1 96.75 165 ILE B O 1
ATOM 3058 N N . VAL B 1 166 ? 5.785 31.016 4.762 1 96.38 166 VAL B N 1
ATOM 3059 C CA . VAL B 1 166 ? 5.145 31.016 3.453 1 96.38 166 VAL B CA 1
ATOM 3060 C C . VAL B 1 166 ? 6.055 30.359 2.424 1 96.38 166 VAL B C 1
ATOM 3062 O O . VAL B 1 166 ? 5.598 29.531 1.62 1 96.38 166 VAL B O 1
ATOM 3065 N N . ASP B 1 167 ? 7.348 30.672 2.471 1 95.94 167 ASP B N 1
ATOM 3066 C CA . ASP B 1 167 ? 8.305 30.078 1.543 1 95.94 167 ASP B CA 1
ATOM 3067 C C . ASP B 1 167 ? 8.383 28.562 1.713 1 95.94 167 ASP B C 1
ATOM 3069 O O . ASP B 1 167 ? 8.438 27.828 0.727 1 95.94 167 ASP B O 1
ATOM 3073 N N . LYS B 1 168 ? 8.367 28.109 2.904 1 94 168 LYS B N 1
ATOM 3074 C CA . LYS B 1 168 ? 8.391 26.672 3.182 1 94 168 LYS B CA 1
ATOM 3075 C C . LYS B 1 168 ? 7.129 25.984 2.648 1 94 168 LYS B C 1
ATOM 3077 O O . LYS B 1 168 ? 7.199 24.891 2.1 1 94 168 LYS B O 1
ATOM 3082 N N . LEU B 1 169 ? 5.941 26.672 2.842 1 93.62 169 LEU B N 1
ATOM 3083 C CA . LEU B 1 169 ? 4.68 26.141 2.336 1 93.62 169 LEU B CA 1
ATOM 3084 C C . LEU B 1 169 ? 4.723 26 0.819 1 93.62 169 LEU B C 1
ATOM 3086 O O . LEU B 1 169 ? 4.375 24.938 0.287 1 93.62 169 LEU B O 1
ATOM 3090 N N . GLN B 1 170 ? 5.238 27.047 0.21 1 90.88 170 GLN B N 1
ATOM 3091 C CA . GLN B 1 170 ? 5.32 27.016 -1.247 1 90.88 170 GLN B CA 1
ATOM 3092 C C . GLN B 1 170 ? 6.305 25.953 -1.724 1 90.88 170 GLN B C 1
ATOM 3094 O O . GLN B 1 170 ? 6.062 25.281 -2.725 1 90.88 170 GLN B O 1
ATOM 3099 N N . ALA B 1 171 ? 7.375 25.797 -0.998 1 89.19 171 ALA B N 1
ATOM 3100 C CA . ALA B 1 171 ? 8.367 24.781 -1.336 1 89.19 171 ALA B CA 1
ATOM 3101 C C . ALA B 1 171 ? 7.789 23.391 -1.206 1 89.19 171 ALA B C 1
ATOM 3103 O O . ALA B 1 171 ? 8.078 22.5 -2.023 1 89.19 171 ALA B O 1
ATOM 3104 N N . LYS B 1 172 ? 7.008 23.188 -0.2 1 86.62 172 LYS B N 1
ATOM 3105 C CA . LYS B 1 172 ? 6.379 21.875 0.003 1 86.62 172 LYS B CA 1
ATOM 3106 C C . LYS B 1 172 ? 5.438 21.547 -1.147 1 86.62 172 LYS B C 1
ATOM 3108 O O . LYS B 1 172 ? 5.434 20.406 -1.643 1 86.62 172 LYS B O 1
ATOM 3113 N N . LEU B 1 173 ? 4.641 22.484 -1.525 1 84.5 173 LEU B N 1
ATOM 3114 C CA . LEU B 1 173 ? 3.707 22.266 -2.625 1 84.5 173 LEU B CA 1
ATOM 3115 C C . LEU B 1 173 ? 4.453 21.984 -3.922 1 84.5 173 LEU B C 1
ATOM 3117 O O . LEU B 1 173 ? 4.102 21.047 -4.652 1 84.5 173 LEU B O 1
ATOM 3121 N N . SER B 1 174 ? 5.516 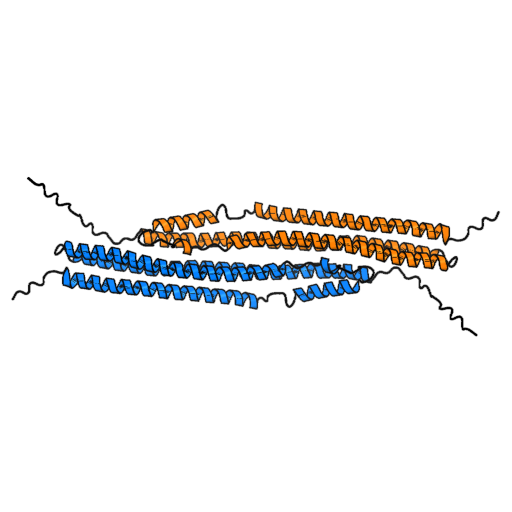22.734 -4.137 1 82.75 174 SER B N 1
ATOM 3122 C CA . SER B 1 174 ? 6.293 22.547 -5.359 1 82.75 174 SER B CA 1
ATOM 3123 C C . SER B 1 174 ? 7.027 21.203 -5.348 1 82.75 174 SER B C 1
ATOM 3125 O O . SER B 1 174 ? 7.172 20.562 -6.387 1 82.75 174 SER B O 1
ATOM 3127 N N . GLY B 1 175 ? 7.5 20.797 -4.203 1 77.25 175 GLY B N 1
ATOM 3128 C CA . GLY B 1 175 ? 8.188 19.531 -4.086 1 77.25 175 GLY B CA 1
ATOM 3129 C C . GLY B 1 175 ? 7.285 18.328 -4.328 1 77.25 175 GLY B C 1
ATOM 3130 O O . GLY B 1 175 ? 7.719 17.328 -4.887 1 77.25 175 GLY B O 1
ATOM 3131 N N . LEU B 1 176 ? 6.094 18.438 -3.838 1 75.62 176 LEU B N 1
ATOM 3132 C CA . LEU B 1 176 ? 5.145 17.344 -4.023 1 75.62 176 LEU B CA 1
ATOM 3133 C C . LEU B 1 176 ? 4.746 17.203 -5.488 1 75.62 176 LEU B C 1
ATOM 3135 O O . LEU B 1 176 ? 4.613 16.094 -6 1 75.62 176 LEU B O 1
ATOM 3139 N N . ALA B 1 177 ? 4.547 18.344 -6.152 1 65.12 177 ALA B N 1
ATOM 3140 C CA . ALA B 1 177 ? 4.125 18.344 -7.551 1 65.12 177 ALA B CA 1
ATOM 3141 C C . ALA B 1 177 ? 5.277 17.953 -8.469 1 65.12 177 ALA B C 1
ATOM 3143 O O . ALA B 1 177 ? 5.055 17.453 -9.578 1 65.12 177 ALA B O 1
ATOM 3144 N N . GLY B 1 178 ? 6.359 18.047 -7.992 1 59.91 178 GLY B N 1
ATOM 3145 C CA . GLY B 1 178 ? 7.5 17.875 -8.875 1 59.91 178 GLY B CA 1
ATOM 3146 C C . GLY B 1 178 ? 8.133 16.5 -8.75 1 59.91 178 GLY B C 1
ATOM 3147 O O . GLY B 1 178 ? 7.465 15.484 -8.945 1 59.91 178 GLY B O 1
ATOM 3148 N N . ILE B 1 179 ? 9.305 16.562 -8.234 1 51.66 179 ILE B N 1
ATOM 3149 C CA . ILE B 1 179 ? 10.352 15.547 -8.336 1 51.66 179 ILE B CA 1
ATOM 3150 C C . ILE B 1 179 ? 9.938 14.305 -7.559 1 51.66 179 ILE B C 1
ATOM 3152 O O . ILE B 1 179 ? 10.289 13.18 -7.938 1 51.66 179 ILE B O 1
ATOM 3156 N N . ASN B 1 180 ? 8.992 14.539 -6.652 1 59.19 180 ASN B N 1
ATOM 3157 C CA . ASN B 1 180 ? 8.789 13.383 -5.789 1 59.19 180 ASN B CA 1
ATOM 3158 C C . ASN B 1 180 ? 7.496 12.648 -6.125 1 59.19 180 ASN B C 1
ATOM 3160 O O . ASN B 1 180 ? 7.027 11.812 -5.344 1 59.19 180 ASN B O 1
ATOM 3164 N N . SER B 1 181 ? 6.879 13.039 -7.336 1 70.19 181 SER B N 1
ATOM 3165 C CA . SER B 1 181 ? 5.637 12.367 -7.707 1 70.19 181 SER B CA 1
ATOM 3166 C C . SER B 1 181 ? 5.859 11.398 -8.859 1 70.19 181 SER B C 1
ATOM 3168 O O . SER B 1 181 ? 6.348 11.789 -9.922 1 70.19 181 SER B O 1
ATOM 3170 N N . PRO B 1 182 ? 5.641 10.141 -8.609 1 72.94 182 PRO B N 1
ATOM 3171 C CA . PRO B 1 182 ? 5.773 9.219 -9.742 1 72.94 182 PRO B CA 1
ATOM 3172 C C . PRO B 1 182 ? 4.832 9.562 -10.898 1 72.94 182 PRO B C 1
ATOM 3174 O O . PRO B 1 182 ? 3.672 9.914 -10.664 1 72.94 182 PRO B O 1
ATOM 3177 N N . THR B 1 183 ? 5.406 9.523 -12.109 1 77.75 183 THR B N 1
ATOM 3178 C CA . THR B 1 183 ? 4.578 9.781 -13.281 1 77.75 183 THR B CA 1
ATOM 3179 C C . THR B 1 183 ? 3.811 8.531 -13.688 1 77.75 183 THR B C 1
ATOM 3181 O O . THR B 1 183 ? 4.184 7.414 -13.312 1 77.75 183 THR B O 1
ATOM 3184 N N . THR B 1 184 ? 2.748 8.773 -14.398 1 80.56 184 THR B N 1
ATOM 3185 C CA . THR B 1 184 ? 1.971 7.672 -14.945 1 80.56 184 THR B CA 1
ATOM 3186 C C . THR B 1 184 ? 2.838 6.789 -15.836 1 80.56 184 THR B C 1
ATOM 3188 O O . THR B 1 184 ? 2.686 5.566 -15.844 1 80.56 184 THR B O 1
ATOM 3191 N N . GLN B 1 185 ? 3.766 7.398 -16.531 1 82.69 185 GLN B N 1
ATOM 3192 C CA . GLN B 1 185 ? 4.66 6.66 -17.422 1 82.69 185 GLN B CA 1
ATOM 3193 C C . GLN B 1 185 ? 5.582 5.738 -16.625 1 82.69 185 GLN B C 1
ATOM 3195 O O . GLN B 1 185 ? 5.785 4.582 -17 1 82.69 185 GLN B O 1
ATOM 3200 N N . GLU B 1 186 ? 6.102 6.309 -15.555 1 82.69 186 GLU B N 1
ATOM 3201 C CA . GLU B 1 186 ? 6.973 5.5 -14.703 1 82.69 186 GLU B CA 1
ATOM 3202 C C . GLU B 1 186 ? 6.215 4.316 -14.109 1 82.69 186 GLU B C 1
ATOM 3204 O O . GLU B 1 186 ? 6.754 3.213 -14.016 1 82.69 186 GLU B O 1
ATOM 3209 N N . MET B 1 187 ? 4.965 4.602 -13.789 1 85.94 187 MET B N 1
ATOM 3210 C CA . MET B 1 187 ? 4.133 3.527 -13.258 1 85.94 187 MET B CA 1
ATOM 3211 C C . MET B 1 187 ? 3.928 2.432 -14.297 1 85.94 187 MET B C 1
ATOM 3213 O O . MET B 1 187 ? 4.066 1.246 -13.992 1 85.94 187 MET B O 1
ATOM 3217 N N . GLN B 1 188 ? 3.67 2.824 -15.523 1 89.56 188 GLN B N 1
ATOM 3218 C CA . GLN B 1 188 ? 3.445 1.868 -16.609 1 89.56 188 GLN B CA 1
ATOM 3219 C C . GLN B 1 188 ? 4.707 1.064 -16.906 1 89.56 188 GLN B C 1
ATOM 3221 O O . GLN B 1 188 ? 4.641 -0.138 -17.156 1 89.56 188 GLN B O 1
ATOM 3226 N N . GLU B 1 189 ? 5.828 1.752 -16.797 1 91.5 189 GLU B N 1
ATOM 3227 C CA . GLU B 1 189 ? 7.094 1.063 -17.031 1 91.5 189 GLU B CA 1
ATOM 3228 C C . GLU B 1 189 ? 7.32 -0.044 -16 1 91.5 189 GLU B C 1
ATOM 3230 O O . GLU B 1 189 ? 7.871 -1.098 -16.328 1 91.5 189 GLU B O 1
ATOM 3235 N N . ASN B 1 190 ? 6.922 0.234 -14.828 1 91.06 190 ASN B N 1
ATOM 3236 C CA . ASN B 1 190 ? 7.051 -0.776 -13.781 1 91.06 190 ASN B CA 1
ATOM 3237 C C . ASN B 1 190 ? 6.16 -1.984 -14.055 1 91.06 190 ASN B C 1
ATOM 3239 O O . ASN B 1 190 ? 6.57 -3.125 -13.844 1 91.06 190 ASN B O 1
ATOM 3243 N N . ILE B 1 191 ? 4.969 -1.743 -14.547 1 92.44 191 ILE B N 1
ATOM 3244 C CA . ILE B 1 191 ? 4.055 -2.828 -14.891 1 92.44 191 ILE B CA 1
ATOM 3245 C C . ILE B 1 191 ? 4.605 -3.619 -16.062 1 92.44 191 ILE B C 1
ATOM 3247 O O . ILE B 1 191 ? 4.586 -4.852 -16.062 1 92.44 191 ILE B O 1
ATOM 3251 N N . ASP B 1 192 ? 5.082 -2.895 -17.062 1 95.38 192 ASP B N 1
ATOM 3252 C CA . ASP B 1 192 ? 5.66 -3.543 -18.234 1 95.38 192 ASP B CA 1
ATOM 3253 C C . ASP B 1 192 ? 6.836 -4.438 -17.844 1 95.38 192 ASP B C 1
ATOM 3255 O O . ASP B 1 192 ? 6.977 -5.547 -18.359 1 95.38 192 ASP B O 1
ATOM 3259 N N . ALA B 1 193 ? 7.617 -3.916 -16.984 1 95.75 193 ALA B N 1
ATOM 3260 C CA . ALA B 1 193 ? 8.773 -4.684 -16.516 1 95.75 193 ALA B CA 1
ATOM 3261 C C . ALA B 1 193 ? 8.336 -5.973 -15.828 1 95.75 193 ALA B C 1
ATOM 3263 O O . ALA B 1 193 ? 8.938 -7.027 -16.031 1 95.75 193 ALA B O 1
ATOM 3264 N N . LEU B 1 194 ? 7.281 -5.934 -15.047 1 95.88 194 LEU B N 1
ATOM 3265 C CA . LEU B 1 194 ? 6.73 -7.125 -14.414 1 95.88 194 LEU B CA 1
ATOM 3266 C C . LEU B 1 194 ? 6.227 -8.117 -15.453 1 95.88 194 LEU B C 1
ATOM 3268 O O . LEU B 1 194 ? 6.527 -9.312 -15.383 1 95.88 194 LEU B O 1
ATOM 3272 N N . GLU B 1 195 ? 5.484 -7.574 -16.375 1 96.19 195 GLU B N 1
ATOM 3273 C CA . GLU B 1 195 ? 4.941 -8.422 -17.438 1 96.19 195 GLU B CA 1
ATOM 3274 C C . GLU B 1 195 ? 6.059 -9.148 -18.188 1 96.19 195 GLU B C 1
ATOM 3276 O O . GLU B 1 195 ? 5.949 -10.344 -18.453 1 96.19 195 GLU B O 1
ATOM 3281 N N . ASP B 1 196 ? 7.121 -8.422 -18.422 1 97.62 196 ASP B N 1
ATOM 3282 C CA . ASP B 1 196 ? 8.258 -9 -19.141 1 97.62 196 ASP B CA 1
ATOM 3283 C C . ASP B 1 196 ? 8.914 -10.109 -18.312 1 97.62 196 ASP B C 1
ATOM 3285 O O . ASP B 1 196 ? 9.273 -11.156 -18.859 1 97.62 196 ASP B O 1
ATOM 3289 N N . GLU B 1 197 ? 9.078 -9.828 -17.078 1 97.44 197 GLU B N 1
ATOM 3290 C CA . GLU B 1 197 ? 9.695 -10.828 -16.203 1 97.44 197 GLU B CA 1
ATOM 3291 C C . GLU B 1 197 ? 8.828 -12.078 -16.109 1 97.44 197 GLU B C 1
ATOM 3293 O O . GLU B 1 197 ? 9.344 -13.203 -16.188 1 97.44 197 GLU B O 1
ATOM 3298 N N . LEU B 1 198 ? 7.516 -11.906 -15.961 1 97.44 198 LEU B N 1
ATOM 3299 C CA . LEU B 1 198 ? 6.602 -13.039 -15.883 1 97.44 198 LEU B CA 1
ATOM 3300 C C . LEU B 1 198 ? 6.605 -13.844 -17.172 1 97.44 198 LEU B C 1
ATOM 3302 O O . LEU B 1 198 ? 6.559 -15.07 -17.156 1 97.44 198 LEU B O 1
ATOM 3306 N N . ALA B 1 199 ? 6.695 -13.148 -18.281 1 98.19 199 ALA B N 1
ATOM 3307 C CA . ALA B 1 199 ? 6.789 -13.812 -19.578 1 98.19 199 ALA B CA 1
ATOM 3308 C C . ALA B 1 199 ? 8.055 -14.664 -19.672 1 98.19 199 ALA B C 1
ATOM 3310 O O . ALA B 1 199 ? 8.023 -15.781 -20.188 1 98.19 199 ALA B O 1
ATOM 3311 N N . GLY B 1 200 ? 9.109 -14.047 -19.188 1 98.5 200 GLY B N 1
ATOM 3312 C CA . GLY B 1 200 ? 10.352 -14.797 -19.156 1 98.5 200 GLY B CA 1
ATOM 3313 C C . GLY B 1 200 ? 10.258 -16.062 -18.312 1 98.5 200 GLY B C 1
ATOM 3314 O O . GLY B 1 200 ? 10.75 -17.109 -18.734 1 98.5 200 GLY B O 1
ATOM 3315 N N . ILE B 1 201 ? 9.625 -15.992 -17.172 1 98.06 201 ILE B N 1
ATOM 3316 C CA . ILE B 1 201 ? 9.438 -17.156 -16.297 1 98.06 201 ILE B CA 1
ATOM 3317 C C . ILE B 1 201 ? 8.578 -18.203 -17.016 1 98.06 201 ILE B C 1
ATOM 3319 O O . ILE B 1 201 ? 8.883 -19.391 -16.984 1 98.06 201 ILE B O 1
ATOM 3323 N N . ARG B 1 202 ? 7.527 -17.75 -17.672 1 98.31 202 ARG B N 1
ATOM 3324 C CA . ARG B 1 202 ? 6.645 -18.641 -18.422 1 98.31 202 ARG B CA 1
ATOM 3325 C C . ARG B 1 202 ? 7.402 -19.359 -19.516 1 98.31 202 ARG B C 1
ATOM 3327 O O . ARG B 1 202 ? 7.258 -20.578 -19.672 1 98.31 202 ARG B O 1
ATOM 3334 N N . ASP B 1 203 ? 8.227 -18.641 -20.266 1 98.5 203 ASP B N 1
ATOM 3335 C CA . ASP B 1 203 ? 8.992 -19.234 -21.344 1 98.5 203 ASP B CA 1
ATOM 3336 C C . ASP B 1 203 ? 9.961 -20.297 -20.812 1 98.5 203 ASP B C 1
ATOM 3338 O O . ASP B 1 203 ? 10.109 -21.359 -21.406 1 98.5 203 ASP B O 1
ATOM 3342 N N . ASN B 1 204 ? 10.586 -19.969 -19.75 1 98.62 204 ASN B N 1
ATOM 3343 C CA . ASN B 1 204 ? 11.484 -20.938 -19.141 1 98.62 204 ASN B CA 1
ATOM 3344 C C . ASN B 1 204 ? 10.742 -22.172 -18.656 1 98.62 204 ASN B C 1
ATOM 3346 O O . ASN B 1 204 ? 11.25 -23.297 -18.766 1 98.62 204 ASN B O 1
ATOM 3350 N N . TYR B 1 205 ? 9.578 -21.969 -18.125 1 98.62 205 TYR B N 1
ATOM 3351 C CA . TYR B 1 205 ? 8.742 -23.078 -17.688 1 98.62 205 TYR B CA 1
ATOM 3352 C C . TYR B 1 205 ? 8.367 -23.984 -18.859 1 98.62 205 TYR B C 1
ATOM 3354 O O . TYR B 1 205 ? 8.492 -25.203 -18.781 1 98.62 205 TYR B O 1
ATOM 3362 N N . ILE B 1 206 ? 7.965 -23.375 -19.969 1 98.62 206 ILE B N 1
ATOM 3363 C CA . ILE B 1 206 ? 7.598 -24.125 -21.172 1 98.62 206 ILE B CA 1
ATOM 3364 C C . ILE B 1 206 ? 8.805 -24.922 -21.656 1 98.62 206 ILE B C 1
ATOM 3366 O O . ILE B 1 206 ? 8.672 -26.109 -22 1 98.62 206 ILE B O 1
ATOM 3370 N N . THR B 1 207 ? 9.961 -24.297 -21.656 1 98.62 207 THR B N 1
ATOM 3371 C CA . THR B 1 207 ? 11.18 -24.953 -22.109 1 98.62 207 THR B CA 1
ATOM 3372 C C . THR B 1 207 ? 11.5 -26.156 -21.219 1 98.62 207 THR B C 1
ATOM 3374 O O . THR B 1 207 ? 11.812 -27.234 -21.734 1 98.62 207 THR B O 1
ATOM 3377 N N . CYS B 1 208 ? 11.383 -25.953 -19.906 1 98.69 208 CYS B N 1
ATOM 3378 C CA . CYS B 1 208 ? 11.633 -27.031 -18.953 1 98.69 208 CYS B CA 1
ATOM 3379 C C . CYS B 1 208 ? 10.656 -28.172 -19.141 1 98.69 208 CYS B C 1
ATOM 3381 O O . CYS B 1 208 ? 11.062 -29.328 -19.234 1 98.69 208 CYS B O 1
ATOM 3383 N N . MET B 1 209 ? 9.375 -27.859 -19.297 1 98.56 209 MET B N 1
ATOM 3384 C CA . MET B 1 209 ? 8.328 -28.859 -19.484 1 98.56 209 MET B CA 1
ATOM 3385 C C . MET B 1 209 ? 8.523 -29.625 -20.797 1 98.56 209 MET B C 1
ATOM 3387 O O . MET B 1 209 ? 8.328 -30.844 -20.859 1 98.56 209 MET B O 1
ATOM 3391 N N . THR B 1 210 ? 8.914 -28.875 -21.828 1 98.56 210 THR B N 1
ATOM 3392 C CA . THR B 1 210 ? 9.148 -29.469 -23.141 1 98.56 210 THR B CA 1
ATOM 3393 C C . THR B 1 210 ? 10.297 -30.484 -23.078 1 98.56 210 THR B C 1
ATOM 3395 O O . THR B 1 210 ? 10.203 -31.562 -23.656 1 98.56 210 THR B O 1
ATOM 3398 N N . SER B 1 211 ? 11.336 -30.125 -22.359 1 98.25 211 SER B N 1
ATOM 3399 C CA . SER B 1 211 ? 12.469 -31.031 -22.219 1 98.25 211 SER B CA 1
ATOM 3400 C C . SER B 1 211 ? 12.047 -32.344 -21.531 1 98.25 211 SER B C 1
ATOM 3402 O O . SER B 1 211 ? 12.453 -33.406 -21.938 1 98.25 211 SER B O 1
ATOM 3404 N N . ALA B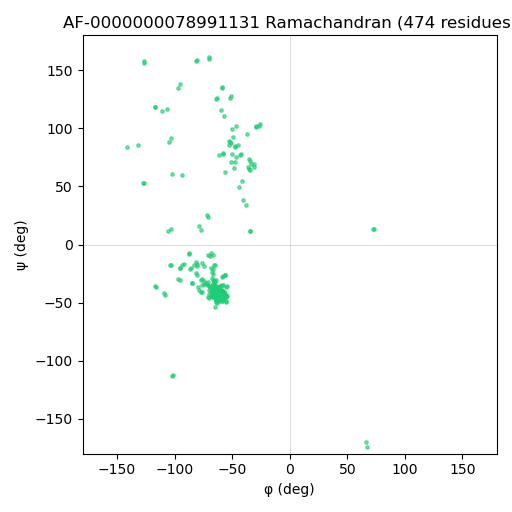 1 212 ? 11.25 -32.188 -20.5 1 97.75 212 ALA B N 1
ATOM 3405 C CA . ALA B 1 212 ? 10.75 -33.344 -19.781 1 97.75 212 ALA B CA 1
ATOM 3406 C C . ALA B 1 212 ? 9.875 -34.219 -20.672 1 97.75 212 ALA B C 1
ATOM 3408 O O . ALA B 1 212 ? 9.992 -35.438 -20.672 1 97.75 212 ALA B O 1
ATOM 3409 N N . ASP B 1 213 ? 9.07 -33.594 -21.438 1 97.38 213 ASP B N 1
ATOM 3410 C CA . ASP B 1 213 ? 8.18 -34.312 -22.359 1 97.38 213 ASP B CA 1
ATOM 3411 C C . ASP B 1 213 ? 8.969 -35.062 -23.438 1 97.38 213 ASP B C 1
ATOM 3413 O O . ASP B 1 213 ? 8.633 -36.188 -23.781 1 97.38 213 ASP B O 1
ATOM 3417 N N . LEU B 1 214 ? 10 -34.406 -23.938 1 97.25 214 LEU B N 1
ATOM 3418 C CA . LEU B 1 214 ? 10.828 -35.031 -24.953 1 97.25 214 LEU B CA 1
ATOM 3419 C C . LEU B 1 214 ? 11.477 -36.281 -24.422 1 97.25 214 LEU B C 1
ATOM 3421 O O . LEU B 1 214 ? 11.578 -37.281 -25.125 1 97.25 214 LEU B O 1
ATOM 3425 N N . ALA B 1 215 ? 11.922 -36.25 -23.172 1 96.75 215 ALA B N 1
ATOM 3426 C CA . ALA B 1 215 ? 12.5 -37.438 -22.547 1 96.75 215 ALA B CA 1
ATOM 3427 C C . ALA B 1 215 ? 11.469 -38.562 -22.438 1 96.75 215 ALA B C 1
ATOM 3429 O O . ALA B 1 215 ? 11.781 -39.75 -22.688 1 96.75 215 ALA B O 1
ATOM 3430 N N . TYR B 1 216 ? 10.305 -38.219 -22.078 1 97.44 216 TYR B N 1
ATOM 3431 C CA . TYR B 1 216 ? 9.219 -39.188 -21.984 1 97.44 216 TYR B CA 1
ATOM 3432 C C . TYR B 1 216 ? 8.883 -39.781 -23.344 1 97.44 216 TYR B C 1
ATOM 3434 O O . TYR B 1 216 ? 8.672 -41 -23.469 1 97.44 216 TYR B O 1
ATOM 3442 N N . GLN B 1 217 ? 8.891 -38.969 -24.406 1 96.31 217 GLN B N 1
ATOM 3443 C CA . GLN B 1 217 ? 8.602 -39.438 -25.75 1 96.31 217 GLN B CA 1
ATOM 3444 C C . GLN B 1 217 ? 9.672 -40.406 -26.25 1 96.31 217 GLN B C 1
ATOM 3446 O O . GLN B 1 217 ? 9.367 -41.375 -26.938 1 96.31 217 GLN B O 1
ATOM 3451 N N . ALA B 1 218 ? 10.859 -40.094 -25.875 1 95.5 218 ALA B N 1
ATOM 3452 C CA . ALA B 1 218 ? 11.938 -41.031 -26.219 1 95.5 218 ALA B CA 1
ATOM 3453 C C . ALA B 1 218 ? 11.703 -42.406 -25.594 1 95.5 218 ALA B C 1
ATOM 3455 O O . ALA B 1 218 ? 11.898 -43.438 -26.266 1 95.5 218 ALA B O 1
ATOM 3456 N N . TYR B 1 219 ? 11.312 -42.406 -24.391 1 95.69 219 TYR B N 1
ATOM 3457 C CA . TYR B 1 219 ? 10.977 -43.656 -23.75 1 95.69 219 TYR B CA 1
ATOM 3458 C C . TYR B 1 219 ? 9.812 -44.344 -24.453 1 95.69 219 TYR B C 1
ATOM 3460 O O . TYR B 1 219 ? 9.828 -45.562 -24.656 1 95.69 219 TYR B O 1
ATOM 3468 N N . MET B 1 220 ? 8.805 -43.594 -24.812 1 95.31 220 MET B N 1
ATOM 3469 C CA . MET B 1 220 ? 7.625 -44.156 -25.469 1 95.31 220 MET B CA 1
ATOM 3470 C C . MET B 1 220 ? 8.008 -44.812 -26.781 1 95.31 220 MET B C 1
ATOM 3472 O O . MET B 1 220 ? 7.5 -45.906 -27.094 1 95.31 220 MET B O 1
ATOM 3476 N N . ASP B 1 221 ? 8.891 -44.188 -27.5 1 93.88 221 ASP B N 1
ATOM 3477 C CA . ASP B 1 221 ? 9.375 -44.781 -28.75 1 93.88 221 ASP B CA 1
ATOM 3478 C C . ASP B 1 221 ? 10.078 -46.125 -28.5 1 93.88 221 ASP B C 1
ATOM 3480 O O . ASP B 1 221 ? 9.867 -47.094 -29.219 1 93.88 221 ASP B O 1
ATOM 3484 N N . LEU B 1 222 ? 10.852 -46.125 -27.453 1 93.81 222 LEU B N 1
ATOM 3485 C CA . LEU B 1 222 ? 11.547 -47.344 -27.078 1 93.81 222 LEU B CA 1
ATOM 3486 C C . LEU B 1 222 ? 10.555 -48.438 -26.688 1 93.81 222 LEU B C 1
ATOM 3488 O O . LEU B 1 222 ? 10.688 -49.562 -27.109 1 93.81 222 LEU B O 1
ATOM 3492 N N . ALA B 1 223 ? 9.562 -48.031 -25.844 1 92.81 223 ALA B N 1
ATOM 3493 C CA . ALA B 1 223 ? 8.562 -48.969 -25.359 1 92.81 223 ALA B CA 1
ATOM 3494 C C . ALA B 1 223 ? 7.777 -49.562 -26.531 1 92.81 223 ALA B C 1
ATOM 3496 O O . ALA B 1 223 ? 7.523 -50.781 -26.562 1 92.81 223 ALA B O 1
ATOM 3497 N N . ARG B 1 224 ? 7.48 -48.75 -27.531 1 91.56 224 ARG B N 1
ATOM 3498 C CA . ARG B 1 224 ? 6.742 -49.219 -28.703 1 91.56 224 ARG B CA 1
ATOM 3499 C C . ARG B 1 224 ? 7.586 -50.188 -29.531 1 91.56 224 ARG B C 1
ATOM 3501 O O . ARG B 1 224 ? 7.086 -51.219 -30 1 91.56 224 ARG B O 1
ATOM 3508 N N . SER B 1 225 ? 8.844 -49.875 -29.641 1 90.81 225 SER B N 1
ATOM 3509 C CA . SER B 1 225 ? 9.75 -50.75 -30.375 1 90.81 225 SER B CA 1
ATOM 3510 C C . SER B 1 225 ? 9.891 -52.094 -29.672 1 90.81 225 SER B C 1
ATOM 3512 O O . SER B 1 225 ? 9.883 -53.156 -30.328 1 90.81 225 SER B O 1
ATOM 3514 N N . GLN B 1 226 ? 9.938 -52 -28.344 1 88.31 226 GLN B N 1
ATOM 3515 C CA . GLN B 1 226 ? 10.07 -53.219 -27.562 1 88.31 226 GLN B CA 1
ATOM 3516 C C . GLN B 1 226 ? 8.805 -54.094 -27.672 1 88.31 226 GLN B C 1
ATOM 3518 O O . GLN B 1 226 ? 8.891 -55.312 -27.766 1 88.31 226 GLN B O 1
ATOM 3523 N N . LEU B 1 227 ? 7.715 -53.438 -27.688 1 89.19 227 LEU B N 1
ATOM 3524 C CA . LEU B 1 227 ? 6.441 -54.156 -27.828 1 89.19 227 LEU B CA 1
ATOM 3525 C C . LEU B 1 227 ? 6.363 -54.875 -29.156 1 89.19 227 LEU B C 1
ATOM 3527 O O . LEU B 1 227 ? 5.93 -56.031 -29.219 1 89.19 227 LEU B O 1
ATOM 3531 N N . GLU B 1 228 ? 6.871 -54.281 -30.25 1 84.5 228 GLU B N 1
ATOM 3532 C CA . GLU B 1 228 ? 6.797 -54.844 -31.594 1 84.5 228 GLU B CA 1
ATOM 3533 C C . GLU B 1 228 ? 7.852 -55.938 -31.812 1 84.5 228 GLU B C 1
ATOM 3535 O O . GLU B 1 228 ? 7.559 -57 -32.375 1 84.5 228 GLU B O 1
ATOM 3540 N N . LEU B 1 229 ? 9.047 -55.719 -31.266 1 84.5 229 LEU B N 1
ATOM 3541 C CA . LEU B 1 229 ? 10.18 -56.531 -31.656 1 84.5 229 LEU B CA 1
ATOM 3542 C C . LEU B 1 229 ? 10.359 -57.688 -30.656 1 84.5 229 LEU B C 1
ATOM 3544 O O . LEU B 1 229 ? 10.859 -58.75 -31.016 1 84.5 229 LEU B O 1
ATOM 3548 N N . ILE B 1 230 ? 9.961 -57.375 -29.453 1 81.81 230 ILE B N 1
ATOM 3549 C CA . ILE B 1 230 ? 10.281 -58.375 -28.422 1 81.81 230 ILE B CA 1
ATOM 3550 C C . ILE B 1 230 ? 9.008 -59.094 -27.984 1 81.81 230 ILE B C 1
ATOM 3552 O O . ILE B 1 230 ? 8.984 -60.312 -27.891 1 81.81 230 ILE B O 1
ATOM 3556 N N . CYS B 1 231 ? 7.926 -58.406 -27.766 1 81 231 CYS B N 1
ATOM 3557 C CA . CYS B 1 231 ? 6.727 -59 -27.188 1 81 231 CYS B CA 1
ATOM 3558 C C . CYS B 1 231 ? 5.785 -59.5 -28.297 1 81 231 CYS B C 1
ATOM 3560 O O . CYS B 1 231 ? 4.848 -60.25 -28.016 1 81 231 CYS B O 1
ATOM 3562 N N . GLY B 1 232 ? 6.02 -59 -29.562 1 74.94 232 GLY B N 1
ATOM 3563 C CA . GLY B 1 232 ? 5.152 -59.375 -30.672 1 74.94 232 GLY B CA 1
ATOM 3564 C C . GLY B 1 232 ? 5.32 -60.812 -31.078 1 74.94 232 GLY B C 1
ATOM 3565 O O . GLY B 1 232 ? 6.145 -61.531 -30.516 1 74.94 232 GLY B O 1
ATOM 3566 N N . PRO B 1 233 ? 4.309 -61.406 -31.797 1 67.44 233 PRO B N 1
ATOM 3567 C CA . PRO B 1 233 ? 4.312 -62.812 -32.219 1 67.44 233 PRO B CA 1
ATOM 3568 C C . PRO B 1 233 ? 5.594 -63.188 -32.938 1 67.44 233 PRO B C 1
ATOM 3570 O O . PRO B 1 233 ? 6.207 -62.375 -33.625 1 67.44 233 PRO B O 1
ATOM 3573 N N . THR B 1 234 ? 6.223 -64.312 -32.438 1 57.31 234 THR B N 1
ATOM 3574 C CA . THR B 1 234 ? 7.391 -64.875 -33.094 1 57.31 234 THR B CA 1
ATOM 3575 C C . THR B 1 234 ? 7.141 -65.062 -34.562 1 57.31 234 THR B C 1
ATOM 3577 O O . THR B 1 234 ? 6.141 -65.688 -34.969 1 57.31 234 THR B O 1
ATOM 3580 N N . VAL B 1 235 ? 7.562 -64.25 -35.281 1 50.75 235 VAL B N 1
ATOM 3581 C CA . VAL B 1 235 ? 7.531 -64.562 -36.719 1 50.75 235 VAL B CA 1
ATOM 3582 C C . VAL B 1 235 ? 8.164 -65.875 -36.969 1 50.75 235 VAL B C 1
ATOM 3584 O O . VAL B 1 235 ? 9.344 -66.125 -36.656 1 50.75 235 VAL B O 1
ATOM 3587 N N . ILE B 1 236 ? 7.406 -67 -36.906 1 45.06 236 ILE B N 1
ATOM 3588 C CA . ILE B 1 236 ? 7.91 -68.312 -37.375 1 45.06 236 ILE B CA 1
ATOM 3589 C C . ILE B 1 236 ? 8.422 -68.125 -38.812 1 45.06 236 ILE B C 1
ATOM 3591 O O . ILE B 1 236 ? 7.652 -67.875 -39.719 1 45.06 236 ILE B O 1
ATOM 3595 N N . ILE B 1 237 ? 9.57 -67.812 -38.906 1 43.78 237 ILE B N 1
ATOM 3596 C CA . ILE B 1 237 ? 10.172 -68 -40.219 1 43.78 237 ILE B CA 1
ATOM 3597 C C . ILE B 1 237 ? 10.141 -69.438 -40.594 1 43.78 237 ILE B C 1
ATOM 3599 O O . ILE B 1 237 ? 10.812 -70.312 -39.969 1 43.78 237 ILE B O 1
ATOM 3603 N N . THR B 1 238 ? 8.953 -69.875 -41 1 41.56 238 THR B N 1
ATOM 3604 C CA . THR B 1 238 ? 8.992 -71.125 -41.719 1 41.56 238 THR B CA 1
ATOM 3605 C C . THR B 1 238 ? 10.062 -71.125 -42.781 1 41.56 238 THR B C 1
ATOM 3607 O O . THR B 1 238 ? 9.992 -70.312 -43.719 1 41.56 238 THR B O 1
ATOM 3610 N N . THR B 1 239 ? 11.258 -71.438 -42.438 1 37.62 239 THR B N 1
ATOM 3611 C CA . THR B 1 239 ? 12.047 -71.938 -43.562 1 37.62 239 THR B CA 1
ATOM 3612 C C . THR B 1 239 ? 11.422 -73.25 -44.156 1 37.62 239 THR B C 1
ATOM 3614 O O . THR B 1 239 ? 11 -74.125 -43.406 1 37.62 239 THR B O 1
#

Organism: Anopheles darlingi (NCBI:txid43151)

Secondary structure (DSSP, 8-state):
------------------HHHHHHHHHHHHHHHHHHHHHHHHHHHHHHHHHHHHHHHHHHHHHHHHHHHHHHHHHHHHHHHHHHHHHHHGGGGHHHHHHHHHHHHHHHHHHHHHHHHHHHHHHHHHHHHHHHHHHHHHHHHHHHH---SGGGGTT--TTTSHHHHHHHHHHHHHHHHTTTS--HHHHHHHHHHHHHHHHHHHHHHHHHHHHHHHHHHHHHHHHHHHHHHTSS-------/------------------HHHHHHHHHHHHHHHHHHHHHHHHHHHHHHHHHHHHHHHHHHHHHHHHHHHHHHHHHHHHHHHHHHHHHHHTTTTHHHHHHHHHHHHHHHHHHHHHHHHHHHHHHHHHHHHHHHHHHHHHHHHHHHH---SGGGGTT--TTTSHHHHHHHHHHHHHHHHTTTS--HHHHHHHHHHHHHHHHHHHHHHHHHHHHHHHHHHHHHHHHHHHHHHTSS-------

Sequence (478 aa):
MKLLIVLSVLAGVAYAERPGAVLVIDTFKEIAPQYAGTLAENEQKVEVLQKDGGDEIAKFHSDIITIKETFVGGIIRAEDELLDAIDQTGETSVACTTFISTAEDANVNLVGVSFTKCINAADDALNTTAATYYNLIGELGGSLTDLRLLDVFRNDNVFYTPQNIVDKLQAKLSGLAGINSPTTQEMQENIDALEDELAGIRDNYITCMTSADLAYQAYMDLARSQLELICGPTVIITTMKLLIVLSVLAGVAYAERPGAVLVIDTFKEIAPQYAGTLAENEQKVEVLQKDGGDEIAKFHSDIITIKETFVGGIIRAEDELLDAIDQTGETSVACTTFISTAEDANVNLVGVSFTKCINAADDALNTTAATYYNLIGELGGSLTDLRLLDVFRNDNVFYTPQNIVDKLQAKLSGLAGINSPTTQEMQENIDALEDELAGIRDNYITCMTSADLAYQAYMDLARSQLELICGPTVIITT

Nearest PDB structures (foldseek):
  4tql-assembly2_B  TM=3.478E-01  e=3.471E-02  synthetic construct
  7n6g-assembly1_3X  TM=3.243E-01  e=3.010E-02  Chlamydomonas reinhardtii
  3o1h-assembly1_A  TM=2.842E-01  e=2.211E-01  Vibrio parahaemolyticus
  3qwe-assembly1_A-2  TM=2.568E-01  e=1.663E-01  Homo sapiens
  2v0o-assembly2_C  TM=2.155E-01  e=7.966E-01  Homo sapiens

Solvent-accessible surface area (backbone atoms only — not comparable to full-atom values): 25905 Å² total; per-residue (Å²): 130,80,78,77,76,74,72,76,73,75,71,65,79,66,69,50,74,50,64,49,34,52,46,36,51,53,50,46,66,58,43,50,60,52,46,46,49,53,48,51,52,50,52,49,53,52,48,49,46,51,51,54,48,52,52,50,53,45,48,47,53,52,51,51,51,54,54,47,43,54,55,54,51,50,54,45,54,53,46,36,53,52,50,52,52,52,64,69,59,52,79,76,32,59,70,51,50,50,50,52,53,53,50,49,55,54,47,52,50,52,40,24,48,44,46,32,54,30,47,45,51,37,36,54,51,47,52,53,53,51,50,53,52,49,49,50,50,49,54,58,53,54,68,61,65,72,72,69,74,54,64,42,43,63,99,39,24,51,74,78,38,18,66,61,34,44,52,44,49,52,47,50,50,52,44,53,73,37,88,73,42,85,46,72,65,58,49,50,50,53,46,50,51,48,53,50,52,52,50,50,41,49,51,50,32,50,51,44,44,49,53,39,49,52,55,50,50,52,49,49,54,50,52,51,50,43,47,58,73,67,37,32,81,77,76,76,74,77,122,132,82,77,76,77,75,74,75,72,73,73,67,78,69,69,53,73,52,62,49,34,53,48,34,49,54,49,46,66,58,44,50,60,52,45,44,48,51,48,50,51,52,50,50,53,50,48,49,47,52,51,53,48,51,50,51,53,45,49,49,54,52,50,51,51,53,53,47,43,53,53,54,52,49,52,44,52,53,46,38,52,52,49,53,51,51,64,68,58,54,81,71,34,62,69,48,50,50,49,54,53,54,48,48,54,53,47,52,50,51,40,24,48,44,45,30,52,29,45,45,51,37,36,54,52,47,50,54,52,51,51,53,53,51,49,50,50,48,53,59,52,56,69,62,64,72,73,68,73,54,64,42,42,62,96,38,23,51,74,78,37,18,64,60,34,44,51,42,50,53,47,51,49,50,43,53,72,38,88,71,42,85,45,73,63,60,49,48,51,54,47,50,52,48,52,51,51,52,48,51,42,50,52,51,32,52,52,45,44,48,54,38,49,50,54,50,49,53,49,50,54,49,53,51,49,43,46,60,74,65,37,32,79,76,77,74,73,77,122

pLDDT: mean 84.11, std 17.9, range [23.08, 98.69]

Foldseek 3Di:
DPPPPPPPPVVPVPPLDLVLLVVLVVLCVVLVVLLVVLLVVLVVLLVVLVVLLVVLLVVLVVLLVVLVCVLLVVLVVLLVVLVVLLVVLPPQDPPLSVVLNVVSVVLNVVLVVLLVVLVVQLVVLSVVLVVVLVVVSVVSNVLSPPQDLVCLCPPHDSRPRSVSSSVVSVVSSVVSPPDSGDDSVNSVVSSVVSNVSSVVSSVSSSVSSVVSSVVSVVSSVVSVVCCCPPVHDPPPPPD/DPPPPPPPPVVPVPPLPLVLLVVLVVLCVVLVVLLVVLLVVLVVLLVVLVVLLVVLLVVLVVLLVVLVCVLLVVLVVLLVVLVVLLVVLPPQDPPLSVVLNVVSVVLNVVLVVLLVVLVVQLVVLSVVLVVVLVVVSVVSNVLSPPQDLVCLCPPHDSRPRSVSSSVVSVVSSPVSPPDSGDDSVNSVVSSVVSNVSSVVSSVSSSVSSVVSSVVSVVSSVVSVVCCPPPVHDPPPPPD